Protein AF-A0A939ILF0-F1 (afdb_monomer)

Radius of gyration: 22.06 Å; Cα contacts (8 Å, |Δi|>4): 545; chains: 1; bounding box: 56×53×61 Å

Structure (mmCIF, N/CA/C/O backbone):
data_AF-A0A939ILF0-F1
#
_entry.id   AF-A0A939ILF0-F1
#
loop_
_atom_site.group_PDB
_atom_site.id
_atom_site.type_symbol
_atom_site.label_atom_id
_atom_site.label_alt_id
_atom_site.label_comp_id
_atom_site.label_asym_id
_atom_site.label_entity_id
_atom_site.label_seq_id
_atom_site.pdbx_PDB_ins_code
_atom_site.Cartn_x
_atom_site.Cartn_y
_atom_site.Cartn_z
_atom_site.occupancy
_atom_site.B_iso_or_equiv
_atom_site.auth_seq_id
_atom_site.auth_comp_id
_atom_site.auth_asym_id
_atom_site.auth_atom_id
_atom_site.pdbx_PDB_model_num
ATOM 1 N N . MET A 1 1 ? 36.568 -3.407 -7.742 1.00 29.45 1 MET A N 1
ATOM 2 C CA . MET A 1 1 ? 36.666 -4.874 -7.910 1.00 29.45 1 MET A CA 1
ATOM 3 C C . MET A 1 1 ? 35.824 -5.214 -9.120 1.00 29.45 1 MET A C 1
ATOM 5 O O . MET A 1 1 ? 34.706 -4.734 -9.176 1.00 29.45 1 MET A O 1
ATOM 9 N N . ASN A 1 2 ? 36.429 -5.895 -10.094 1.00 28.38 2 ASN A N 1
ATOM 10 C CA . ASN A 1 2 ? 35.938 -6.157 -11.451 1.00 28.38 2 ASN A CA 1
ATOM 11 C C . ASN A 1 2 ? 34.411 -6.309 -11.557 1.00 28.38 2 ASN A C 1
ATOM 13 O O . ASN A 1 2 ? 33.853 -7.267 -11.029 1.00 28.38 2 ASN A O 1
ATOM 17 N N . THR A 1 3 ? 33.775 -5.374 -12.265 1.00 38.53 3 THR A N 1
ATOM 18 C CA . THR A 1 3 ? 32.400 -5.475 -12.756 1.00 38.53 3 THR A CA 1
ATOM 19 C C . THR A 1 3 ? 32.370 -6.584 -13.800 1.00 38.53 3 THR A C 1
ATOM 21 O O . THR A 1 3 ? 32.723 -6.383 -14.959 1.00 38.53 3 THR A O 1
ATOM 24 N N . VAL A 1 4 ? 32.057 -7.801 -13.366 1.00 41.72 4 VAL A N 1
ATOM 25 C CA . VAL A 1 4 ? 31.564 -8.822 -14.289 1.00 41.72 4 VAL A CA 1
ATOM 26 C C . VAL A 1 4 ? 30.257 -8.256 -14.835 1.00 41.72 4 VAL A C 1
ATOM 28 O O . VAL A 1 4 ? 29.361 -7.988 -14.035 1.00 41.72 4 VAL A O 1
ATOM 31 N N . ASP A 1 5 ? 30.195 -8.002 -16.145 1.00 55.81 5 ASP A N 1
ATOM 32 C CA . ASP A 1 5 ? 28.982 -7.549 -16.831 1.00 55.81 5 ASP A CA 1
ATOM 33 C C . ASP A 1 5 ? 27.840 -8.490 -16.446 1.00 55.81 5 ASP A C 1
ATOM 35 O O . ASP A 1 5 ? 27.815 -9.663 -16.832 1.00 55.81 5 ASP A O 1
ATOM 39 N N . SER A 1 6 ? 26.928 -7.993 -15.614 1.00 69.69 6 SER A N 1
ATOM 40 C CA . SER A 1 6 ? 25.726 -8.737 -15.267 1.00 69.69 6 SER A CA 1
ATOM 41 C C . SER A 1 6 ? 24.919 -8.920 -16.553 1.00 69.69 6 SER A C 1
ATOM 43 O O . SER A 1 6 ? 24.749 -7.944 -17.291 1.00 69.69 6 SER A O 1
ATOM 45 N N . PRO A 1 7 ? 24.363 -10.113 -16.833 1.00 74.62 7 PRO A N 1
ATOM 46 C CA . PRO A 1 7 ? 23.493 -10.310 -17.994 1.00 74.62 7 PRO A CA 1
ATOM 47 C C . PRO A 1 7 ? 22.273 -9.371 -17.974 1.00 74.62 7 PRO A C 1
ATOM 49 O O . PRO A 1 7 ? 21.662 -9.133 -19.013 1.00 74.62 7 PRO A O 1
ATOM 52 N N . LEU A 1 8 ? 21.947 -8.802 -16.807 1.00 79.25 8 LEU A N 1
ATOM 53 C CA . LEU A 1 8 ? 20.868 -7.837 -16.614 1.00 79.25 8 LEU A CA 1
ATOM 54 C C . LEU A 1 8 ? 21.283 -6.380 -16.864 1.00 79.25 8 LEU A C 1
ATOM 56 O O . LEU A 1 8 ? 20.409 -5.530 -16.978 1.00 79.25 8 LEU A O 1
ATOM 60 N N . GLN A 1 9 ? 22.579 -6.062 -16.965 1.00 84.69 9 GLN A N 1
ATOM 61 C CA . GLN A 1 9 ? 23.047 -4.673 -17.029 1.00 84.69 9 GLN A CA 1
ATOM 62 C C . GLN A 1 9 ? 22.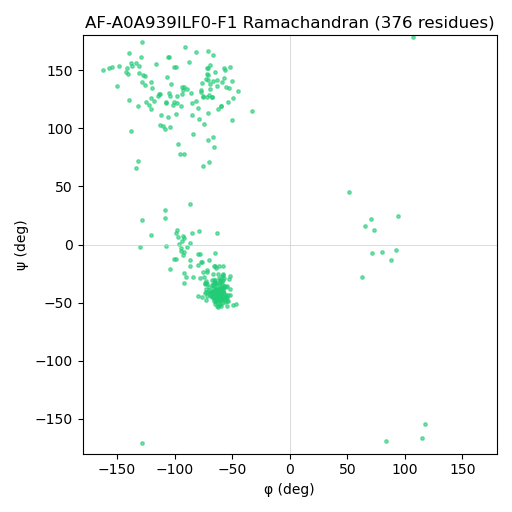595 -3.955 -18.306 1.00 84.69 9 GLN A C 1
ATOM 64 O O . GLN A 1 9 ? 22.051 -2.858 -18.225 1.00 84.69 9 GLN A O 1
ATOM 69 N N . ALA A 1 10 ? 22.782 -4.564 -19.479 1.00 87.81 10 ALA A N 1
ATOM 70 C CA . ALA A 1 10 ? 22.349 -3.953 -20.737 1.00 87.81 10 ALA A CA 1
ATOM 71 C C . ALA A 1 10 ? 20.811 -3.815 -20.835 1.00 87.81 10 ALA A C 1
ATOM 73 O O . ALA A 1 10 ? 20.353 -2.715 -21.145 1.00 87.81 10 ALA A O 1
ATOM 74 N N . PRO A 1 11 ? 20.002 -4.844 -20.498 1.00 88.50 11 PRO A N 1
ATOM 75 C CA . PRO A 1 11 ? 18.545 -4.706 -20.409 1.00 88.50 11 PRO A CA 1
ATOM 76 C C . PRO A 1 11 ? 18.085 -3.625 -19.422 1.00 88.50 11 PRO A C 1
ATOM 78 O O . PRO A 1 11 ? 17.185 -2.850 -19.728 1.00 88.50 11 PRO A O 1
ATOM 81 N N . LEU A 1 12 ? 18.731 -3.523 -18.257 1.00 87.44 12 LEU A N 1
ATOM 82 C CA . LEU A 1 12 ? 18.431 -2.492 -17.264 1.00 87.44 12 LEU A CA 1
ATOM 83 C C . LEU A 1 12 ? 18.697 -1.082 -17.813 1.00 87.44 12 LEU A C 1
ATOM 85 O O . LEU A 1 12 ? 17.891 -0.173 -17.611 1.00 87.44 12 LEU A O 1
ATOM 89 N N . ILE A 1 13 ? 19.822 -0.884 -18.502 1.00 91.12 13 ILE A N 1
ATOM 90 C CA . ILE A 1 13 ? 20.157 0.409 -19.107 1.00 91.12 13 ILE A CA 1
ATOM 91 C C . ILE A 1 13 ? 19.138 0.755 -20.200 1.00 91.12 13 ILE A C 1
ATOM 93 O O . ILE A 1 13 ? 18.583 1.850 -20.156 1.00 91.12 13 ILE A O 1
ATOM 97 N N . SER A 1 14 ? 18.810 -0.194 -21.086 1.00 92.38 14 SER A N 1
ATOM 98 C CA . SER A 1 14 ? 17.774 -0.031 -22.124 1.00 92.38 14 SER A CA 1
ATOM 99 C C . SER A 1 14 ? 16.435 0.417 -21.529 1.00 92.38 14 SER A C 1
ATOM 101 O O . SER A 1 14 ? 15.860 1.425 -21.942 1.00 92.38 14 SER A O 1
ATOM 103 N N . LEU A 1 15 ? 15.988 -0.258 -20.464 1.00 91.12 15 LEU A N 1
ATOM 104 C CA . LEU A 1 15 ? 14.763 0.094 -19.750 1.00 91.12 15 LEU A CA 1
ATOM 105 C C . LEU A 1 15 ? 14.819 1.509 -19.150 1.00 91.12 15 LEU A C 1
ATOM 107 O O . LEU A 1 15 ? 13.830 2.241 -19.183 1.00 91.12 15 LEU A O 1
ATOM 111 N N . THR A 1 16 ? 15.975 1.911 -18.617 1.00 92.69 16 THR A N 1
ATOM 112 C CA . THR A 1 16 ? 16.187 3.265 -18.073 1.00 92.69 16 THR A CA 1
ATOM 113 C C . THR A 1 16 ? 16.049 4.327 -19.153 1.00 92.69 16 THR A C 1
ATOM 115 O O . THR A 1 16 ? 15.379 5.337 -18.948 1.00 92.69 16 THR A O 1
ATOM 118 N N . GLU A 1 17 ? 16.673 4.106 -20.307 1.00 94.06 17 GLU A N 1
ATOM 119 C CA . GLU A 1 17 ? 16.629 5.028 -21.439 1.00 94.06 17 GLU A CA 1
ATOM 120 C C . GLU A 1 17 ? 15.208 5.153 -21.995 1.00 94.06 17 GLU A C 1
ATOM 122 O O . GLU A 1 17 ? 14.726 6.268 -22.211 1.00 94.06 17 GLU A O 1
ATOM 127 N N . ALA A 1 18 ? 14.500 4.028 -22.131 1.00 92.81 18 ALA A N 1
ATOM 128 C CA . ALA A 1 18 ? 13.100 4.012 -22.536 1.00 92.81 18 ALA A CA 1
ATOM 129 C C . ALA A 1 18 ? 12.205 4.767 -21.539 1.00 92.81 18 ALA A C 1
ATOM 131 O O . ALA A 1 18 ? 11.335 5.536 -21.951 1.00 92.81 18 ALA A O 1
ATOM 132 N N . LEU A 1 19 ? 12.451 4.619 -20.231 1.00 93.06 19 LEU A N 1
ATOM 133 C CA . LEU A 1 19 ? 11.723 5.352 -19.194 1.00 93.06 19 LEU A CA 1
ATOM 134 C C . LEU A 1 19 ? 11.958 6.865 -19.281 1.00 93.06 19 LEU A C 1
ATOM 136 O O . LEU A 1 19 ? 11.004 7.641 -19.218 1.00 93.06 19 LEU A O 1
ATOM 140 N N . VAL A 1 20 ? 13.211 7.300 -19.451 1.00 94.00 20 VAL A N 1
ATOM 141 C CA . VAL A 1 20 ? 13.535 8.723 -19.650 1.00 94.00 20 VAL A CA 1
ATOM 142 C C . VAL A 1 20 ? 12.817 9.261 -20.889 1.00 94.00 20 VAL A C 1
ATOM 144 O O . VAL A 1 20 ? 12.194 10.321 -20.818 1.00 94.00 20 VAL A O 1
ATOM 147 N N . ALA A 1 21 ? 12.830 8.515 -21.998 1.00 93.06 21 ALA A N 1
ATOM 148 C CA . ALA A 1 21 ? 12.140 8.906 -23.223 1.00 93.06 21 ALA A CA 1
ATOM 149 C C . ALA A 1 21 ? 10.617 9.037 -23.020 1.00 93.06 21 ALA A C 1
ATOM 151 O O . ALA A 1 21 ? 10.036 10.039 -23.443 1.00 93.06 21 ALA A O 1
ATOM 152 N N . ALA A 1 22 ? 9.980 8.090 -22.323 1.00 91.25 22 ALA A N 1
ATOM 153 C CA . ALA A 1 22 ? 8.543 8.118 -22.021 1.00 91.25 22 ALA A CA 1
ATOM 154 C C . ALA A 1 22 ? 8.132 9.286 -21.104 1.00 91.25 22 ALA A C 1
ATOM 156 O O . ALA A 1 22 ? 7.023 9.818 -21.216 1.00 91.25 22 ALA A O 1
ATOM 157 N N . LEU A 1 23 ? 9.034 9.731 -20.222 1.00 91.44 23 LEU A N 1
ATOM 158 C CA . LEU A 1 23 ? 8.831 10.933 -19.408 1.00 91.44 23 LEU A CA 1
ATOM 159 C C . LEU A 1 23 ? 9.008 12.235 -20.216 1.00 91.44 23 LEU A C 1
ATOM 161 O O . LEU A 1 23 ? 8.457 13.274 -19.852 1.00 91.44 23 LEU A O 1
ATOM 165 N N . GLN A 1 24 ? 9.757 12.204 -21.321 1.00 92.56 24 GLN A N 1
ATOM 166 C CA . GLN A 1 24 ? 9.991 13.368 -22.185 1.00 92.56 24 GLN A CA 1
ATOM 167 C C . GLN A 1 24 ? 8.992 13.507 -23.341 1.00 92.56 24 GLN A C 1
ATOM 169 O O . GLN A 1 24 ? 8.820 14.629 -23.840 1.00 92.56 24 GLN A O 1
ATOM 174 N N . SER A 1 25 ? 8.373 12.400 -23.768 1.00 89.88 25 SER A N 1
ATOM 175 C CA . SER A 1 25 ? 7.475 12.313 -24.924 1.00 89.88 25 SER A CA 1
ATOM 176 C C . SER A 1 25 ? 6.400 11.235 -24.752 1.00 89.88 25 SER A C 1
ATOM 178 O O . SER A 1 25 ? 6.702 10.101 -24.388 1.00 89.88 25 SER A O 1
ATOM 180 N N . GLU A 1 26 ? 5.155 11.564 -25.107 1.00 85.19 26 GLU A N 1
ATOM 181 C CA . GLU A 1 26 ? 4.035 10.608 -25.135 1.00 85.19 26 GLU A CA 1
ATOM 182 C C . GLU A 1 26 ? 4.245 9.507 -26.191 1.00 85.19 26 GLU A C 1
ATOM 184 O O . GLU A 1 26 ? 3.902 8.350 -25.957 1.00 85.19 26 GLU A O 1
ATOM 189 N N . ASP A 1 27 ? 4.911 9.823 -27.309 1.00 87.12 27 ASP A N 1
ATOM 190 C CA . ASP A 1 27 ? 5.180 8.865 -28.395 1.00 87.12 27 ASP A CA 1
ATOM 191 C C . ASP A 1 27 ? 6.093 7.700 -27.962 1.00 87.12 27 ASP A C 1
ATOM 193 O O . ASP A 1 27 ? 6.119 6.651 -28.606 1.00 87.12 27 ASP A O 1
ATOM 197 N N . ALA A 1 28 ? 6.853 7.872 -26.875 1.00 88.50 28 ALA A N 1
ATOM 198 C CA . ALA A 1 28 ? 7.792 6.874 -26.363 1.00 88.50 28 ALA A CA 1
ATOM 199 C C . ALA A 1 28 ? 7.176 5.935 -25.306 1.00 88.50 28 ALA A C 1
ATOM 201 O O . ALA A 1 28 ? 7.811 4.959 -24.907 1.00 88.50 28 ALA A O 1
ATOM 202 N N . GLU A 1 29 ? 5.939 6.185 -24.867 1.00 85.56 29 GLU A N 1
ATOM 203 C CA . GLU A 1 29 ? 5.288 5.408 -23.805 1.00 85.56 29 GLU A CA 1
ATOM 204 C C . GLU A 1 29 ? 5.072 3.942 -24.198 1.00 85.56 29 GLU A C 1
ATOM 206 O O . GLU A 1 29 ? 5.334 3.039 -23.407 1.00 85.56 29 GLU A O 1
ATOM 211 N N . THR A 1 30 ? 4.675 3.690 -25.449 1.00 85.00 30 THR A N 1
ATOM 212 C CA . THR A 1 30 ? 4.480 2.317 -25.947 1.00 85.00 30 THR A CA 1
ATOM 213 C C . THR A 1 30 ? 5.790 1.527 -25.926 1.00 85.00 30 THR A C 1
ATOM 215 O O . THR A 1 30 ? 5.810 0.392 -25.458 1.00 85.00 30 THR A O 1
ATOM 218 N N . ALA A 1 31 ? 6.896 2.147 -26.350 1.00 86.75 31 ALA A N 1
ATOM 219 C CA . ALA A 1 31 ? 8.214 1.516 -26.325 1.00 86.75 31 ALA A CA 1
ATOM 220 C C . ALA A 1 31 ? 8.664 1.199 -24.890 1.00 86.75 31 ALA A C 1
ATOM 222 O O . ALA A 1 31 ? 9.171 0.113 -24.629 1.00 86.75 31 ALA A O 1
ATOM 223 N N . PHE A 1 32 ? 8.420 2.101 -23.935 1.00 88.50 32 PHE A N 1
ATOM 224 C CA . PHE A 1 32 ? 8.721 1.846 -22.525 1.00 88.50 32 PHE A CA 1
ATOM 225 C C . PHE A 1 32 ? 7.911 0.679 -21.938 1.00 88.50 32 PHE A C 1
ATOM 227 O O . PHE A 1 32 ? 8.460 -0.136 -21.193 1.00 88.50 32 PHE A O 1
ATOM 234 N N . VAL A 1 33 ? 6.625 0.559 -22.281 1.00 84.25 33 VAL A N 1
ATOM 235 C CA . VAL A 1 33 ? 5.792 -0.575 -21.843 1.00 84.25 33 VAL A CA 1
ATOM 236 C C . VAL A 1 33 ? 6.297 -1.895 -22.436 1.00 84.25 33 VAL A C 1
ATOM 238 O O . VAL A 1 33 ? 6.331 -2.903 -21.726 1.00 84.25 33 VAL A O 1
ATOM 241 N N . GLU A 1 34 ? 6.719 -1.895 -23.703 1.00 85.19 34 GLU A N 1
ATOM 242 C CA . GLU A 1 34 ? 7.317 -3.065 -24.358 1.00 85.19 34 GLU A CA 1
ATOM 243 C C . GLU A 1 34 ? 8.649 -3.470 -23.708 1.00 85.19 34 GLU A C 1
ATOM 245 O O . GLU A 1 34 ? 8.807 -4.633 -23.338 1.00 85.19 34 GLU A O 1
ATOM 250 N N . GLU A 1 35 ? 9.568 -2.524 -23.492 1.00 87.56 35 GLU A N 1
ATOM 251 C CA . GLU A 1 35 ? 10.849 -2.757 -22.801 1.00 87.56 35 GLU A CA 1
ATOM 252 C C . GLU A 1 35 ? 10.635 -3.268 -21.369 1.00 87.56 35 GLU A C 1
ATOM 254 O O . GLU A 1 35 ? 11.307 -4.198 -20.925 1.00 87.56 35 GLU A O 1
ATOM 259 N N . SER A 1 36 ? 9.647 -2.721 -20.654 1.00 84.31 36 SER A N 1
ATOM 260 C CA . SER A 1 36 ? 9.273 -3.194 -19.316 1.00 84.31 36 SER A CA 1
ATOM 261 C C . SER A 1 36 ? 8.803 -4.648 -19.344 1.00 84.31 36 SER A C 1
ATOM 263 O O . SER A 1 36 ? 9.209 -5.437 -18.493 1.00 84.31 36 SER A O 1
ATOM 265 N N . GLY A 1 37 ? 7.975 -5.019 -20.327 1.00 80.62 37 GLY A N 1
ATOM 266 C CA . GLY A 1 37 ? 7.526 -6.400 -20.514 1.00 80.62 37 GLY A CA 1
ATOM 267 C C . GLY A 1 37 ? 8.690 -7.353 -20.788 1.00 80.62 37 GLY A C 1
ATOM 268 O O . GLY A 1 37 ? 8.812 -8.376 -20.122 1.00 80.62 37 GLY A O 1
ATOM 269 N N . GLN A 1 38 ? 9.600 -6.976 -21.690 1.00 83.44 38 GLN A N 1
ATOM 270 C CA . GLN A 1 38 ? 10.793 -7.773 -21.997 1.00 83.44 38 GLN A CA 1
ATOM 271 C C . GLN A 1 38 ? 11.709 -7.947 -20.780 1.00 83.44 38 GLN A C 1
ATOM 273 O O . GLN A 1 38 ? 12.255 -9.029 -20.564 1.00 83.44 38 GLN A O 1
ATOM 278 N N . PHE A 1 39 ? 11.870 -6.901 -19.965 1.00 82.31 39 PHE A N 1
ATOM 279 C CA . PHE A 1 39 ? 12.662 -6.968 -18.740 1.00 82.31 39 PHE A CA 1
ATOM 280 C C . PHE A 1 39 ? 12.020 -7.888 -17.690 1.00 82.31 39 PHE A C 1
ATOM 282 O O . PHE A 1 39 ? 12.716 -8.684 -17.063 1.00 82.31 39 PHE A O 1
ATOM 289 N N . VAL A 1 40 ? 10.694 -7.838 -17.531 1.00 77.12 40 VAL A N 1
ATOM 290 C CA . VAL A 1 40 ? 9.940 -8.745 -16.645 1.00 77.12 40 VAL A CA 1
ATOM 291 C C . VAL A 1 40 ? 10.060 -10.201 -17.111 1.00 77.12 40 VAL A C 1
ATOM 293 O O . VAL A 1 40 ? 10.377 -11.074 -16.302 1.00 77.12 40 VAL A O 1
ATOM 296 N N . ASP A 1 41 ? 9.901 -10.455 -18.412 1.00 77.19 41 ASP A N 1
ATOM 297 C CA . ASP A 1 41 ? 10.065 -11.788 -19.004 1.00 77.19 41 ASP A CA 1
ATOM 298 C C . ASP A 1 41 ? 11.491 -12.327 -18.806 1.00 77.19 41 ASP A C 1
ATOM 300 O O . ASP A 1 41 ? 11.677 -13.506 -18.493 1.00 77.19 41 ASP A O 1
ATOM 304 N N . LEU A 1 42 ? 12.508 -11.466 -18.935 1.00 76.81 42 LEU A N 1
ATOM 305 C CA . LEU A 1 42 ? 13.913 -11.815 -18.700 1.00 76.81 42 LEU A CA 1
ATOM 306 C C . LEU A 1 42 ? 14.174 -12.233 -17.249 1.00 76.81 42 LEU A C 1
ATOM 308 O O . LEU A 1 42 ? 14.960 -13.149 -16.999 1.00 76.81 42 LEU A O 1
ATOM 312 N N . LEU A 1 43 ? 13.516 -11.575 -16.296 1.00 69.75 43 LEU A N 1
ATOM 313 C CA . LEU A 1 43 ? 13.585 -11.934 -14.881 1.00 69.75 43 LEU A CA 1
ATOM 314 C C . LEU A 1 43 ? 12.873 -13.264 -14.580 1.00 69.75 43 LEU A C 1
ATOM 316 O O . LEU A 1 43 ? 13.092 -13.850 -13.519 1.00 69.75 43 LEU A O 1
ATOM 320 N N . GLY A 1 44 ? 12.068 -13.771 -15.521 1.00 60.22 44 GLY A N 1
ATOM 321 C CA . GLY A 1 44 ? 11.219 -14.941 -15.324 1.00 60.22 44 GLY A CA 1
ATOM 322 C C . GLY A 1 44 ? 10.014 -14.647 -14.428 1.00 60.22 44 GLY A C 1
ATOM 323 O O . GLY A 1 44 ? 9.334 -15.568 -13.975 1.00 60.22 44 GLY A O 1
ATOM 324 N N . ASP A 1 45 ? 9.743 -13.373 -14.164 1.00 62.09 45 ASP A N 1
ATOM 325 C CA . ASP A 1 45 ? 8.657 -12.963 -13.298 1.00 62.09 45 ASP A CA 1
ATOM 326 C C . ASP A 1 45 ? 7.332 -13.090 -14.043 1.00 62.09 45 ASP A C 1
ATOM 328 O O . ASP A 1 45 ? 7.153 -12.578 -15.144 1.00 62.09 45 ASP A O 1
ATOM 332 N N . THR A 1 46 ? 6.342 -13.696 -13.398 1.00 51.69 46 THR A N 1
ATOM 333 C CA . THR A 1 46 ? 4.945 -13.495 -13.788 1.00 51.69 46 THR A CA 1
ATOM 334 C C . THR A 1 46 ? 4.374 -12.421 -12.877 1.00 51.69 46 THR A C 1
ATOM 336 O O . THR A 1 46 ? 3.825 -12.719 -11.820 1.00 51.69 46 THR A O 1
ATOM 339 N N . LEU A 1 47 ? 4.544 -11.149 -13.245 1.00 52.12 47 LEU A N 1
ATOM 340 C CA . LEU A 1 47 ? 3.821 -10.073 -12.573 1.00 52.12 47 LEU A CA 1
ATOM 341 C C . LEU A 1 47 ? 2.370 -10.122 -13.042 1.00 52.12 47 LEU A C 1
ATOM 343 O O . LEU A 1 47 ? 2.042 -9.666 -14.131 1.00 52.12 47 LEU A O 1
ATOM 347 N N . SER A 1 48 ? 1.478 -10.642 -12.203 1.00 49.88 48 SER A N 1
ATOM 348 C CA . SER A 1 48 ? 0.035 -10.617 -12.483 1.00 49.88 48 SER A CA 1
ATOM 349 C C . SER A 1 48 ? -0.605 -9.253 -12.186 1.00 49.88 48 SER A C 1
ATOM 351 O O . SER A 1 48 ? -1.826 -9.150 -12.076 1.00 49.88 48 SER A O 1
ATOM 353 N N . LEU A 1 49 ? 0.207 -8.216 -11.962 1.00 54.41 49 LEU A N 1
ATOM 354 C CA . LEU A 1 49 ? -0.282 -6.844 -11.914 1.00 54.41 49 LEU A CA 1
ATOM 355 C C . LEU A 1 49 ? -0.672 -6.416 -13.323 1.00 54.41 49 LEU A C 1
ATOM 357 O O . LEU A 1 49 ? -0.001 -6.806 -14.281 1.00 54.41 49 LEU A O 1
ATOM 361 N N . PRO A 1 50 ? -1.632 -5.494 -13.466 1.00 57.00 50 PRO A N 1
ATOM 362 C CA . PRO A 1 50 ? -1.693 -4.681 -14.661 1.00 57.00 50 PRO A CA 1
ATOM 363 C C . PRO A 1 50 ? -0.497 -3.714 -14.610 1.00 57.00 50 PRO A C 1
ATOM 365 O O . PRO A 1 50 ? -0.659 -2.530 -14.331 1.00 57.00 50 PRO A O 1
ATOM 368 N N . TYR A 1 51 ? 0.733 -4.215 -14.790 1.00 63.34 51 TYR A N 1
ATOM 369 C CA . TYR A 1 51 ? 1.946 -3.395 -14.755 1.00 63.34 51 TYR A CA 1
ATOM 370 C C . TYR A 1 51 ? 1.842 -2.287 -15.802 1.00 63.34 51 TYR A C 1
ATOM 372 O O . TYR A 1 51 ? 2.181 -1.151 -15.509 1.00 63.34 51 TYR A O 1
ATOM 380 N N . SER A 1 52 ? 1.224 -2.574 -16.951 1.00 61.69 52 SER A N 1
ATOM 381 C CA . SER A 1 52 ? 0.835 -1.576 -17.944 1.00 61.69 52 SER A CA 1
ATOM 382 C C . SER A 1 52 ? -0.079 -0.485 -17.382 1.00 61.69 52 SER A C 1
ATOM 384 O O . SER A 1 52 ? 0.094 0.661 -17.755 1.00 61.69 52 SER A O 1
ATOM 386 N N . ALA A 1 53 ? -0.997 -0.783 -16.455 1.00 67.38 53 ALA A N 1
ATOM 387 C CA . ALA A 1 53 ? -1.842 0.226 -15.807 1.00 67.38 53 ALA A CA 1
ATOM 388 C C . ALA A 1 53 ? -1.114 1.020 -14.709 1.00 67.38 53 ALA A C 1
ATOM 390 O O . ALA A 1 53 ? -1.464 2.172 -14.470 1.00 67.38 53 ALA A O 1
ATOM 391 N N . ILE A 1 54 ? -0.111 0.434 -14.043 1.00 68.44 54 ILE A N 1
ATOM 392 C CA . ILE A 1 54 ? 0.745 1.160 -13.084 1.00 68.44 54 ILE A CA 1
ATOM 393 C C . ILE A 1 54 ? 1.714 2.085 -13.826 1.00 68.44 54 ILE A C 1
ATOM 395 O O . ILE A 1 54 ? 1.937 3.214 -13.396 1.00 68.44 54 ILE A O 1
ATOM 399 N N . LEU A 1 55 ? 2.281 1.595 -14.928 1.00 68.31 55 LEU A N 1
ATOM 400 C CA . LEU A 1 55 ? 3.219 2.310 -15.789 1.00 68.31 55 LEU A CA 1
ATOM 401 C C . LEU A 1 55 ? 2.537 3.311 -16.726 1.00 68.31 55 LEU A C 1
ATOM 403 O O . LEU A 1 55 ? 3.228 4.085 -17.379 1.00 68.31 55 LEU A O 1
ATOM 407 N N . ASN A 1 56 ? 1.204 3.306 -16.776 1.00 70.38 56 ASN A N 1
ATOM 408 C CA . ASN A 1 56 ? 0.429 4.217 -17.598 1.00 70.38 56 ASN A CA 1
ATOM 409 C C . ASN A 1 56 ? 0.556 5.661 -17.086 1.00 70.38 56 ASN A C 1
ATOM 411 O O . ASN A 1 56 ? 0.271 5.967 -15.920 1.00 70.38 56 ASN A O 1
ATOM 415 N N . PHE A 1 57 ? 0.927 6.564 -17.985 1.00 73.56 57 PHE A N 1
ATOM 416 C CA . PHE A 1 57 ? 1.032 7.989 -17.723 1.00 73.56 57 PHE A CA 1
ATOM 417 C C . PHE A 1 57 ? -0.200 8.789 -18.199 1.00 73.56 57 PHE A C 1
ATOM 419 O O . PHE A 1 57 ? -0.161 10.014 -18.153 1.00 73.56 57 PHE A O 1
ATOM 426 N N . ASP A 1 58 ? -1.308 8.158 -18.601 1.00 65.12 58 ASP A N 1
ATOM 427 C CA . ASP A 1 58 ? -2.553 8.760 -19.138 1.00 65.12 58 ASP A CA 1
ATOM 428 C C . ASP A 1 58 ? -3.148 9.870 -18.261 1.00 65.12 58 ASP A C 1
ATOM 430 O O . ASP A 1 58 ? -3.861 10.767 -18.721 1.00 65.12 58 ASP A O 1
ATOM 434 N N . HIS A 1 59 ? -2.878 9.812 -16.960 1.00 66.12 59 HIS A N 1
ATOM 435 C CA . HIS A 1 59 ? -3.339 10.804 -15.997 1.00 66.12 59 HIS A CA 1
ATOM 436 C C . HIS A 1 59 ? -2.271 11.879 -15.692 1.00 66.12 59 HIS A C 1
ATOM 438 O O . HIS A 1 59 ? -2.441 12.678 -14.768 1.00 66.12 59 HIS A O 1
ATOM 444 N N . MET A 1 60 ? -1.143 11.881 -16.400 1.00 75.25 60 MET A N 1
ATOM 445 C CA . MET A 1 60 ? -0.043 12.836 -16.287 1.00 75.25 60 MET A CA 1
ATOM 446 C C . MET A 1 60 ? 0.160 13.543 -17.625 1.00 75.25 60 MET A C 1
ATOM 448 O O . MET A 1 60 ? 0.532 12.916 -18.618 1.00 75.25 60 MET A O 1
ATOM 452 N N . ASP A 1 61 ? -0.057 14.856 -17.638 1.00 82.81 61 ASP A N 1
ATOM 453 C CA . ASP A 1 61 ? 0.305 15.663 -18.795 1.00 82.81 61 ASP A CA 1
ATOM 454 C C . ASP A 1 61 ? 1.830 15.707 -18.979 1.00 82.81 61 ASP A C 1
ATOM 456 O O . ASP A 1 61 ? 2.614 15.389 -18.079 1.00 82.81 61 ASP A O 1
ATOM 460 N N . LEU A 1 62 ? 2.265 16.107 -20.172 1.00 86.06 62 LEU A N 1
ATOM 461 C CA . LEU A 1 62 ? 3.686 16.161 -20.509 1.00 86.06 62 LEU A CA 1
ATOM 462 C C . LEU A 1 62 ? 4.495 17.058 -19.558 1.00 86.06 62 LEU A C 1
ATOM 464 O O . LEU A 1 62 ? 5.673 16.801 -19.319 1.00 86.06 62 LEU A O 1
ATOM 468 N N . GLN A 1 63 ? 3.871 18.102 -19.006 1.00 86.75 63 GLN A N 1
ATOM 469 C CA . GLN A 1 63 ? 4.510 18.957 -18.012 1.00 86.75 63 GLN A CA 1
ATOM 470 C C . GLN A 1 63 ? 4.801 18.173 -16.727 1.00 86.75 63 GLN A C 1
ATOM 472 O O . GLN A 1 63 ? 5.949 18.153 -16.292 1.00 86.75 63 GLN A O 1
ATOM 477 N N . GLY A 1 64 ? 3.813 17.474 -16.165 1.00 86.06 64 GLY A N 1
ATOM 478 C CA . GLY A 1 64 ? 3.999 16.654 -14.970 1.00 86.06 64 GLY A CA 1
ATOM 479 C C . GLY A 1 64 ? 5.014 15.525 -15.168 1.00 86.06 64 GLY A C 1
ATOM 480 O O . GLY A 1 64 ? 5.773 15.221 -14.249 1.00 86.06 64 GLY A O 1
ATOM 481 N N . ARG A 1 65 ? 5.085 14.937 -16.374 1.00 90.69 65 ARG A N 1
ATOM 482 C CA . ARG A 1 65 ? 6.098 13.915 -16.706 1.00 90.69 65 ARG A CA 1
ATOM 483 C C . ARG A 1 65 ? 7.515 14.491 -16.661 1.00 90.69 65 ARG A C 1
ATOM 485 O O . ARG A 1 65 ? 8.412 13.877 -16.084 1.00 90.69 65 ARG A O 1
ATOM 492 N N . ARG A 1 66 ? 7.704 15.695 -17.210 1.00 91.12 66 ARG A N 1
ATOM 493 C CA . ARG A 1 66 ? 8.992 16.406 -17.179 1.00 91.12 66 ARG A CA 1
ATOM 494 C C . ARG A 1 66 ? 9.374 16.861 -15.778 1.00 91.12 66 ARG A C 1
ATOM 496 O O . ARG A 1 66 ? 10.527 16.700 -15.405 1.00 91.12 66 ARG A O 1
ATOM 503 N N . GLU A 1 67 ? 8.417 17.354 -14.996 1.00 90.38 67 GLU A N 1
ATOM 504 C CA . GLU A 1 67 ? 8.646 17.706 -13.590 1.00 90.38 67 GLU A CA 1
ATOM 505 C C . GLU A 1 67 ? 9.115 16.479 -12.789 1.00 90.38 67 GLU A C 1
ATOM 507 O O . GLU A 1 67 ? 10.133 16.554 -12.106 1.00 90.38 67 GLU A O 1
ATOM 512 N N . LEU A 1 68 ? 8.457 15.320 -12.946 1.00 90.94 68 LEU A N 1
ATOM 513 C CA . LEU A 1 68 ? 8.884 14.070 -12.304 1.00 90.94 68 LEU A CA 1
ATOM 514 C C . LEU A 1 68 ? 10.311 13.668 -12.708 1.00 90.94 68 LEU A C 1
ATOM 516 O O . LEU A 1 68 ? 11.100 13.256 -11.856 1.00 90.94 68 LEU A O 1
ATOM 520 N N . LEU A 1 69 ? 10.644 13.776 -13.996 1.00 94.06 69 LEU A N 1
ATOM 521 C CA . LEU A 1 69 ? 11.981 13.480 -14.510 1.00 94.06 69 LEU A CA 1
ATOM 522 C C . LEU A 1 69 ? 13.040 14.399 -13.892 1.00 94.06 69 LEU A C 1
ATOM 524 O O . LEU A 1 69 ? 14.037 13.913 -13.361 1.00 94.06 69 LEU A O 1
ATOM 528 N N . GLU A 1 70 ? 12.821 15.711 -13.946 1.00 93.25 70 GLU A N 1
ATOM 529 C CA . GLU A 1 70 ? 13.761 16.716 -13.447 1.00 93.25 70 GLU A CA 1
ATOM 530 C C . GLU A 1 70 ? 13.961 16.609 -11.932 1.00 93.25 70 GLU A C 1
ATOM 532 O O . GLU A 1 70 ? 15.104 16.604 -11.477 1.00 93.25 70 GLU A O 1
ATOM 537 N N . GLU A 1 71 ? 12.884 16.449 -11.154 1.00 92.62 71 GLU A N 1
ATOM 538 C CA . GLU A 1 71 ? 12.963 16.250 -9.701 1.00 92.62 71 GLU A CA 1
ATOM 539 C C . GLU A 1 71 ? 13.731 14.966 -9.356 1.00 92.62 71 GLU A C 1
ATOM 541 O O . GLU A 1 71 ? 14.639 14.985 -8.523 1.00 92.62 71 GLU A O 1
ATOM 546 N N . THR A 1 72 ? 13.434 13.857 -10.044 1.00 93.69 72 THR A N 1
ATOM 547 C CA . THR A 1 72 ? 14.093 12.569 -9.772 1.00 93.69 72 THR A CA 1
ATOM 548 C C . THR A 1 72 ? 15.587 12.614 -10.097 1.00 93.69 72 THR A C 1
ATOM 550 O O . THR A 1 72 ? 16.397 12.087 -9.328 1.00 93.69 72 THR A O 1
ATOM 553 N N . LEU A 1 73 ? 15.966 13.242 -11.217 1.00 93.81 73 LEU A N 1
ATOM 554 C CA . LEU A 1 73 ? 17.368 13.431 -11.595 1.00 93.81 73 LEU A CA 1
ATOM 555 C C . LEU A 1 73 ? 18.089 14.365 -10.619 1.00 93.81 73 LEU A C 1
ATOM 557 O O . LEU A 1 73 ? 19.180 14.029 -10.157 1.00 93.81 73 LEU A O 1
ATOM 561 N N . ALA A 1 74 ? 17.468 15.484 -10.241 1.00 92.25 74 ALA A N 1
ATOM 562 C CA . ALA A 1 74 ? 18.042 16.430 -9.289 1.00 92.25 74 ALA A CA 1
ATOM 563 C C . ALA A 1 74 ? 18.316 15.776 -7.925 1.00 92.25 74 ALA A C 1
ATOM 565 O O . ALA A 1 74 ? 19.397 15.963 -7.362 1.00 92.25 74 ALA A O 1
ATOM 566 N N . ASP A 1 75 ? 17.403 14.934 -7.435 1.00 91.38 75 ASP A N 1
ATOM 567 C CA . ASP A 1 75 ? 17.589 14.174 -6.194 1.00 91.38 75 ASP A CA 1
ATOM 568 C C . ASP A 1 75 ? 18.721 13.130 -6.289 1.00 91.38 75 ASP A C 1
ATOM 570 O O . ASP A 1 75 ? 19.162 12.590 -5.270 1.00 91.38 75 ASP A O 1
ATOM 574 N N . LEU A 1 76 ? 19.151 12.750 -7.497 1.00 91.94 76 LEU A N 1
ATOM 575 C CA . LEU A 1 76 ? 20.320 11.890 -7.739 1.00 91.94 76 LEU A CA 1
ATOM 576 C C . LEU A 1 76 ? 21.601 12.699 -8.000 1.00 91.94 76 LEU A C 1
ATOM 578 O O . LEU A 1 76 ? 22.666 12.111 -8.168 1.00 91.94 76 LEU A O 1
ATOM 582 N N . GLY A 1 77 ? 21.521 14.033 -8.034 1.00 91.94 77 GLY A N 1
ATOM 583 C CA . GLY A 1 77 ? 22.631 14.894 -8.446 1.00 91.94 77 GLY A CA 1
ATOM 584 C C . GLY A 1 77 ? 22.937 14.820 -9.947 1.00 91.94 77 GLY A C 1
ATOM 585 O O . GLY A 1 77 ? 24.051 15.143 -10.361 1.00 91.94 77 GLY A O 1
ATOM 586 N N . LEU A 1 78 ? 21.966 14.387 -10.753 1.00 91.88 78 LEU A N 1
ATOM 587 C CA . LEU A 1 78 ? 22.057 14.234 -12.202 1.00 91.88 78 LEU A CA 1
ATOM 588 C C . LEU A 1 78 ? 21.287 15.344 -12.928 1.00 91.88 78 LEU A C 1
ATOM 590 O O . LEU A 1 78 ? 20.411 16.004 -12.371 1.00 91.88 78 LEU A O 1
ATOM 594 N N . GLY A 1 79 ? 21.608 15.529 -14.203 1.00 90.62 79 GLY A N 1
ATOM 595 C CA . GLY A 1 79 ? 20.874 16.357 -15.150 1.00 90.62 79 GLY A CA 1
ATOM 596 C C . GLY A 1 79 ? 20.801 15.663 -16.508 1.00 90.62 79 GLY A C 1
ATOM 597 O O . GLY A 1 79 ? 21.538 14.721 -16.779 1.00 90.62 79 GLY A O 1
ATOM 598 N N . LEU A 1 80 ? 19.921 16.125 -17.392 1.00 89.38 80 LEU A N 1
ATOM 599 C CA . LEU A 1 80 ? 19.750 15.488 -18.706 1.00 89.38 80 LEU A CA 1
ATOM 600 C C . LEU A 1 80 ? 21.033 15.493 -19.553 1.00 89.38 80 LEU A C 1
ATOM 602 O O . LEU A 1 80 ? 21.270 14.561 -20.313 1.00 89.38 80 LEU A O 1
ATOM 606 N N . ASP A 1 81 ? 21.885 16.503 -19.375 1.00 88.12 81 ASP A N 1
ATOM 607 C CA . ASP A 1 81 ? 23.111 16.677 -20.158 1.00 88.12 81 ASP A CA 1
ATOM 608 C C . ASP A 1 81 ? 24.275 15.779 -19.694 1.00 88.12 81 ASP A C 1
ATOM 610 O O . ASP A 1 81 ? 25.326 15.762 -20.336 1.00 88.12 81 ASP A O 1
ATOM 614 N N . ASN A 1 82 ? 24.131 15.068 -18.567 1.00 87.12 82 ASN A N 1
ATOM 615 C CA . ASN A 1 82 ? 25.203 14.271 -17.960 1.00 87.12 82 ASN A CA 1
ATOM 616 C C . ASN A 1 82 ? 24.809 12.815 -17.656 1.00 87.12 82 ASN A C 1
ATOM 618 O O . ASN A 1 82 ? 25.454 12.167 -16.831 1.00 87.12 82 ASN A O 1
ATOM 622 N N . LEU A 1 83 ? 23.772 12.301 -18.322 1.00 88.88 83 LEU A N 1
ATOM 623 C CA . LEU A 1 83 ? 23.348 10.913 -18.169 1.00 88.88 83 LEU A CA 1
ATOM 624 C C . LEU A 1 83 ? 24.360 9.961 -18.822 1.00 88.88 83 LEU A C 1
ATOM 626 O O . LEU A 1 83 ? 24.497 9.931 -20.042 1.00 88.88 83 LEU A O 1
ATOM 630 N N . ASP A 1 84 ? 25.039 9.165 -17.999 1.00 89.88 84 ASP A N 1
ATOM 631 C CA . ASP A 1 84 ? 25.923 8.075 -18.427 1.00 89.88 84 ASP A CA 1
ATOM 632 C C . ASP A 1 84 ? 25.590 6.803 -17.630 1.00 89.88 84 ASP A C 1
ATOM 634 O O . ASP A 1 84 ? 26.301 6.389 -16.712 1.00 89.88 84 ASP A O 1
ATOM 638 N N . TRP A 1 85 ? 24.435 6.209 -17.942 1.00 91.12 85 TRP A N 1
ATOM 639 C CA . TRP A 1 85 ? 23.967 4.977 -17.301 1.00 91.12 85 TRP A CA 1
ATOM 640 C C . TRP A 1 85 ? 24.940 3.797 -17.454 1.00 91.12 85 TRP A C 1
ATOM 642 O O . TRP A 1 85 ? 25.098 3.058 -16.482 1.00 91.12 85 TRP A O 1
ATOM 652 N N . PRO A 1 86 ? 25.628 3.604 -18.602 1.00 90.25 86 PRO A N 1
ATOM 653 C CA . PRO A 1 86 ? 26.661 2.577 -18.723 1.00 90.25 86 PRO A CA 1
ATOM 654 C C . PRO A 1 86 ? 27.831 2.754 -17.754 1.00 90.25 86 PRO A C 1
ATOM 656 O O . PRO A 1 86 ? 28.336 1.752 -17.242 1.00 90.25 86 PRO A O 1
ATOM 659 N N . ALA A 1 87 ? 28.256 3.992 -17.481 1.00 88.19 87 ALA A N 1
ATOM 660 C CA . ALA A 1 87 ? 29.303 4.257 -16.495 1.00 88.19 87 ALA A CA 1
ATOM 661 C C . ALA A 1 87 ? 28.821 4.097 -15.042 1.00 88.19 87 ALA A C 1
ATOM 663 O O . ALA A 1 87 ? 29.634 3.755 -14.180 1.00 88.19 87 ALA A O 1
ATOM 664 N N . TYR A 1 88 ? 27.525 4.316 -14.783 1.00 87.75 88 TYR A N 1
ATOM 665 C CA . TYR A 1 88 ? 26.919 4.314 -13.443 1.00 87.75 88 TYR A CA 1
ATOM 666 C C . TYR A 1 88 ? 25.609 3.497 -13.382 1.00 87.75 88 TYR A C 1
ATOM 668 O O . TYR A 1 88 ? 24.527 4.057 -13.152 1.00 87.75 88 TYR A O 1
ATOM 676 N N . PRO A 1 89 ? 25.659 2.165 -13.575 1.00 85.75 89 PRO A N 1
ATOM 677 C CA . PRO A 1 89 ? 24.466 1.314 -13.606 1.00 85.75 89 PRO A CA 1
ATOM 678 C C . PRO A 1 89 ? 23.687 1.309 -12.279 1.00 85.75 89 PRO A C 1
ATOM 680 O O . PRO A 1 89 ? 22.475 1.110 -12.262 1.00 85.75 89 PRO A O 1
ATOM 683 N N . GLU A 1 90 ? 24.341 1.581 -11.150 1.00 86.00 90 GLU A N 1
ATOM 684 C CA . GLU A 1 90 ? 23.683 1.742 -9.854 1.00 86.00 90 GLU A CA 1
ATOM 685 C C . GLU A 1 90 ? 22.755 2.964 -9.799 1.00 86.00 90 GLU A C 1
ATOM 687 O O . GLU A 1 90 ? 21.714 2.914 -9.140 1.00 86.00 90 GLU A O 1
ATOM 692 N N . LEU A 1 91 ? 23.093 4.049 -10.506 1.00 90.25 91 LEU A N 1
ATOM 693 C CA . LEU A 1 91 ? 22.240 5.235 -10.593 1.00 90.25 91 LEU A CA 1
ATOM 694 C C . LEU A 1 91 ? 21.020 4.971 -11.475 1.00 90.25 91 LEU A C 1
ATOM 696 O O . LEU A 1 91 ? 19.941 5.470 -11.164 1.00 90.25 91 LEU A O 1
ATOM 700 N N . ALA A 1 92 ? 21.161 4.133 -12.505 1.00 89.94 92 ALA A N 1
ATOM 701 C CA . ALA A 1 92 ? 20.038 3.667 -13.315 1.00 89.94 92 ALA A CA 1
ATOM 702 C C . ALA A 1 92 ? 19.011 2.895 -12.465 1.00 89.94 92 ALA A C 1
ATOM 704 O O . ALA A 1 92 ? 17.823 3.220 -12.496 1.00 89.94 92 ALA A O 1
ATOM 705 N N . VAL A 1 93 ? 19.460 1.957 -11.616 1.00 86.50 93 VAL A N 1
ATOM 706 C CA . VAL A 1 93 ? 18.576 1.253 -10.660 1.00 86.50 93 VAL A CA 1
ATOM 707 C C . VAL A 1 93 ? 17.882 2.240 -9.718 1.00 86.50 93 VAL A C 1
ATOM 709 O O . VAL A 1 93 ? 16.670 2.168 -9.518 1.00 86.50 93 VAL A O 1
ATOM 712 N N . GLN A 1 94 ? 18.627 3.185 -9.136 1.00 88.62 94 GLN A N 1
ATOM 713 C CA . GLN A 1 94 ? 18.051 4.168 -8.212 1.00 88.62 94 GLN A CA 1
ATOM 714 C C . GLN A 1 94 ? 17.024 5.079 -8.894 1.00 88.62 94 GLN A C 1
ATOM 716 O O . GLN A 1 94 ? 15.987 5.376 -8.298 1.00 88.62 94 GLN A O 1
ATOM 721 N N . PHE A 1 95 ? 17.284 5.494 -10.136 1.00 92.12 95 PHE A N 1
ATOM 722 C CA . PHE A 1 95 ? 16.355 6.280 -10.940 1.00 92.12 95 PHE A CA 1
ATOM 723 C C . PHE A 1 95 ? 15.060 5.507 -11.202 1.00 92.12 95 PHE A C 1
ATOM 725 O O . PHE A 1 95 ? 13.984 5.986 -10.838 1.00 92.12 95 PHE A O 1
ATOM 732 N N . GLN A 1 96 ? 15.159 4.284 -11.737 1.00 87.94 96 GLN A N 1
ATOM 733 C CA . GLN A 1 96 ? 13.997 3.425 -11.979 1.00 87.94 96 GLN A CA 1
ATOM 734 C C . GLN A 1 96 ? 13.180 3.208 -10.704 1.00 87.94 96 GLN A C 1
ATOM 736 O O . GLN A 1 96 ? 11.961 3.373 -10.718 1.00 87.94 96 GLN A O 1
ATOM 741 N N . ASN A 1 97 ? 13.841 2.911 -9.582 1.00 85.75 97 ASN A N 1
ATOM 742 C CA . ASN A 1 97 ? 13.173 2.672 -8.306 1.00 85.75 97 ASN A CA 1
ATOM 743 C C . ASN A 1 97 ? 12.390 3.896 -7.816 1.00 85.75 97 ASN A C 1
ATOM 745 O O . ASN A 1 97 ? 11.278 3.740 -7.315 1.00 85.75 97 ASN A O 1
ATOM 749 N N . ARG A 1 98 ? 12.924 5.114 -7.969 1.00 89.06 98 ARG A N 1
ATOM 750 C CA . ARG A 1 98 ? 12.230 6.348 -7.558 1.00 89.06 98 ARG A CA 1
ATOM 751 C C . ARG A 1 98 ? 11.016 6.641 -8.431 1.00 89.06 98 ARG A C 1
ATOM 753 O O . ARG A 1 98 ? 9.943 6.935 -7.900 1.00 89.06 98 ARG A O 1
ATOM 760 N N . VAL A 1 99 ? 11.156 6.501 -9.749 1.00 89.06 99 VAL A N 1
ATOM 761 C CA . VAL A 1 99 ? 10.030 6.678 -10.675 1.00 89.06 99 VAL A CA 1
ATOM 762 C C . VAL A 1 99 ? 8.961 5.613 -10.424 1.00 89.06 99 VAL A C 1
ATOM 764 O O . VAL A 1 99 ? 7.782 5.942 -10.296 1.00 89.06 99 VAL A O 1
ATOM 767 N N . TRP A 1 100 ? 9.358 4.351 -10.246 1.00 84.94 100 TRP A N 1
ATOM 768 C CA . TRP A 1 100 ? 8.445 3.267 -9.890 1.00 84.94 100 TRP A CA 1
ATOM 769 C C . TRP A 1 100 ? 7.717 3.540 -8.572 1.00 84.94 100 TRP A C 1
ATOM 771 O O . TRP A 1 100 ? 6.496 3.425 -8.517 1.00 84.94 100 TRP A O 1
ATOM 781 N N . GLN A 1 101 ? 8.421 3.968 -7.520 1.00 84.69 101 GLN A N 1
ATOM 782 C CA . GLN A 1 101 ? 7.799 4.336 -6.243 1.00 84.69 101 GLN A CA 1
ATOM 783 C C . GLN A 1 101 ? 6.764 5.453 -6.409 1.00 84.69 101 GLN A C 1
ATOM 785 O O . GLN A 1 101 ? 5.697 5.396 -5.789 1.00 84.69 101 GLN A O 1
ATOM 790 N N . TYR A 1 102 ? 7.047 6.451 -7.250 1.00 86.31 102 TYR A N 1
ATOM 791 C CA . TYR A 1 102 ? 6.099 7.515 -7.561 1.00 86.31 102 TYR A CA 1
ATOM 792 C C . TYR A 1 102 ? 4.842 6.963 -8.251 1.00 86.31 102 TYR A C 1
ATOM 794 O O . TYR A 1 102 ? 3.724 7.198 -7.775 1.00 86.31 102 TYR A O 1
ATOM 802 N N . LEU A 1 103 ? 5.017 6.204 -9.338 1.00 84.06 103 LEU A N 1
ATOM 803 C CA . LEU A 1 103 ? 3.922 5.630 -10.126 1.00 84.06 103 LEU A CA 1
ATOM 804 C C . LEU A 1 103 ? 3.081 4.663 -9.291 1.00 84.06 103 LEU A C 1
ATOM 806 O O . LEU A 1 103 ? 1.857 4.783 -9.228 1.00 84.06 103 LEU A O 1
ATOM 810 N N . TYR A 1 104 ? 3.737 3.783 -8.542 1.00 83.31 104 TYR A N 1
ATOM 811 C CA . TYR A 1 104 ? 3.098 2.850 -7.627 1.00 83.31 104 TYR A CA 1
ATOM 812 C C . TYR A 1 104 ? 2.290 3.566 -6.543 1.00 83.31 104 TYR A C 1
ATOM 814 O O . TYR A 1 104 ? 1.125 3.243 -6.306 1.00 83.31 104 TYR A O 1
ATOM 822 N N . ARG A 1 105 ? 2.864 4.596 -5.905 1.00 84.00 105 ARG A N 1
ATOM 823 C CA . ARG A 1 105 ? 2.160 5.390 -4.890 1.00 84.00 105 ARG A CA 1
ATOM 824 C C . ARG A 1 105 ? 0.934 6.080 -5.478 1.00 84.00 105 ARG A C 1
ATOM 826 O O . ARG A 1 105 ? -0.111 6.126 -4.827 1.00 84.00 105 ARG A O 1
ATOM 833 N N . ARG A 1 106 ? 1.047 6.638 -6.682 1.00 82.44 106 ARG A N 1
ATOM 834 C CA . ARG A 1 106 ? -0.074 7.252 -7.400 1.00 82.44 106 ARG A CA 1
ATOM 835 C C . ARG A 1 106 ? -1.175 6.225 -7.674 1.00 82.44 106 ARG A C 1
ATOM 837 O O . ARG A 1 106 ? -2.345 6.478 -7.368 1.00 82.44 106 ARG A O 1
ATOM 844 N N . PHE A 1 107 ? -0.796 5.068 -8.207 1.00 82.06 107 PHE A N 1
ATOM 845 C CA . PHE A 1 107 ? -1.715 3.990 -8.542 1.00 82.06 107 PHE A CA 1
ATOM 846 C C . PHE A 1 107 ? -2.445 3.476 -7.294 1.00 82.06 107 PHE A C 1
ATOM 848 O O . PHE A 1 107 ? -3.674 3.426 -7.286 1.00 82.06 107 PHE A O 1
ATOM 855 N N . LEU A 1 108 ? -1.724 3.221 -6.197 1.00 84.81 108 LEU A N 1
ATOM 856 C CA . LEU A 1 108 ? -2.300 2.795 -4.918 1.00 84.81 108 LEU A CA 1
ATOM 857 C C . LEU A 1 108 ? -3.244 3.846 -4.317 1.00 84.81 108 LEU A C 1
ATOM 859 O O . LEU A 1 108 ? -4.296 3.497 -3.788 1.00 84.81 108 LEU A O 1
ATOM 863 N N . ASN A 1 109 ? -2.917 5.138 -4.409 1.00 81.50 109 ASN A N 1
ATOM 864 C CA . ASN A 1 109 ? -3.830 6.193 -3.951 1.00 81.50 109 ASN A CA 1
ATOM 865 C C . ASN A 1 109 ? -5.120 6.245 -4.767 1.00 81.50 109 ASN A C 1
ATOM 867 O O . ASN A 1 109 ? -6.173 6.546 -4.211 1.00 81.50 109 ASN A O 1
ATOM 871 N N . THR A 1 110 ? -5.048 5.939 -6.057 1.00 79.06 110 THR A N 1
ATOM 872 C CA . THR A 1 110 ? -6.221 5.912 -6.931 1.00 79.06 110 THR A CA 1
ATOM 873 C C . THR A 1 110 ? -7.102 4.704 -6.626 1.00 79.06 110 THR A C 1
ATOM 875 O O . THR A 1 110 ? -8.297 4.859 -6.399 1.00 79.06 110 THR A O 1
ATOM 878 N N . HIS A 1 111 ? -6.500 3.519 -6.517 1.00 80.50 111 HIS A N 1
ATOM 879 C CA . HIS A 1 111 ? -7.227 2.250 -6.426 1.00 80.50 111 HIS A CA 1
ATOM 880 C C . HIS A 1 111 ? -7.515 1.788 -4.991 1.00 80.50 111 HIS A C 1
ATOM 882 O O . HIS A 1 111 ? -8.260 0.836 -4.799 1.00 80.50 111 HIS A O 1
ATOM 888 N N . GLN A 1 112 ? -6.948 2.446 -3.974 1.00 84.56 112 GLN A N 1
ATOM 889 C CA . GLN A 1 112 ? -6.996 2.099 -2.541 1.00 84.56 112 GLN A CA 1
ATOM 890 C C . GLN A 1 112 ? -6.356 0.762 -2.142 1.00 84.56 112 GLN A C 1
ATOM 892 O O . GLN A 1 112 ? -5.892 0.645 -1.007 1.00 84.56 112 GLN A O 1
ATOM 897 N N . ALA A 1 113 ? -6.324 -0.222 -3.035 1.00 88.88 113 ALA A N 1
ATOM 898 C CA . ALA A 1 113 ? -5.595 -1.466 -2.882 1.00 88.88 113 ALA A CA 1
ATOM 899 C C . ALA A 1 113 ? -4.984 -1.904 -4.214 1.00 88.88 113 ALA A C 1
ATOM 901 O O . ALA A 1 113 ? -5.524 -1.642 -5.287 1.00 88.88 113 ALA A O 1
ATOM 902 N N . VAL A 1 114 ? -3.841 -2.570 -4.125 1.00 87.19 114 VAL A N 1
ATOM 903 C CA . VAL A 1 114 ? -3.080 -3.116 -5.244 1.00 87.19 114 VAL A CA 1
ATOM 904 C C . VAL A 1 114 ? -2.572 -4.472 -4.800 1.00 87.19 114 VAL A C 1
ATOM 906 O O . VAL A 1 114 ? -1.910 -4.570 -3.766 1.00 87.19 114 VAL A O 1
ATOM 909 N N . SER A 1 115 ? -2.887 -5.506 -5.571 1.00 87.88 115 SER A N 1
ATOM 910 C CA . SER A 1 115 ? -2.442 -6.863 -5.283 1.00 87.88 115 SER A CA 1
ATOM 911 C C . SER A 1 115 ? -1.717 -7.451 -6.479 1.00 87.88 115 SER A C 1
ATOM 913 O O . SER A 1 115 ? -2.162 -7.291 -7.612 1.00 87.88 115 SER A O 1
ATOM 915 N N . SER A 1 116 ? -0.610 -8.134 -6.217 1.00 85.56 116 SER A N 1
ATOM 916 C CA . SER A 1 116 ? 0.228 -8.776 -7.221 1.00 85.56 116 SER A CA 1
ATOM 917 C C . SER A 1 116 ? 0.534 -10.206 -6.838 1.00 85.56 116 SER A C 1
ATOM 919 O O . SER A 1 116 ? 0.720 -10.508 -5.663 1.00 85.56 116 SER A O 1
ATOM 921 N N . HIS A 1 117 ? 0.669 -11.064 -7.837 1.00 86.31 117 HIS A N 1
ATOM 922 C CA . HIS A 1 117 ? 1.430 -12.297 -7.729 1.00 86.31 117 HIS A CA 1
ATOM 923 C C . HIS A 1 117 ? 2.853 -12.006 -8.207 1.00 86.31 117 HIS A C 1
ATOM 925 O O . HIS A 1 117 ? 3.042 -11.315 -9.209 1.00 86.31 117 HIS A O 1
ATOM 931 N N . VAL A 1 118 ? 3.840 -12.453 -7.438 1.00 83.69 118 VAL A N 1
ATOM 932 C CA . VAL A 1 118 ? 5.266 -12.308 -7.714 1.00 83.69 118 VAL A CA 1
ATOM 933 C C . VAL A 1 118 ? 5.879 -13.699 -7.690 1.00 83.69 118 VAL A C 1
ATOM 935 O O . VAL A 1 118 ? 5.800 -14.416 -6.691 1.00 83.69 118 VAL A O 1
ATOM 938 N N . GLU A 1 119 ? 6.502 -14.060 -8.802 1.00 83.75 119 GLU A N 1
ATOM 939 C CA . GLU A 1 119 ? 7.228 -15.311 -8.965 1.00 83.75 119 GLU A CA 1
ATOM 940 C C . GLU A 1 119 ? 8.716 -15.012 -9.037 1.00 83.75 119 GLU A C 1
ATOM 942 O O . GLU A 1 119 ? 9.215 -14.587 -10.069 1.00 83.75 119 GLU A O 1
ATOM 947 N N . LEU A 1 120 ? 9.426 -15.238 -7.935 1.00 81.62 120 LEU A N 1
ATOM 948 C CA . LEU A 1 120 ? 10.876 -15.110 -7.887 1.00 81.62 120 LEU A CA 1
ATOM 949 C C . LEU A 1 120 ? 11.483 -16.419 -8.396 1.00 81.62 120 LEU A C 1
ATOM 951 O O . LEU A 1 120 ? 11.606 -17.408 -7.658 1.00 81.62 120 LEU A O 1
ATOM 955 N N . LEU A 1 121 ? 11.803 -16.440 -9.686 1.00 76.00 121 LEU A N 1
ATOM 956 C CA . LEU A 1 121 ? 12.481 -17.548 -10.351 1.00 76.00 121 LEU A CA 1
ATOM 957 C C . LEU A 1 121 ? 14.003 -17.484 -10.124 1.00 76.00 121 LEU A C 1
ATOM 959 O O . LEU A 1 121 ? 14.538 -16.476 -9.660 1.00 76.00 121 LEU A O 1
ATOM 963 N N . PRO A 1 122 ? 14.749 -18.565 -10.408 1.00 67.00 122 PRO A N 1
ATOM 964 C CA . PRO A 1 122 ? 16.192 -18.474 -10.487 1.00 67.00 122 PRO A CA 1
ATOM 965 C C . PRO A 1 122 ? 16.536 -17.696 -11.761 1.00 67.00 122 PRO A C 1
ATOM 967 O O . PRO A 1 122 ? 16.656 -18.278 -12.837 1.00 67.00 122 PRO A O 1
ATOM 970 N N . ALA A 1 123 ? 16.640 -16.371 -11.640 1.00 58.12 123 ALA A N 1
ATOM 971 C CA . ALA A 1 123 ? 17.181 -15.525 -12.694 1.00 58.12 123 ALA A CA 1
ATOM 972 C C . ALA A 1 123 ? 18.612 -15.987 -13.042 1.00 58.12 123 ALA A C 1
ATOM 974 O O . ALA A 1 123 ? 19.302 -16.533 -12.168 1.00 58.12 123 ALA A O 1
ATOM 975 N N . PRO A 1 124 ? 19.092 -15.789 -14.287 1.00 55.41 124 PRO A N 1
ATOM 976 C CA . PRO A 1 124 ? 20.525 -15.881 -14.540 1.00 55.41 124 PRO A CA 1
ATOM 977 C C . PRO A 1 124 ? 21.232 -14.943 -13.553 1.00 55.41 124 PRO A C 1
ATOM 979 O O . PRO A 1 124 ? 20.879 -13.770 -13.466 1.00 55.41 124 PRO A O 1
ATOM 982 N N . GLU A 1 125 ? 22.154 -15.487 -12.752 1.00 57.22 125 GLU A N 1
ATOM 983 C CA . GLU A 1 125 ? 22.777 -14.762 -11.641 1.00 57.22 125 GLU A CA 1
ATOM 984 C C . GLU A 1 125 ? 23.314 -13.384 -12.076 1.00 57.22 125 GLU A C 1
ATOM 986 O O . GLU A 1 125 ? 23.926 -13.283 -13.147 1.00 57.22 125 GLU A O 1
ATOM 991 N N . PRO A 1 126 ? 23.162 -12.338 -11.237 1.00 59.59 126 PRO A N 1
ATOM 992 C CA . PRO A 1 126 ? 22.609 -12.341 -9.874 1.00 59.59 126 PRO A CA 1
ATOM 993 C C . PRO A 1 126 ? 21.078 -12.162 -9.790 1.00 59.59 126 PRO A C 1
ATOM 995 O O . PRO A 1 126 ? 20.453 -11.583 -10.673 1.00 59.59 126 PRO A O 1
ATOM 998 N N . ASP A 1 127 ? 20.491 -12.625 -8.677 1.00 65.38 127 ASP A N 1
ATOM 999 C CA . ASP A 1 127 ? 19.075 -12.415 -8.334 1.00 65.38 127 ASP A CA 1
ATOM 1000 C C . ASP A 1 127 ? 18.774 -10.909 -8.223 1.00 65.38 127 ASP A C 1
ATOM 1002 O O . ASP A 1 127 ? 19.400 -10.203 -7.426 1.00 65.38 127 ASP A O 1
ATOM 1006 N N . TYR A 1 128 ? 17.857 -10.399 -9.050 1.00 73.62 128 TYR A N 1
ATOM 1007 C CA . TYR A 1 128 ? 17.480 -8.984 -9.029 1.00 73.62 128 TYR A CA 1
ATOM 1008 C C . TYR A 1 128 ? 16.579 -8.747 -7.803 1.00 73.62 128 TYR A C 1
ATOM 1010 O O . TYR A 1 128 ? 15.604 -9.480 -7.635 1.00 73.62 128 TYR A O 1
ATOM 1018 N N . PRO A 1 129 ? 16.855 -7.772 -6.923 1.00 76.94 129 PRO A N 1
ATOM 1019 C CA . PRO A 1 129 ? 15.972 -7.476 -5.796 1.00 76.94 129 PRO A CA 1
ATOM 1020 C C . PRO A 1 129 ? 14.667 -6.825 -6.280 1.00 76.94 129 PRO A C 1
ATOM 1022 O O . PRO A 1 129 ? 14.659 -6.063 -7.246 1.00 76.94 129 PRO A O 1
ATOM 1025 N N . ARG A 1 130 ? 13.539 -7.105 -5.615 1.00 80.56 130 ARG A N 1
ATOM 1026 C CA . ARG A 1 130 ? 12.263 -6.400 -5.848 1.00 80.56 130 ARG A CA 1
ATOM 1027 C C . ARG A 1 130 ? 12.000 -5.418 -4.708 1.00 80.56 130 ARG A C 1
ATOM 1029 O O . ARG A 1 130 ? 11.566 -5.855 -3.639 1.00 80.56 130 ARG A O 1
ATOM 1036 N N . PRO A 1 131 ? 12.245 -4.112 -4.896 1.00 83.75 131 PRO A N 1
ATOM 1037 C CA . PRO A 1 131 ? 11.924 -3.133 -3.874 1.00 83.75 131 PRO A CA 1
ATOM 1038 C C . PRO A 1 131 ? 10.406 -2.987 -3.756 1.00 83.75 131 PRO A C 1
ATOM 1040 O O . PRO A 1 131 ? 9.701 -2.744 -4.736 1.00 83.75 131 PRO A O 1
ATOM 1043 N N . LEU A 1 132 ? 9.905 -3.100 -2.534 1.00 85.56 132 LEU A N 1
ATOM 1044 C CA . LEU A 1 132 ? 8.537 -2.782 -2.168 1.00 85.56 132 LEU A CA 1
ATOM 1045 C C . LEU A 1 132 ? 8.539 -1.687 -1.113 1.00 85.56 132 LEU A C 1
ATOM 1047 O O . LEU A 1 132 ? 9.334 -1.675 -0.174 1.00 85.56 132 LEU A O 1
ATOM 1051 N N . PHE A 1 133 ? 7.594 -0.770 -1.264 1.00 84.06 133 PHE A N 1
ATOM 1052 C CA . PHE A 1 133 ? 7.430 0.359 -0.370 1.00 84.06 133 PHE A CA 1
ATOM 1053 C C . PHE A 1 133 ? 5.991 0.435 0.123 1.00 84.06 133 PHE A C 1
ATOM 1055 O O . PHE A 1 133 ? 5.044 0.143 -0.612 1.00 84.06 133 PHE A O 1
ATOM 1062 N N . THR A 1 134 ? 5.833 0.877 1.366 1.00 86.38 134 THR A N 1
ATOM 1063 C CA . THR A 1 134 ? 4.532 1.172 1.970 1.00 86.38 134 THR A CA 1
ATOM 1064 C C . THR A 1 134 ? 4.367 2.684 2.121 1.00 86.38 134 THR A C 1
ATOM 1066 O O . THR A 1 134 ? 4.883 3.286 3.062 1.00 86.38 134 THR A O 1
ATOM 1069 N N . PRO A 1 135 ? 3.643 3.352 1.205 1.00 83.81 135 PRO A N 1
ATOM 1070 C CA . PRO A 1 135 ? 3.307 4.760 1.368 1.00 83.81 135 PRO A CA 1
ATOM 1071 C C . PRO A 1 135 ? 2.671 5.083 2.722 1.00 83.81 135 PRO A C 1
ATOM 1073 O O . PRO A 1 135 ? 1.977 4.253 3.312 1.00 83.81 135 PRO A O 1
ATOM 1076 N N . ALA A 1 136 ? 2.845 6.325 3.179 1.00 79.88 136 ALA A N 1
ATOM 1077 C CA . ALA A 1 136 ? 2.235 6.814 4.413 1.00 79.88 136 ALA A CA 1
ATOM 1078 C C . ALA A 1 136 ? 0.730 6.491 4.471 1.00 79.88 136 ALA A C 1
ATOM 1080 O O . ALA A 1 136 ? -0.027 6.809 3.550 1.00 79.88 136 ALA A O 1
ATOM 1081 N N . GLY A 1 137 ? 0.311 5.843 5.559 1.00 78.69 137 GLY A N 1
ATOM 1082 C CA . GLY A 1 137 ? -1.065 5.394 5.790 1.00 78.69 137 GLY A CA 1
ATOM 1083 C C . GLY A 1 137 ? -1.471 4.088 5.094 1.00 78.69 137 GLY A C 1
ATOM 1084 O O . GLY A 1 137 ? -2.563 3.598 5.371 1.00 78.69 137 GLY A O 1
ATOM 1085 N N . SER A 1 138 ? -0.636 3.510 4.227 1.00 89.69 138 SER A N 1
ATOM 1086 C CA . SER A 1 138 ? -0.883 2.200 3.608 1.00 89.69 138 SER A CA 1
ATOM 1087 C C . SER A 1 138 ? -0.096 1.094 4.299 1.00 89.69 138 SER A C 1
ATOM 1089 O O . SER A 1 138 ? 0.963 1.340 4.865 1.00 89.69 138 SER A O 1
ATOM 1091 N N . TRP A 1 139 ? -0.617 -0.122 4.235 1.00 92.88 139 TRP A N 1
ATOM 1092 C CA . TRP A 1 139 ? 0.016 -1.331 4.748 1.00 92.88 139 TRP A CA 1
ATOM 1093 C C . TRP A 1 139 ? 0.305 -2.278 3.594 1.00 92.88 139 TRP A C 1
ATOM 1095 O O . TRP A 1 139 ? -0.376 -2.219 2.571 1.00 92.88 139 TRP A O 1
ATOM 1105 N N . LEU A 1 140 ? 1.285 -3.161 3.772 1.00 92.88 140 LEU A N 1
ATOM 1106 C CA . LEU A 1 140 ? 1.599 -4.213 2.809 1.00 92.88 140 LEU A CA 1
ATOM 1107 C C . LEU A 1 140 ? 1.498 -5.580 3.481 1.00 92.88 140 LEU A C 1
ATOM 1109 O O . LEU A 1 140 ? 2.210 -5.862 4.437 1.00 92.88 140 LEU A O 1
ATOM 1113 N N . MET A 1 141 ? 0.622 -6.438 2.969 1.00 94.50 141 MET A N 1
ATOM 1114 C CA . MET A 1 141 ? 0.561 -7.848 3.337 1.00 94.50 141 MET A CA 1
ATOM 1115 C C . MET A 1 141 ? 1.233 -8.683 2.249 1.00 94.50 141 MET A C 1
ATOM 1117 O O . MET A 1 141 ? 0.789 -8.690 1.099 1.00 94.50 141 MET A O 1
ATOM 1121 N N . LEU A 1 142 ? 2.271 -9.418 2.632 1.00 94.38 142 LEU A N 1
ATOM 1122 C CA . LEU A 1 142 ? 2.891 -10.452 1.817 1.00 94.38 142 LEU A CA 1
ATOM 1123 C C . LEU A 1 142 ? 2.336 -11.811 2.238 1.00 94.38 142 LEU A C 1
ATOM 1125 O O . LEU A 1 142 ? 2.370 -12.152 3.419 1.00 94.38 142 LEU A O 1
ATOM 1129 N N . PHE A 1 143 ? 1.850 -12.591 1.282 1.00 95.50 143 PHE A N 1
ATOM 1130 C CA . PHE A 1 143 ? 1.515 -13.996 1.477 1.00 95.50 143 PHE A CA 1
ATOM 1131 C C . PHE A 1 143 ? 2.480 -14.841 0.656 1.00 95.50 143 PHE A C 1
ATOM 1133 O O . PHE A 1 143 ? 2.355 -14.929 -0.561 1.00 95.50 143 PHE A O 1
ATOM 1140 N N . ILE A 1 144 ? 3.457 -15.439 1.326 1.00 94.50 144 ILE A N 1
ATOM 1141 C CA . ILE A 1 144 ? 4.403 -16.373 0.724 1.00 94.50 144 ILE A CA 1
ATOM 1142 C C . ILE A 1 144 ? 3.676 -17.702 0.614 1.00 94.50 144 ILE A C 1
ATOM 1144 O O . ILE A 1 144 ? 3.395 -18.354 1.618 1.00 94.50 144 ILE A O 1
ATOM 1148 N N . GLU A 1 145 ? 3.321 -18.069 -0.609 1.00 93.75 145 GLU A N 1
ATOM 1149 C CA . GLU A 1 145 ? 2.563 -19.278 -0.893 1.00 93.75 145 GLU A CA 1
ATOM 1150 C C . GLU A 1 145 ? 3.479 -20.504 -0.870 1.00 93.75 145 GLU A C 1
ATOM 1152 O O . GLU A 1 145 ? 3.125 -21.546 -0.317 1.00 93.75 145 GLU A O 1
ATOM 1157 N N . SER A 1 146 ? 4.653 -20.396 -1.494 1.00 91.62 146 SER A N 1
ATOM 1158 C CA . SER A 1 146 ? 5.618 -21.490 -1.570 1.00 91.62 146 SER A CA 1
ATOM 1159 C C . SER A 1 146 ? 7.040 -20.990 -1.803 1.00 91.62 146 SER A C 1
ATOM 1161 O O . SER A 1 146 ? 7.251 -19.952 -2.427 1.00 91.62 146 SER A O 1
ATOM 1163 N N . GLY A 1 147 ? 8.014 -21.770 -1.334 1.00 90.50 147 GLY A N 1
ATOM 1164 C CA . GLY A 1 147 ? 9.428 -21.414 -1.397 1.00 90.50 147 GLY A CA 1
ATOM 1165 C C . GLY A 1 147 ? 9.861 -20.509 -0.248 1.00 90.50 147 GLY A C 1
ATOM 1166 O O . GLY A 1 147 ? 9.143 -20.329 0.732 1.00 90.50 147 GLY A O 1
ATOM 1167 N N . GLU A 1 148 ? 11.065 -19.961 -0.373 1.00 90.00 148 GLU A N 1
ATOM 1168 C CA . GLU A 1 148 ? 11.655 -19.082 0.631 1.00 90.00 148 GLU A CA 1
ATOM 1169 C C . GLU A 1 148 ? 11.821 -17.679 0.059 1.00 90.00 148 GLU A C 1
ATOM 1171 O O . GLU A 1 148 ? 12.435 -17.506 -0.996 1.00 90.00 148 GLU A O 1
ATOM 1176 N N . CYS A 1 149 ? 11.319 -16.680 0.778 1.00 89.88 149 CYS A N 1
ATOM 1177 C CA . CYS A 1 149 ? 11.519 -15.273 0.465 1.00 89.88 149 CYS A CA 1
ATOM 1178 C C . CYS A 1 149 ? 12.483 -14.673 1.486 1.00 89.88 149 CYS A C 1
ATOM 1180 O O . CYS A 1 149 ? 12.201 -14.674 2.687 1.00 89.88 149 CYS A O 1
ATOM 1182 N N . LEU A 1 150 ? 13.601 -14.131 1.015 1.00 89.81 150 LEU A N 1
ATOM 1183 C CA . LEU A 1 150 ? 14.430 -13.221 1.789 1.00 89.81 150 LEU A CA 1
ATOM 1184 C C . LEU A 1 150 ? 13.808 -11.826 1.697 1.00 89.81 150 LEU A C 1
ATOM 1186 O O . LEU A 1 150 ? 13.611 -11.302 0.607 1.00 89.81 150 LEU A O 1
ATOM 1190 N N . VAL A 1 151 ? 13.491 -11.234 2.841 1.00 89.62 151 VAL A N 1
ATOM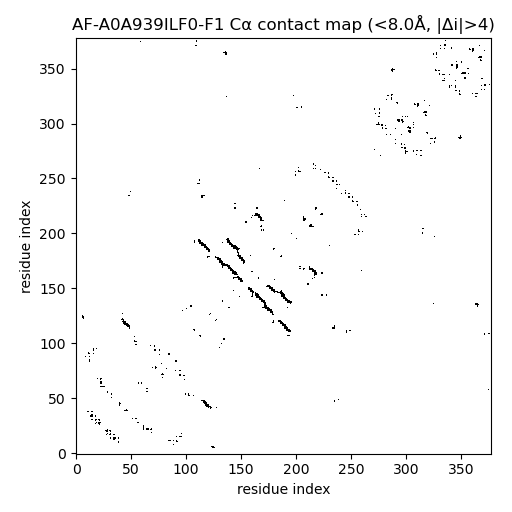 1191 C CA . VAL A 1 151 ? 13.004 -9.858 2.940 1.00 89.62 151 VAL A CA 1
ATOM 1192 C C . VAL A 1 151 ? 14.084 -9.047 3.638 1.00 89.62 151 VAL A C 1
ATOM 1194 O O . VAL A 1 151 ? 14.348 -9.257 4.825 1.00 89.62 151 VAL A O 1
ATOM 1197 N N . ASN A 1 152 ? 14.722 -8.147 2.897 1.00 88.44 152 ASN A N 1
ATOM 1198 C CA . ASN A 1 152 ? 15.725 -7.222 3.410 1.00 88.44 152 ASN A CA 1
ATOM 1199 C C . ASN A 1 152 ? 15.049 -5.900 3.763 1.00 88.44 152 ASN A C 1
ATOM 1201 O O . ASN A 1 152 ? 14.476 -5.257 2.892 1.00 88.44 152 ASN A O 1
ATOM 1205 N N . GLY A 1 153 ? 15.102 -5.496 5.029 1.00 83.44 153 GLY A N 1
ATOM 1206 C CA . GLY A 1 153 ? 14.650 -4.174 5.473 1.00 83.44 153 GLY A CA 1
ATOM 1207 C C . GLY A 1 153 ? 15.716 -3.466 6.305 1.00 83.44 153 GLY A C 1
ATOM 1208 O O . GLY A 1 153 ? 16.838 -3.957 6.444 1.00 83.44 153 GLY A O 1
ATOM 1209 N N . ASP A 1 154 ? 15.344 -2.346 6.925 1.00 71.75 154 ASP A N 1
ATOM 1210 C CA . ASP A 1 154 ? 16.254 -1.519 7.737 1.00 71.75 154 ASP A CA 1
ATOM 1211 C C . ASP A 1 154 ? 16.891 -2.275 8.917 1.00 71.75 154 ASP A C 1
ATOM 1213 O O . ASP A 1 154 ? 17.990 -1.948 9.364 1.00 71.75 154 ASP A O 1
ATOM 1217 N N . THR A 1 155 ? 16.211 -3.304 9.429 1.00 69.12 155 THR A N 1
ATOM 1218 C CA . THR A 1 155 ? 16.678 -4.142 10.546 1.00 69.12 155 THR A CA 1
ATOM 1219 C C . THR A 1 155 ? 17.456 -5.385 10.096 1.00 69.12 155 THR A C 1
ATOM 1221 O O . THR A 1 155 ? 17.837 -6.205 10.934 1.00 69.12 155 THR A O 1
ATOM 1224 N N . GLY A 1 156 ? 17.732 -5.517 8.794 1.00 80.56 156 GLY A N 1
ATOM 1225 C CA . GLY A 1 156 ? 18.454 -6.634 8.185 1.00 80.56 156 GLY A CA 1
ATOM 1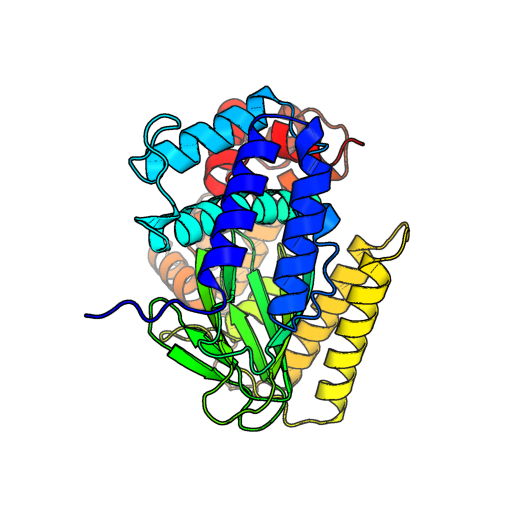226 C C . GLY A 1 156 ? 17.564 -7.592 7.385 1.00 80.56 156 GLY A C 1
ATOM 1227 O O . GLY A 1 156 ? 16.349 -7.424 7.280 1.00 80.56 156 GLY A O 1
ATOM 1228 N N . GLY A 1 157 ? 18.202 -8.603 6.791 1.00 84.06 157 GLY A N 1
ATOM 1229 C CA . GLY A 1 157 ? 17.553 -9.634 5.981 1.00 84.06 157 GLY A CA 1
ATOM 1230 C C . GLY A 1 157 ? 17.017 -10.798 6.806 1.00 84.06 157 GLY A C 1
ATOM 1231 O O . GLY A 1 157 ? 17.746 -11.379 7.612 1.00 84.06 157 GLY A O 1
ATOM 1232 N N . ARG A 1 158 ? 15.753 -11.173 6.589 1.00 87.50 158 ARG A N 1
ATOM 1233 C CA . ARG A 1 158 ? 15.122 -12.351 7.210 1.00 87.50 158 ARG A CA 1
ATOM 1234 C C . ARG A 1 158 ? 14.478 -13.238 6.155 1.00 87.50 158 ARG A C 1
ATOM 1236 O O . ARG A 1 158 ? 13.855 -12.742 5.223 1.00 87.50 158 ARG A O 1
ATOM 1243 N N . VAL A 1 159 ? 14.624 -14.549 6.321 1.00 88.75 159 VAL A N 1
ATOM 1244 C CA . VAL A 1 159 ? 14.008 -15.546 5.439 1.00 88.75 159 VAL A CA 1
ATOM 1245 C C . VAL A 1 159 ? 12.664 -15.978 6.014 1.00 88.75 159 VAL A C 1
ATOM 1247 O O . VAL A 1 159 ? 12.546 -16.242 7.212 1.00 88.75 159 VAL A O 1
ATOM 1250 N N . PHE A 1 160 ? 11.662 -16.056 5.148 1.00 89.31 160 PHE A N 1
ATOM 1251 C CA . PHE A 1 160 ? 10.303 -16.472 5.464 1.00 89.31 160 PHE A CA 1
ATOM 1252 C C . PHE A 1 160 ? 9.829 -17.525 4.454 1.00 89.31 160 PHE A C 1
ATOM 1254 O O . PHE A 1 160 ? 10.294 -17.546 3.317 1.00 89.31 160 PHE A O 1
ATOM 1261 N N . GLY A 1 161 ? 8.895 -18.390 4.858 1.00 88.38 161 GLY A N 1
ATOM 1262 C CA . GLY A 1 161 ? 8.353 -19.453 3.997 1.00 88.38 161 GLY A CA 1
ATOM 1263 C C . GLY A 1 161 ? 9.062 -20.814 4.094 1.00 88.38 161 GLY A C 1
ATOM 1264 O O . GLY A 1 161 ? 8.581 -21.793 3.529 1.00 88.38 161 GLY A O 1
ATOM 1265 N N . SER A 1 162 ? 10.159 -20.917 4.859 1.00 86.88 162 SER A N 1
ATOM 1266 C CA . SER A 1 162 ? 10.937 -22.163 5.011 1.00 86.88 162 SER A CA 1
ATOM 1267 C C . SER A 1 162 ? 10.124 -23.344 5.557 1.00 86.88 162 SER A C 1
ATOM 1269 O O . SER A 1 162 ? 10.339 -24.481 5.146 1.00 86.88 162 SER A O 1
ATOM 1271 N N . ASP A 1 163 ? 9.156 -23.080 6.440 1.00 86.88 163 ASP A N 1
ATOM 1272 C CA . ASP A 1 163 ? 8.308 -24.105 7.071 1.00 86.88 163 ASP A CA 1
ATOM 1273 C C . ASP A 1 163 ? 6.935 -24.269 6.384 1.00 86.88 163 ASP A C 1
ATOM 1275 O O . ASP A 1 163 ? 6.028 -24.900 6.933 1.00 86.88 163 ASP A O 1
ATOM 1279 N N . GLY A 1 164 ? 6.757 -23.696 5.189 1.00 91.06 164 GLY A N 1
ATOM 1280 C CA . GLY A 1 164 ? 5.488 -23.664 4.461 1.00 91.06 164 GLY A CA 1
ATOM 1281 C C . GLY A 1 164 ? 4.926 -22.248 4.296 1.00 91.06 164 GLY A C 1
ATOM 1282 O O . GLY A 1 164 ? 5.645 -21.273 4.519 1.00 91.06 164 GLY A O 1
ATOM 1283 N N . PRO A 1 165 ? 3.649 -22.113 3.890 1.00 95.06 165 PRO A N 1
ATOM 1284 C CA . PRO A 1 165 ? 3.072 -20.813 3.583 1.00 95.06 165 PRO A CA 1
ATOM 1285 C C . PRO A 1 165 ? 3.125 -19.870 4.787 1.00 95.06 165 PRO A C 1
ATOM 1287 O O . PRO A 1 165 ? 2.879 -20.282 5.923 1.00 95.06 165 PRO A O 1
ATOM 1290 N N . ALA A 1 166 ? 3.424 -18.599 4.546 1.00 94.38 166 ALA A N 1
ATOM 1291 C CA . ALA A 1 166 ? 3.593 -17.608 5.602 1.00 94.38 166 ALA A CA 1
ATOM 1292 C C . ALA A 1 166 ? 2.989 -16.261 5.209 1.00 94.38 166 ALA A C 1
ATOM 1294 O O . ALA A 1 166 ? 3.026 -15.865 4.046 1.00 94.38 166 ALA A O 1
ATOM 1295 N N . VAL A 1 167 ? 2.459 -15.537 6.192 1.00 94.81 167 VAL A N 1
ATOM 1296 C CA . VAL A 1 167 ? 1.966 -14.168 6.015 1.00 94.81 167 VAL A CA 1
ATOM 1297 C C . VAL A 1 167 ? 2.855 -13.201 6.783 1.00 94.81 167 VAL A C 1
ATOM 1299 O O . VAL A 1 167 ? 3.107 -13.390 7.971 1.00 94.81 167 VAL A O 1
ATOM 1302 N N . LEU A 1 168 ? 3.302 -12.145 6.113 1.00 92.25 168 LEU A N 1
ATOM 1303 C CA . LEU A 1 168 ? 4.029 -11.027 6.702 1.00 92.25 168 LEU A CA 1
ATOM 1304 C C . LEU A 1 168 ? 3.229 -9.745 6.477 1.00 92.25 168 LEU A C 1
ATOM 1306 O O . LEU A 1 168 ? 2.750 -9.496 5.375 1.00 92.25 168 LEU A O 1
ATOM 1310 N N . VAL A 1 169 ? 3.097 -8.919 7.510 1.00 92.00 169 VAL A N 1
ATOM 1311 C CA . VAL A 1 169 ? 2.426 -7.618 7.416 1.00 92.00 169 VAL A CA 1
ATOM 1312 C C . VAL A 1 169 ? 3.439 -6.528 7.733 1.00 92.00 169 VAL A C 1
ATOM 1314 O O . VAL A 1 169 ? 4.044 -6.540 8.802 1.00 92.00 169 VAL A O 1
ATOM 1317 N N . LEU A 1 170 ? 3.614 -5.592 6.807 1.00 89.62 170 LEU A N 1
ATOM 1318 C CA . LEU A 1 170 ? 4.535 -4.469 6.898 1.00 89.62 170 LEU A CA 1
ATOM 1319 C C . LEU A 1 170 ? 3.752 -3.181 7.203 1.00 89.62 170 LEU A C 1
ATOM 1321 O O . LEU A 1 170 ? 2.774 -2.889 6.497 1.00 89.62 170 LEU A O 1
ATOM 1325 N N . PRO A 1 171 ? 4.149 -2.427 8.246 1.00 87.81 171 PRO A N 1
ATOM 1326 C CA . PRO A 1 171 ? 3.497 -1.178 8.623 1.00 87.81 171 PRO A CA 1
ATOM 1327 C C . PRO A 1 171 ? 3.779 -0.065 7.605 1.00 87.81 171 PRO A C 1
ATOM 1329 O O . PRO A 1 171 ? 4.685 -0.212 6.783 1.00 87.81 171 PRO A O 1
ATOM 1332 N N . PRO A 1 172 ? 3.042 1.058 7.659 1.00 87.44 172 PRO A N 1
ATOM 1333 C CA . PRO A 1 172 ? 3.305 2.206 6.806 1.00 87.44 172 PRO A CA 1
ATOM 1334 C C . PRO A 1 172 ? 4.737 2.709 6.945 1.00 87.44 172 PRO A C 1
ATOM 1336 O O . PRO A 1 172 ? 5.321 2.641 8.024 1.00 87.44 172 PRO A O 1
ATOM 1339 N N . GLU A 1 173 ? 5.256 3.280 5.862 1.00 84.56 173 GLU A N 1
ATOM 1340 C CA . GLU A 1 173 ? 6.602 3.858 5.783 1.00 84.56 173 GLU A CA 1
ATOM 1341 C C . GLU A 1 173 ? 7.740 2.825 5.933 1.00 84.56 173 GLU A C 1
ATOM 1343 O O . GLU A 1 173 ? 8.895 3.196 6.104 1.00 84.56 173 GLU A O 1
ATOM 1348 N N . SER A 1 174 ? 7.435 1.533 5.788 1.00 86.12 174 SER A N 1
ATOM 1349 C CA . SER A 1 174 ? 8.408 0.458 5.568 1.00 86.12 174 SER A CA 1
ATOM 1350 C C . SER A 1 174 ? 8.929 0.451 4.130 1.00 86.12 174 SER A C 1
ATOM 1352 O O . SER A 1 174 ? 8.149 0.557 3.172 1.00 86.12 174 SER A O 1
ATOM 1354 N N . SER A 1 175 ? 10.234 0.221 3.990 1.00 86.19 175 SER A N 1
ATOM 1355 C CA . SER A 1 175 ? 10.917 -0.075 2.731 1.00 86.19 175 SER A CA 1
ATOM 1356 C C . SER A 1 175 ? 11.593 -1.436 2.846 1.00 86.19 175 SER A C 1
ATOM 1358 O O . SER A 1 175 ? 12.343 -1.670 3.794 1.00 86.19 175 SER A O 1
ATOM 1360 N N . VAL A 1 176 ? 11.306 -2.342 1.913 1.00 88.31 176 VAL A N 1
ATOM 1361 C CA . VAL A 1 176 ? 11.902 -3.682 1.893 1.00 88.31 176 VAL A CA 1
ATOM 1362 C C . VAL A 1 176 ? 12.309 -4.086 0.485 1.00 88.31 176 VAL A C 1
ATOM 1364 O O . VAL A 1 176 ? 11.704 -3.655 -0.490 1.00 88.31 176 VAL A O 1
ATOM 1367 N N . GLU A 1 177 ? 13.291 -4.967 0.374 1.00 88.25 177 GLU A N 1
ATOM 1368 C CA . GLU A 1 177 ? 13.652 -5.646 -0.865 1.00 88.25 177 GLU A CA 1
ATOM 1369 C C . GLU A 1 177 ? 13.349 -7.135 -0.729 1.00 88.25 177 GLU A C 1
ATOM 1371 O O . GLU A 1 177 ? 13.748 -7.776 0.247 1.00 88.25 177 GLU A O 1
ATOM 1376 N N . LEU A 1 178 ? 12.628 -7.683 -1.704 1.00 87.31 178 LEU A N 1
ATOM 1377 C CA . LEU A 1 178 ? 12.373 -9.113 -1.791 1.00 87.31 178 LEU A CA 1
ATOM 1378 C C . LEU A 1 178 ? 13.426 -9.770 -2.680 1.00 87.31 178 LEU A C 1
ATOM 1380 O O . LEU A 1 178 ? 13.625 -9.350 -3.820 1.00 87.31 178 LEU A O 1
ATOM 1384 N N . CYS A 1 179 ? 14.039 -10.831 -2.170 1.00 85.12 179 CYS A N 1
ATOM 1385 C CA . CYS A 1 179 ? 14.914 -11.727 -2.915 1.00 85.12 179 CYS A CA 1
ATOM 1386 C C . CYS A 1 179 ? 14.473 -13.174 -2.686 1.00 85.12 179 CYS A C 1
ATOM 1388 O O . CYS A 1 179 ? 13.800 -13.498 -1.700 1.00 85.12 179 CYS A O 1
ATOM 1390 N N . ARG A 1 180 ? 14.893 -14.081 -3.563 1.00 85.94 180 ARG A N 1
ATOM 1391 C CA . ARG A 1 180 ? 14.698 -15.511 -3.339 1.00 85.94 180 ARG A CA 1
ATOM 1392 C C . ARG A 1 180 ? 15.611 -15.985 -2.204 1.00 85.94 180 ARG A C 1
ATOM 1394 O O . ARG A 1 180 ? 16.755 -15.556 -2.067 1.00 85.94 180 ARG A O 1
ATOM 1401 N N . GLY A 1 181 ? 15.111 -16.888 -1.366 1.00 78.12 181 GLY A N 1
ATOM 1402 C CA . GLY A 1 181 ? 15.923 -17.555 -0.353 1.00 78.12 181 GLY A CA 1
ATOM 1403 C C . GLY A 1 181 ? 17.027 -18.391 -1.003 1.00 78.12 181 GLY A C 1
ATOM 1404 O O . GLY A 1 181 ? 16.815 -19.037 -2.029 1.00 78.12 181 GLY A O 1
ATOM 1405 N N . HIS A 1 182 ? 18.212 -18.398 -0.388 1.00 70.56 182 HIS A N 1
ATOM 1406 C CA . HIS A 1 182 ? 19.422 -19.009 -0.950 1.00 70.56 182 HIS A CA 1
ATOM 1407 C C . HIS A 1 182 ? 19.274 -20.511 -1.263 1.00 70.56 182 HIS A C 1
ATOM 1409 O O . HIS A 1 182 ? 19.983 -21.022 -2.127 1.00 70.56 182 HIS A O 1
ATOM 1415 N N . ALA A 1 183 ? 18.367 -21.219 -0.579 1.00 66.62 183 ALA A N 1
ATOM 1416 C CA . ALA A 1 183 ? 18.135 -22.650 -0.768 1.00 66.62 183 ALA A CA 1
ATOM 1417 C C . ALA A 1 183 ? 16.930 -22.977 -1.675 1.00 66.62 183 ALA A C 1
ATOM 1419 O O . ALA A 1 183 ? 16.778 -24.126 -2.092 1.00 66.62 183 ALA A O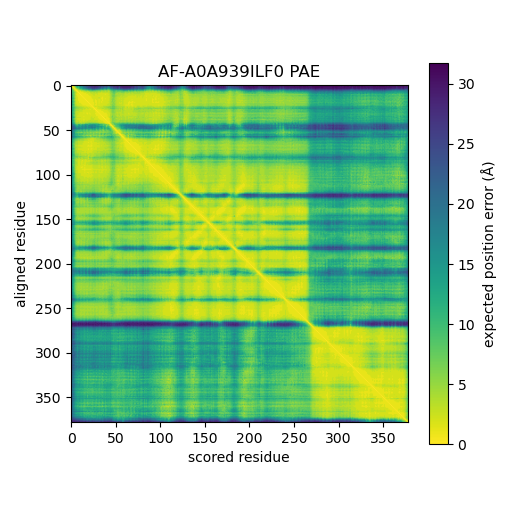 1
ATOM 1420 N N . ALA A 1 184 ? 16.074 -22.002 -2.001 1.00 64.62 184 ALA A N 1
ATOM 1421 C CA . ALA A 1 184 ? 14.846 -22.236 -2.755 1.00 64.62 184 ALA A CA 1
ATOM 1422 C C . ALA A 1 184 ? 15.077 -22.132 -4.266 1.00 64.62 184 ALA A C 1
ATOM 1424 O O . ALA A 1 184 ? 15.657 -21.164 -4.744 1.00 64.62 184 ALA A O 1
ATOM 1425 N N . SER A 1 185 ? 14.566 -23.086 -5.048 1.00 72.88 185 SER A N 1
ATOM 1426 C CA . SER A 1 185 ? 14.620 -23.032 -6.519 1.00 72.88 185 SER A CA 1
ATOM 1427 C C . SER A 1 185 ? 13.599 -22.073 -7.136 1.00 72.88 185 SER A C 1
ATOM 1429 O O . SER A 1 185 ? 13.722 -21.741 -8.307 1.00 72.88 185 SER A O 1
ATOM 1431 N N . ARG A 1 186 ? 12.593 -21.646 -6.368 1.00 83.31 186 ARG A N 1
ATOM 1432 C CA . ARG A 1 186 ? 11.534 -20.698 -6.737 1.00 83.31 186 ARG A CA 1
ATOM 1433 C C . ARG A 1 186 ? 10.884 -20.169 -5.460 1.00 83.31 186 ARG A C 1
ATOM 1435 O O . ARG A 1 186 ? 10.815 -20.907 -4.477 1.00 83.31 186 ARG A O 1
ATOM 1442 N N . CYS A 1 187 ? 10.381 -18.939 -5.483 1.00 88.38 187 CYS A N 1
ATOM 1443 C CA . CYS A 1 187 ? 9.500 -18.410 -4.446 1.00 88.38 187 CYS A CA 1
ATOM 1444 C C . CYS A 1 187 ? 8.267 -17.750 -5.079 1.00 88.38 187 CYS A C 1
ATOM 1446 O O . CYS A 1 187 ? 8.405 -16.778 -5.814 1.00 88.38 187 CYS A O 1
ATOM 1448 N N . SER A 1 188 ? 7.078 -18.270 -4.766 1.00 90.31 188 SER A N 1
ATOM 1449 C CA . SER A 1 188 ? 5.783 -17.694 -5.154 1.00 90.31 188 SER A CA 1
ATOM 1450 C C . SER A 1 188 ? 5.211 -16.929 -3.970 1.00 90.31 188 SER A C 1
ATOM 1452 O O . SER A 1 188 ? 5.014 -17.501 -2.890 1.00 90.31 188 SER A O 1
ATOM 1454 N N . LEU A 1 189 ? 4.932 -15.642 -4.155 1.00 92.19 189 LEU A N 1
ATOM 1455 C CA . LEU A 1 189 ? 4.313 -14.811 -3.130 1.00 92.19 189 LEU A CA 1
ATOM 1456 C C . LEU A 1 189 ? 3.309 -13.833 -3.725 1.00 92.19 189 LEU A C 1
ATOM 1458 O O . LEU A 1 189 ? 3.451 -13.371 -4.851 1.00 92.19 189 LEU A O 1
ATOM 1462 N N . PHE A 1 190 ? 2.318 -13.461 -2.929 1.00 92.00 190 PHE A N 1
ATOM 1463 C CA . PHE A 1 190 ? 1.377 -12.403 -3.253 1.00 92.00 190 PHE A CA 1
ATOM 1464 C C . PHE A 1 190 ? 1.701 -11.157 -2.439 1.00 92.00 190 PHE A C 1
ATOM 1466 O O . PHE A 1 190 ? 1.839 -11.245 -1.219 1.00 92.00 190 PHE A O 1
ATOM 1473 N N . SER A 1 191 ? 1.789 -9.998 -3.086 1.00 91.56 191 SER A N 1
ATOM 1474 C CA . SER A 1 191 ? 1.911 -8.708 -2.407 1.00 91.56 191 SER A CA 1
ATOM 1475 C C . SER A 1 191 ? 0.573 -7.977 -2.441 1.00 91.56 191 SER A C 1
ATOM 1477 O O . SER A 1 191 ? -0.131 -8.023 -3.442 1.00 91.56 191 SER A O 1
ATOM 1479 N N . ASN A 1 192 ? 0.183 -7.347 -1.336 1.00 92.75 192 ASN A N 1
ATOM 1480 C CA . ASN A 1 192 ? -1.096 -6.654 -1.201 1.00 92.75 192 ASN A CA 1
ATOM 1481 C C . ASN A 1 192 ? -0.859 -5.345 -0.470 1.00 92.75 192 ASN A C 1
ATOM 1483 O O . ASN A 1 192 ? -0.781 -5.339 0.759 1.00 92.75 192 ASN A O 1
ATOM 1487 N N . ALA A 1 193 ? -0.739 -4.246 -1.203 1.00 92.00 193 ALA A N 1
ATOM 1488 C CA . ALA A 1 193 ? -0.723 -2.929 -0.594 1.00 92.00 193 ALA A CA 1
ATOM 1489 C C . ALA A 1 193 ? -2.133 -2.363 -0.532 1.00 92.00 193 ALA A C 1
ATOM 1491 O O . ALA A 1 193 ? -2.877 -2.440 -1.505 1.00 92.00 193 ALA A O 1
ATOM 1492 N N . PHE A 1 194 ? -2.507 -1.782 0.600 1.00 91.94 194 PHE A N 1
ATOM 1493 C CA . PHE A 1 194 ? -3.841 -1.226 0.783 1.00 91.94 194 PHE A CA 1
ATOM 1494 C C . PHE A 1 194 ? -3.861 -0.121 1.831 1.00 91.94 194 PHE A C 1
ATOM 1496 O O . PHE A 1 194 ? -3.078 -0.112 2.781 1.00 91.94 194 PHE A O 1
ATOM 1503 N N . PHE A 1 195 ? -4.808 0.801 1.685 1.00 88.88 195 PHE A N 1
ATOM 1504 C CA . PHE A 1 195 ? -5.220 1.680 2.772 1.00 88.88 195 PHE A CA 1
ATOM 1505 C C . PHE A 1 195 ? -6.268 0.942 3.616 1.00 88.88 195 PHE A C 1
ATOM 1507 O O . PHE A 1 195 ? -7.360 0.659 3.116 1.00 88.88 195 PHE A O 1
ATOM 1514 N N . PRO A 1 196 ? -5.944 0.556 4.863 1.00 88.62 196 PRO A N 1
ATOM 1515 C CA . PRO A 1 196 ? -6.791 -0.338 5.642 1.00 88.62 196 PRO A CA 1
ATOM 1516 C C . PRO A 1 196 ? -8.064 0.360 6.102 1.00 88.62 196 PRO A C 1
ATOM 1518 O O . PRO A 1 196 ? -8.056 1.558 6.375 1.00 88.62 196 PRO A O 1
ATOM 1521 N N . ARG A 1 197 ? -9.146 -0.401 6.294 1.00 84.06 197 ARG A N 1
ATOM 1522 C CA . ARG A 1 197 ? -10.277 0.080 7.099 1.00 84.06 197 ARG A CA 1
ATOM 1523 C C . ARG A 1 197 ? -9.824 0.274 8.546 1.00 84.06 197 ARG A C 1
ATOM 1525 O O . ARG A 1 197 ? -8.996 -0.481 9.050 1.00 84.06 197 ARG A O 1
ATOM 1532 N N . GLU A 1 198 ? -10.416 1.236 9.244 1.00 72.12 198 GLU A N 1
ATOM 1533 C CA . GLU A 1 198 ? -10.105 1.517 10.655 1.00 72.12 198 GLU A CA 1
ATOM 1534 C C . GLU A 1 198 ? -10.268 0.270 11.544 1.00 72.12 198 GLU A C 1
ATOM 1536 O O . GLU A 1 198 ? -9.469 0.022 12.448 1.00 72.12 198 GLU A O 1
ATOM 1541 N N . THR A 1 199 ? -11.266 -0.564 11.236 1.00 78.19 199 THR A N 1
ATOM 1542 C CA . THR A 1 199 ? -11.543 -1.831 11.926 1.00 78.19 199 THR A CA 1
ATOM 1543 C C . THR A 1 199 ? -10.439 -2.875 11.759 1.00 78.19 199 THR A C 1
ATOM 1545 O O . THR A 1 199 ? -10.373 -3.806 12.557 1.00 78.19 199 THR A O 1
ATOM 1548 N N . TRP A 1 200 ? -9.561 -2.734 10.762 1.00 87.38 200 TRP A N 1
ATOM 1549 C CA . TRP A 1 200 ? -8.477 -3.682 10.489 1.00 87.38 200 TRP A CA 1
ATOM 1550 C C . TRP A 1 200 ? -7.210 -3.382 11.283 1.00 87.38 200 TRP A C 1
ATOM 1552 O O . TRP A 1 200 ? -6.372 -4.269 11.423 1.00 87.38 200 TRP A O 1
ATOM 1562 N N . LEU A 1 201 ? -7.053 -2.165 11.820 1.00 81.81 201 LEU A N 1
ATOM 1563 C CA . LEU A 1 201 ? -5.823 -1.767 12.514 1.00 81.81 201 LEU A CA 1
ATOM 1564 C C . LEU A 1 201 ? -5.413 -2.736 13.637 1.00 81.81 201 LEU A C 1
ATOM 1566 O O . LEU A 1 201 ? -4.244 -3.117 13.648 1.00 81.81 201 LEU A O 1
ATOM 1570 N N . PRO A 1 202 ? -6.320 -3.231 14.508 1.00 78.94 202 PRO A N 1
ATOM 1571 C CA . PRO A 1 202 ? -5.944 -4.222 15.516 1.00 78.94 202 PRO A CA 1
ATOM 1572 C C . PRO A 1 202 ? -5.399 -5.526 14.910 1.00 78.94 202 PRO A C 1
ATOM 1574 O O . PRO A 1 202 ? -4.417 -6.071 15.406 1.00 78.94 202 PRO A O 1
ATOM 1577 N N . LEU A 1 203 ? -5.989 -5.998 13.804 1.00 85.25 203 LEU A N 1
ATOM 1578 C CA . LEU A 1 203 ? -5.562 -7.224 13.114 1.00 85.25 203 LEU A CA 1
ATOM 1579 C C . LEU A 1 203 ? -4.168 -7.061 12.489 1.00 85.25 203 LEU A C 1
ATOM 1581 O O . LEU A 1 203 ? -3.366 -7.996 12.495 1.00 85.25 203 LEU A O 1
ATOM 1585 N N . LEU A 1 204 ? -3.869 -5.872 11.962 1.00 86.56 204 LEU A N 1
ATOM 1586 C CA . LEU A 1 204 ? -2.575 -5.540 11.359 1.00 86.56 204 LEU A CA 1
ATOM 1587 C C . LEU A 1 204 ? -1.478 -5.389 12.422 1.00 86.56 204 LEU A C 1
ATOM 1589 O O . LEU A 1 204 ? -0.363 -5.882 12.249 1.00 86.56 204 LEU A O 1
ATOM 1593 N N . GLN A 1 205 ? -1.817 -4.754 13.544 1.00 79.69 205 GLN A N 1
ATOM 1594 C CA . GLN A 1 205 ? -0.902 -4.472 14.651 1.00 79.69 205 GLN A CA 1
ATOM 1595 C C . GLN A 1 205 ? -0.532 -5.713 15.456 1.00 79.69 205 GLN A C 1
ATOM 1597 O O . GLN A 1 205 ? 0.615 -5.841 15.862 1.00 79.69 205 GLN A O 1
ATOM 1602 N N . ALA A 1 206 ? -1.445 -6.672 15.608 1.00 73.31 206 ALA A N 1
ATOM 1603 C CA . ALA A 1 206 ? -1.143 -7.946 16.263 1.00 73.31 206 ALA A CA 1
ATOM 1604 C C . ALA A 1 206 ? -0.105 -8.807 15.500 1.00 73.31 206 ALA A C 1
ATOM 1606 O O . ALA A 1 206 ? 0.349 -9.831 16.002 1.00 73.31 206 ALA A O 1
ATOM 1607 N N . GLY A 1 207 ? 0.291 -8.410 14.282 1.00 69.50 207 GLY A N 1
ATOM 1608 C CA . GLY A 1 207 ? 1.413 -9.002 13.541 1.00 69.50 207 GLY A CA 1
ATOM 1609 C C . GLY A 1 207 ? 2.753 -8.285 13.740 1.00 69.50 207 GLY A C 1
ATOM 1610 O O . GLY A 1 207 ? 3.723 -8.643 13.077 1.00 69.50 207 GLY A O 1
ATOM 1611 N N . GLN A 1 208 ? 2.808 -7.260 14.591 1.00 73.69 208 GLN A N 1
ATOM 1612 C CA . GLN A 1 208 ? 3.998 -6.444 14.835 1.00 73.69 208 GLN A CA 1
ATOM 1613 C C . GLN A 1 208 ? 4.606 -6.777 16.203 1.00 73.69 208 GLN A C 1
ATOM 1615 O O . GLN A 1 208 ? 3.878 -7.020 17.164 1.00 73.69 208 GLN A O 1
ATOM 1620 N N . ASP A 1 209 ? 5.934 -6.753 16.306 1.00 66.94 209 ASP A N 1
ATOM 1621 C CA . ASP A 1 209 ? 6.659 -6.784 17.579 1.00 66.94 209 ASP A CA 1
ATOM 1622 C C . ASP A 1 209 ? 7.694 -5.642 17.661 1.00 66.94 209 ASP A C 1
ATOM 1624 O O . ASP A 1 209 ? 7.895 -4.895 16.703 1.00 66.94 209 ASP A O 1
ATOM 1628 N N . GLU A 1 210 ? 8.350 -5.470 18.817 1.00 61.53 210 GLU A N 1
ATOM 1629 C CA . GLU A 1 210 ? 9.378 -4.428 19.007 1.00 61.53 210 GLU A CA 1
ATOM 1630 C C . GLU A 1 210 ? 10.593 -4.592 18.070 1.00 61.53 210 GLU A C 1
ATOM 1632 O O . GLU A 1 210 ? 11.343 -3.638 17.864 1.00 61.53 210 GLU A O 1
ATOM 1637 N N . SER A 1 211 ? 10.794 -5.784 17.495 1.00 62.81 211 SER A N 1
ATOM 1638 C CA . SER A 1 211 ? 11.866 -6.103 16.544 1.00 62.81 211 SER A CA 1
ATOM 1639 C C . SER A 1 211 ? 11.443 -6.002 15.072 1.00 62.81 211 SER A C 1
ATOM 1641 O O . SER A 1 211 ? 12.272 -6.210 14.180 1.00 62.81 211 SER A O 1
ATOM 1643 N N . GLY A 1 212 ? 10.183 -5.644 14.808 1.00 65.12 212 GLY A N 1
ATOM 1644 C CA . GLY A 1 212 ? 9.632 -5.412 13.481 1.00 65.12 212 GLY A CA 1
ATOM 1645 C C . GLY A 1 212 ? 8.497 -6.377 13.109 1.00 65.12 212 GLY A C 1
ATOM 1646 O O . GLY A 1 212 ? 7.779 -6.887 13.972 1.00 65.12 212 GLY A O 1
ATOM 1647 N N . PRO A 1 213 ? 8.276 -6.609 11.807 1.00 69.25 213 PRO A N 1
ATOM 1648 C CA . PRO A 1 213 ? 7.156 -7.409 11.338 1.00 69.25 213 PRO A CA 1
ATOM 1649 C C . PRO A 1 213 ? 7.398 -8.892 11.659 1.00 69.25 213 PRO A C 1
ATOM 1651 O O . PRO A 1 213 ? 8.436 -9.471 11.314 1.00 69.25 213 PRO A O 1
ATOM 1654 N N . ARG A 1 214 ? 6.427 -9.528 12.319 1.00 77.69 214 ARG A N 1
ATOM 1655 C CA . ARG A 1 214 ? 6.480 -10.949 12.669 1.00 77.69 214 ARG A CA 1
ATOM 1656 C C . ARG A 1 214 ? 5.705 -11.758 11.640 1.00 77.69 214 ARG A C 1
ATOM 1658 O O . ARG A 1 214 ? 4.507 -11.557 11.449 1.00 77.69 214 ARG A O 1
ATOM 1665 N N . ALA A 1 215 ? 6.380 -12.710 11.004 1.00 84.94 215 ALA A N 1
ATOM 1666 C CA . ALA A 1 215 ? 5.700 -13.642 10.118 1.00 84.94 215 ALA A CA 1
ATOM 1667 C C . ALA A 1 215 ? 4.797 -14.600 10.900 1.00 84.94 215 ALA A C 1
ATOM 1669 O O . ALA A 1 215 ? 5.171 -15.136 11.949 1.00 84.94 215 ALA A O 1
ATOM 1670 N N . LEU A 1 216 ? 3.613 -14.829 10.345 1.00 89.81 216 LEU A N 1
ATOM 1671 C CA . LEU A 1 216 ? 2.671 -15.847 10.767 1.00 89.81 216 LEU A CA 1
ATOM 1672 C C . LEU A 1 216 ? 2.814 -17.060 9.845 1.00 89.81 216 LEU A C 1
ATOM 1674 O O . LEU A 1 216 ? 2.453 -16.993 8.671 1.00 89.81 216 LEU A O 1
ATOM 1678 N N . ASN A 1 217 ? 3.312 -18.172 10.382 1.00 91.88 217 ASN A N 1
ATOM 1679 C CA . ASN A 1 217 ? 3.370 -19.438 9.655 1.00 91.88 217 ASN A CA 1
ATOM 1680 C C . ASN A 1 217 ? 1.970 -20.063 9.581 1.00 91.88 217 ASN A C 1
ATOM 1682 O O . ASN A 1 217 ? 1.312 -20.267 10.604 1.00 91.88 217 ASN A O 1
ATOM 1686 N N . ILE A 1 218 ? 1.529 -20.404 8.373 1.00 93.44 218 ILE A N 1
ATOM 1687 C CA . ILE A 1 218 ? 0.207 -20.964 8.095 1.00 93.44 218 ILE A CA 1
ATOM 1688 C C . ILE A 1 218 ? 0.318 -22.491 8.045 1.00 93.44 218 ILE A C 1
ATOM 1690 O O . ILE A 1 218 ? 0.364 -23.111 6.984 1.00 93.44 218 ILE A O 1
ATOM 1694 N N . GLY A 1 219 ? 0.390 -23.107 9.227 1.00 89.94 219 GLY A N 1
ATOM 1695 C CA . GLY A 1 219 ? 0.464 -24.568 9.356 1.00 89.94 219 GLY A CA 1
ATOM 1696 C C . GLY A 1 219 ? -0.848 -25.293 9.021 1.00 89.94 219 GLY A C 1
ATOM 1697 O O . GLY A 1 219 ? -0.826 -26.471 8.660 1.00 89.94 219 GLY A O 1
ATOM 1698 N N . ASP A 1 220 ? -1.991 -24.605 9.123 1.00 92.62 220 ASP A N 1
ATOM 1699 C CA . ASP A 1 220 ? -3.293 -25.167 8.758 1.00 92.62 220 ASP A CA 1
ATOM 1700 C C . ASP A 1 220 ? -3.493 -25.133 7.236 1.00 92.62 220 ASP A C 1
ATOM 1702 O O . ASP A 1 220 ? -3.558 -24.072 6.611 1.00 92.62 220 ASP A O 1
ATOM 1706 N N . ARG A 1 221 ? -3.624 -26.320 6.635 1.00 92.62 221 ARG A N 1
ATOM 1707 C CA . ARG A 1 221 ? -3.778 -26.483 5.183 1.00 92.62 221 ARG A CA 1
ATOM 1708 C C . ARG A 1 221 ? -5.081 -25.903 4.635 1.00 92.62 221 ARG A C 1
ATOM 1710 O O . ARG A 1 221 ? -5.093 -25.489 3.480 1.00 92.62 221 ARG A O 1
ATOM 1717 N N . HIS A 1 222 ? -6.159 -25.889 5.419 1.00 94.31 222 HIS A N 1
ATOM 1718 C CA . HIS A 1 222 ? -7.432 -25.313 4.985 1.00 94.31 222 HIS A CA 1
ATOM 1719 C C . HIS A 1 222 ? -7.327 -23.793 4.939 1.00 94.31 222 HIS A C 1
ATOM 1721 O O . HIS A 1 222 ? -7.693 -23.194 3.934 1.00 94.31 222 HIS A O 1
ATOM 1727 N N . ILE A 1 223 ? -6.733 -23.179 5.966 1.00 94.81 223 ILE A N 1
ATOM 1728 C CA . ILE A 1 223 ? -6.503 -21.729 5.969 1.00 94.81 223 ILE A CA 1
ATOM 1729 C C . ILE A 1 223 ? -5.533 -21.337 4.851 1.00 94.81 223 ILE 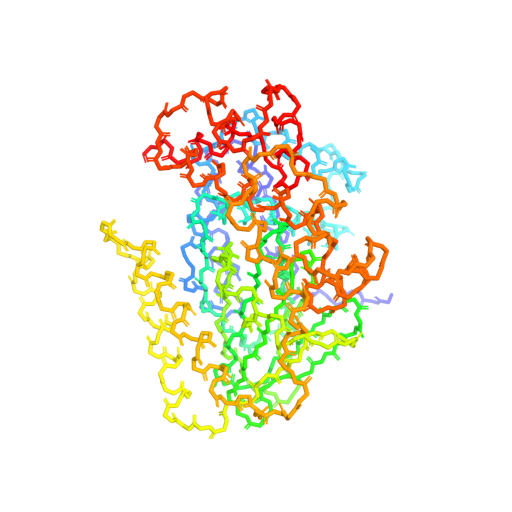A C 1
ATOM 1731 O O . ILE A 1 223 ? -5.806 -20.389 4.123 1.00 94.81 223 ILE A O 1
ATOM 1735 N N . ALA A 1 224 ? -4.449 -22.089 4.636 1.00 94.62 224 ALA A N 1
ATOM 1736 C CA . ALA A 1 224 ? -3.543 -21.837 3.514 1.00 94.62 224 ALA A CA 1
ATOM 1737 C C . ALA A 1 224 ? -4.265 -21.879 2.151 1.00 94.62 224 ALA A C 1
ATOM 1739 O O . ALA A 1 224 ? -4.025 -21.021 1.299 1.00 94.62 224 ALA A O 1
ATOM 1740 N N . ALA A 1 225 ? -5.169 -22.846 1.951 1.00 94.94 225 ALA A N 1
ATOM 1741 C CA . ALA A 1 225 ? -5.977 -22.944 0.737 1.00 94.94 225 ALA A CA 1
ATOM 1742 C C . ALA A 1 225 ? -6.956 -21.766 0.592 1.00 94.94 225 ALA A C 1
ATOM 1744 O O . ALA A 1 225 ? -7.071 -21.211 -0.498 1.00 94.94 225 ALA A O 1
ATOM 1745 N N . ASP A 1 226 ? -7.597 -21.342 1.682 1.00 96.62 226 ASP A N 1
ATOM 1746 C CA . ASP A 1 226 ? -8.511 -20.196 1.709 1.00 96.62 226 ASP A CA 1
ATOM 1747 C C . ASP A 1 226 ? -7.804 -18.867 1.404 1.00 96.62 226 ASP A C 1
ATOM 1749 O O . ASP A 1 226 ? -8.342 -18.022 0.679 1.00 96.62 226 ASP A O 1
ATOM 1753 N N . LEU A 1 227 ? -6.590 -18.670 1.932 1.00 96.31 227 LEU A N 1
ATOM 1754 C CA . LEU A 1 227 ? -5.759 -17.504 1.621 1.00 96.31 227 LEU A CA 1
ATOM 1755 C C . LEU A 1 227 ? -5.393 -17.488 0.134 1.00 96.31 227 LEU A C 1
ATOM 1757 O O . LEU A 1 227 ? -5.559 -16.464 -0.529 1.00 96.31 227 LEU A O 1
ATOM 1761 N N . LYS A 1 228 ? -4.967 -18.634 -0.410 1.00 94.38 228 LYS A N 1
ATOM 1762 C CA . LYS A 1 228 ? -4.663 -18.787 -1.837 1.00 94.38 228 LYS A CA 1
ATOM 1763 C C . LYS A 1 228 ? -5.885 -18.527 -2.721 1.00 94.38 228 LYS A C 1
ATOM 1765 O O . LYS A 1 228 ? -5.774 -17.810 -3.712 1.00 94.38 228 LYS A O 1
ATOM 1770 N N . GLU A 1 229 ? -7.049 -19.075 -2.375 1.00 95.62 229 GLU A N 1
ATOM 1771 C CA . GLU A 1 229 ? -8.292 -18.834 -3.119 1.00 95.62 229 GLU A CA 1
ATOM 1772 C C . GLU A 1 229 ? -8.663 -17.345 -3.099 1.00 95.62 229 GLU A C 1
ATOM 1774 O O . GLU A 1 229 ? -9.024 -16.775 -4.130 1.00 95.62 229 GLU A O 1
ATOM 1779 N N . SER A 1 230 ? -8.541 -16.703 -1.933 1.00 95.88 230 SER A N 1
ATOM 1780 C CA . SER A 1 230 ? -8.828 -15.275 -1.779 1.00 95.88 230 SER A CA 1
ATOM 1781 C C . SER A 1 230 ? -7.912 -14.428 -2.662 1.00 95.88 230 SER A C 1
ATOM 1783 O O . SER A 1 230 ? -8.398 -13.519 -3.331 1.00 95.88 230 SER A O 1
ATOM 1785 N N . GLN A 1 231 ? -6.624 -14.771 -2.740 1.00 92.81 231 GLN A N 1
ATOM 1786 C CA . GLN A 1 231 ? -5.669 -14.120 -3.638 1.00 92.81 231 GLN A CA 1
ATOM 1787 C C . GLN A 1 231 ? -6.007 -14.315 -5.113 1.00 92.81 231 GLN A C 1
ATOM 1789 O O . GLN A 1 231 ? -6.076 -13.338 -5.853 1.00 92.81 231 GLN A O 1
ATOM 1794 N N . GLY A 1 232 ? -6.290 -15.550 -5.536 1.00 90.12 232 GLY A N 1
ATOM 1795 C CA . GLY A 1 232 ? -6.693 -15.827 -6.918 1.00 90.12 232 GLY A CA 1
ATOM 1796 C C . GLY A 1 232 ? -7.899 -14.984 -7.336 1.00 90.12 232 GLY A C 1
ATOM 1797 O O . GLY A 1 232 ? -7.860 -14.305 -8.357 1.00 90.12 232 GLY A O 1
ATOM 1798 N N . ARG A 1 233 ? -8.924 -14.911 -6.476 1.00 91.62 233 ARG A N 1
ATOM 1799 C CA . ARG A 1 233 ? -10.105 -14.070 -6.720 1.00 91.62 233 ARG A CA 1
ATOM 1800 C C . ARG A 1 233 ? -9.779 -12.579 -6.772 1.00 91.62 233 ARG A C 1
ATOM 1802 O O . ARG A 1 233 ? -10.390 -11.872 -7.566 1.00 91.62 233 ARG A O 1
ATOM 1809 N N . ILE A 1 234 ? -8.864 -12.084 -5.935 1.00 90.31 234 ILE A N 1
ATOM 1810 C CA . ILE A 1 234 ? -8.416 -10.684 -5.990 1.00 90.31 234 ILE A CA 1
ATOM 1811 C C . ILE A 1 234 ? -7.799 -10.382 -7.361 1.00 90.31 234 ILE A C 1
ATOM 1813 O O . ILE A 1 234 ? -8.149 -9.373 -7.973 1.00 90.31 234 ILE A O 1
ATOM 1817 N N . ILE A 1 235 ? -6.929 -11.265 -7.858 1.00 84.44 235 ILE A N 1
ATOM 1818 C CA . ILE A 1 235 ? -6.309 -11.115 -9.177 1.00 84.44 235 ILE A CA 1
ATOM 1819 C C . ILE A 1 235 ? -7.373 -11.161 -10.282 1.00 84.44 235 ILE A C 1
ATOM 1821 O O . ILE A 1 235 ? -7.368 -10.298 -11.157 1.00 84.44 235 ILE A O 1
ATOM 1825 N N . ASP A 1 236 ? -8.334 -12.083 -10.218 1.00 84.75 236 ASP A N 1
ATOM 1826 C CA . ASP A 1 236 ? -9.436 -12.147 -11.189 1.00 84.75 236 ASP A CA 1
ATOM 1827 C C . ASP A 1 236 ? -10.279 -10.860 -11.193 1.00 84.75 236 ASP A C 1
ATOM 1829 O O . ASP A 1 236 ? -10.643 -10.342 -12.251 1.00 84.75 236 ASP A O 1
ATOM 1833 N N . ILE A 1 237 ? -10.571 -10.309 -10.007 1.00 84.88 237 ILE A N 1
ATOM 1834 C CA . ILE A 1 237 ? -11.318 -9.055 -9.852 1.00 84.88 237 ILE A CA 1
ATOM 1835 C C . ILE A 1 237 ? -10.546 -7.884 -10.461 1.00 84.88 237 ILE A C 1
ATOM 1837 O O . ILE A 1 237 ? -11.160 -7.074 -11.156 1.00 84.88 237 ILE A O 1
ATOM 1841 N N . ALA A 1 238 ? -9.233 -7.800 -10.232 1.00 76.06 238 ALA A N 1
ATOM 1842 C CA . ALA A 1 238 ? -8.386 -6.731 -10.761 1.00 76.06 238 ALA A CA 1
ATOM 1843 C C . ALA A 1 238 ? -8.360 -6.701 -12.300 1.00 76.06 238 ALA A C 1
ATOM 1845 O O . ALA A 1 238 ? -8.238 -5.631 -12.891 1.00 76.06 238 ALA A O 1
ATOM 1846 N N . HIS A 1 239 ? -8.538 -7.855 -12.948 1.00 74.12 239 HIS A N 1
ATOM 1847 C CA . HIS A 1 239 ? -8.650 -7.970 -14.405 1.00 74.12 239 HIS A CA 1
ATOM 1848 C C . HIS A 1 239 ? -10.090 -7.831 -14.929 1.00 74.12 239 HIS A C 1
ATOM 1850 O O . HIS A 1 239 ? -10.323 -7.877 -16.138 1.00 74.12 239 HIS A O 1
ATOM 1856 N N . SER A 1 240 ? -11.076 -7.669 -14.045 1.00 76.06 240 SER A N 1
ATOM 1857 C CA . SER A 1 240 ? -12.492 -7.575 -14.404 1.00 76.06 240 SER A CA 1
ATOM 1858 C C . SER A 1 240 ? -12.986 -6.124 -14.451 1.00 76.06 240 SER A C 1
ATOM 1860 O O . SER A 1 240 ? -12.528 -5.271 -13.698 1.00 76.06 240 SER A O 1
ATOM 1862 N N . GLN A 1 241 ? -14.017 -5.847 -15.256 1.00 73.12 241 GLN A N 1
ATOM 1863 C CA . GLN A 1 241 ? -14.760 -4.574 -15.202 1.00 73.12 241 GLN A CA 1
ATOM 1864 C C . GLN A 1 241 ? -15.901 -4.606 -14.166 1.00 73.12 241 GLN A C 1
ATOM 1866 O O . GLN A 1 241 ? -16.987 -4.067 -14.386 1.00 73.12 241 GLN A O 1
ATOM 1871 N N . ALA A 1 242 ? -15.706 -5.304 -13.043 1.00 78.06 242 ALA A N 1
ATOM 1872 C CA . ALA A 1 242 ? -16.756 -5.462 -12.046 1.00 78.06 242 ALA A CA 1
ATOM 1873 C C . ALA A 1 242 ? -17.082 -4.128 -11.354 1.00 78.06 242 ALA A C 1
ATOM 1875 O O . ALA A 1 242 ? -16.224 -3.495 -10.745 1.00 78.06 242 ALA A O 1
ATOM 1876 N N . HIS A 1 243 ? -18.364 -3.753 -11.343 1.00 81.50 243 HIS A N 1
ATOM 1877 C CA . HIS A 1 243 ? -18.842 -2.523 -10.697 1.00 81.50 243 HIS A CA 1
ATOM 1878 C C . HIS A 1 243 ? -18.487 -2.431 -9.197 1.00 81.50 243 HIS A C 1
ATOM 1880 O O . HIS A 1 243 ? -18.308 -1.344 -8.656 1.00 81.50 243 HIS A O 1
ATOM 1886 N N . HIS A 1 244 ? -18.359 -3.576 -8.520 1.00 86.69 244 HIS A N 1
ATOM 1887 C CA . HIS A 1 244 ? -18.013 -3.666 -7.098 1.00 86.69 244 HIS A CA 1
ATOM 1888 C C . HIS A 1 244 ? -16.590 -4.188 -6.849 1.00 86.69 244 HIS A C 1
ATOM 1890 O O . HIS A 1 244 ? -16.325 -4.704 -5.764 1.00 86.69 244 HIS A O 1
ATOM 1896 N N . ALA A 1 245 ? -15.681 -4.065 -7.825 1.00 85.06 245 ALA A N 1
ATOM 1897 C CA . ALA A 1 245 ? -14.323 -4.609 -7.747 1.00 85.06 245 ALA A CA 1
ATOM 1898 C C . ALA A 1 245 ? -13.607 -4.234 -6.439 1.00 85.06 245 ALA A C 1
ATOM 1900 O O . ALA A 1 245 ? -13.184 -5.114 -5.693 1.00 85.06 245 ALA A O 1
ATOM 1901 N N . LEU A 1 246 ? -13.582 -2.942 -6.095 1.00 84.81 246 LEU A N 1
ATOM 1902 C CA . LEU A 1 246 ? -12.932 -2.459 -4.874 1.00 84.81 246 LEU A CA 1
ATOM 1903 C C . LEU A 1 246 ? -13.544 -3.049 -3.593 1.00 84.81 246 LEU A C 1
ATOM 1905 O O . LEU A 1 246 ? -12.830 -3.465 -2.683 1.00 84.81 246 LEU A O 1
ATOM 1909 N N . ALA A 1 247 ? -14.876 -3.111 -3.515 1.00 89.19 247 ALA A N 1
ATOM 1910 C CA . ALA A 1 247 ? -15.561 -3.656 -2.346 1.00 89.19 247 ALA A CA 1
ATOM 1911 C C . ALA A 1 247 ? -15.282 -5.158 -2.178 1.00 89.19 247 ALA A C 1
ATOM 1913 O O . ALA A 1 247 ? -15.048 -5.618 -1.061 1.00 89.19 247 ALA A O 1
ATOM 1914 N N . LEU A 1 248 ? -15.267 -5.915 -3.280 1.00 91.62 248 LEU A N 1
ATOM 1915 C CA . LEU A 1 248 ? -14.932 -7.339 -3.272 1.00 91.62 248 LEU A CA 1
ATOM 1916 C C . LEU A 1 248 ? -13.467 -7.569 -2.883 1.00 91.62 248 LEU A C 1
ATOM 1918 O O . LEU A 1 248 ? -13.203 -8.416 -2.033 1.00 91.62 248 LEU A O 1
ATOM 1922 N N . HIS A 1 249 ? -12.540 -6.781 -3.434 1.00 91.62 249 HIS A N 1
ATOM 1923 C CA . HIS A 1 249 ? -11.119 -6.814 -3.074 1.00 91.62 249 HIS A CA 1
ATOM 1924 C C . HIS A 1 249 ? -10.933 -6.587 -1.572 1.00 91.62 249 HIS A C 1
ATOM 1926 O O . HIS A 1 249 ? -10.307 -7.399 -0.895 1.00 91.62 249 HIS A O 1
ATOM 1932 N N . PHE A 1 250 ? -11.563 -5.550 -1.016 1.00 92.75 250 PHE A N 1
ATOM 1933 C CA . PHE A 1 250 ? -11.476 -5.251 0.413 1.00 92.75 250 PHE A CA 1
ATOM 1934 C C . PHE A 1 250 ? -12.079 -6.355 1.284 1.00 92.75 250 PHE A C 1
ATOM 1936 O O . PHE A 1 250 ? -11.513 -6.685 2.320 1.00 92.75 250 PHE A O 1
ATOM 1943 N N . ASN A 1 251 ? -13.200 -6.952 0.878 1.00 95.00 251 ASN A N 1
ATOM 1944 C CA . ASN A 1 251 ? -13.808 -8.046 1.636 1.00 95.00 251 ASN A CA 1
ATOM 1945 C C . ASN A 1 251 ? -12.924 -9.306 1.635 1.00 95.00 251 ASN A C 1
ATOM 1947 O O . ASN A 1 251 ? -12.881 -10.026 2.631 1.00 95.00 251 ASN A O 1
ATOM 1951 N N . LEU A 1 252 ? -12.202 -9.570 0.542 1.00 96.38 252 LEU A N 1
ATOM 1952 C CA . LEU A 1 252 ? -11.240 -10.673 0.469 1.00 96.38 252 LEU A CA 1
ATOM 1953 C C . LEU A 1 252 ? -10.008 -10.400 1.343 1.00 96.38 252 LEU A C 1
ATOM 1955 O O . LEU A 1 252 ? -9.591 -11.292 2.077 1.00 96.38 252 LEU A O 1
ATOM 1959 N N . LEU A 1 253 ? -9.487 -9.168 1.351 1.00 95.50 253 LEU A N 1
ATOM 1960 C CA . LEU A 1 253 ? -8.414 -8.766 2.272 1.00 95.50 253 LEU A CA 1
ATOM 1961 C C . LEU A 1 253 ? -8.851 -8.870 3.743 1.00 95.50 253 LEU A C 1
ATOM 1963 O O . LEU A 1 253 ? -8.104 -9.387 4.571 1.00 95.50 253 LEU A O 1
ATOM 1967 N N . GLU A 1 254 ? -10.073 -8.445 4.072 1.00 95.88 254 GLU A N 1
ATOM 1968 C CA . GLU A 1 254 ? -10.646 -8.585 5.417 1.00 95.88 254 GLU A CA 1
ATOM 1969 C C . GLU A 1 254 ? -10.756 -10.054 5.830 1.00 95.88 254 GLU A C 1
ATOM 1971 O O . GLU A 1 254 ? -10.321 -10.418 6.922 1.00 95.88 254 GLU A O 1
ATOM 1976 N N . ARG A 1 255 ? -11.267 -10.919 4.940 1.00 96.62 255 ARG A N 1
ATOM 1977 C CA . ARG A 1 255 ? -11.319 -12.370 5.171 1.00 96.62 255 ARG A CA 1
ATOM 1978 C C . ARG A 1 255 ? -9.927 -12.921 5.473 1.00 96.62 255 ARG A C 1
ATOM 1980 O O . ARG A 1 255 ? -9.772 -13.650 6.447 1.00 96.62 255 ARG A O 1
ATOM 1987 N N . MET A 1 256 ? -8.921 -12.559 4.677 1.00 96.25 256 MET A N 1
ATOM 1988 C CA . MET A 1 256 ? -7.543 -13.002 4.895 1.00 96.25 256 MET A CA 1
ATOM 1989 C C . MET A 1 256 ? -6.998 -12.562 6.258 1.00 96.25 256 MET A C 1
ATOM 1991 O O . MET A 1 256 ? -6.407 -13.375 6.968 1.00 96.25 256 MET A O 1
ATOM 1995 N N . LEU A 1 257 ? -7.218 -11.301 6.646 1.00 94.19 257 LEU A N 1
ATOM 1996 C CA . LEU A 1 257 ? -6.794 -10.772 7.946 1.00 94.19 257 LEU A CA 1
ATOM 1997 C C . LEU A 1 257 ? -7.457 -11.510 9.114 1.00 94.19 257 LEU A C 1
ATOM 1999 O O . LEU A 1 257 ? -6.777 -11.850 10.078 1.00 94.19 257 LEU A O 1
ATOM 2003 N N . LEU A 1 258 ? -8.760 -11.781 9.018 1.00 93.06 258 LEU A N 1
ATOM 2004 C CA . LEU A 1 258 ? -9.511 -12.505 10.046 1.00 93.06 258 LEU A CA 1
ATOM 2005 C C . LEU A 1 258 ? -9.033 -13.956 10.184 1.00 93.06 258 LEU A C 1
ATOM 2007 O O . LEU A 1 258 ? -8.808 -14.413 11.299 1.00 93.06 258 LEU A O 1
ATOM 2011 N N . LEU A 1 259 ? -8.802 -14.654 9.068 1.00 93.88 259 LEU A N 1
ATOM 2012 C CA . LEU A 1 259 ? -8.253 -16.016 9.078 1.00 93.88 259 LEU A CA 1
ATOM 2013 C C . LEU A 1 259 ? -6.845 -16.069 9.688 1.00 93.88 259 LEU A C 1
ATOM 2015 O O . LEU A 1 259 ? -6.519 -16.993 10.430 1.00 93.88 259 LEU A O 1
ATOM 2019 N N . CYS A 1 260 ? -6.005 -15.069 9.404 1.00 91.94 260 CYS A N 1
ATOM 2020 C CA . CYS A 1 260 ? -4.691 -14.956 10.036 1.00 91.94 260 CYS A CA 1
ATOM 2021 C C . CYS A 1 260 ? -4.810 -14.750 11.551 1.00 91.94 260 CYS A C 1
ATOM 2023 O O . CYS A 1 260 ? -4.029 -15.313 12.315 1.00 91.94 260 CYS A O 1
ATOM 2025 N N . ASP A 1 261 ? -5.783 -13.958 11.996 1.00 88.12 261 ASP A N 1
ATOM 2026 C CA . ASP A 1 261 ? -6.013 -13.702 13.415 1.00 88.12 261 ASP A CA 1
ATOM 2027 C C . ASP A 1 261 ? -6.499 -14.949 14.170 1.00 88.12 261 ASP A C 1
ATOM 2029 O O . ASP A 1 261 ? -6.074 -15.186 15.298 1.00 88.12 261 ASP A O 1
ATOM 2033 N N . GLU A 1 262 ? -7.298 -15.813 13.532 1.00 87.75 262 GLU A N 1
ATOM 2034 C CA . GLU A 1 262 ? -7.718 -17.099 14.114 1.00 87.75 262 GLU A CA 1
ATOM 2035 C C . GLU A 1 262 ? -6.543 -18.036 14.431 1.00 87.75 262 GLU A C 1
ATOM 2037 O O . GLU A 1 262 ? -6.616 -18.816 15.384 1.00 87.75 262 GLU A O 1
ATOM 2042 N N . LEU A 1 263 ? -5.453 -17.944 13.663 1.00 87.12 263 LEU A N 1
ATOM 2043 C CA . LEU A 1 263 ? -4.233 -18.727 13.872 1.00 87.12 263 LEU A CA 1
ATOM 2044 C C . LEU A 1 263 ? -3.335 -18.171 14.976 1.00 87.12 263 LEU A C 1
ATOM 2046 O O . LEU A 1 263 ? -2.441 -18.878 15.455 1.00 87.12 263 LEU A O 1
ATOM 2050 N N . ARG A 1 264 ? -3.525 -16.912 15.380 1.00 82.94 264 ARG A N 1
ATOM 2051 C CA . ARG A 1 264 ? -2.705 -16.330 16.437 1.00 82.94 264 ARG A CA 1
ATOM 2052 C C . ARG A 1 264 ? -3.056 -16.989 17.769 1.00 82.94 264 ARG A C 1
ATOM 2054 O O . ARG A 1 264 ? -4.235 -17.139 18.104 1.00 82.94 264 ARG A O 1
ATOM 2061 N N . PRO A 1 265 ? -2.054 -17.392 18.569 1.00 71.50 265 PRO A N 1
ATOM 2062 C CA . PRO A 1 265 ? -2.325 -17.911 19.896 1.00 71.50 265 PRO A CA 1
ATOM 2063 C C . PRO A 1 265 ? -3.032 -16.819 20.697 1.00 71.50 265 PRO A C 1
ATOM 2065 O O . PRO A 1 265 ? -2.470 -15.749 20.913 1.00 71.50 265 PRO A O 1
ATOM 2068 N N . ARG A 1 266 ? -4.259 -17.090 21.156 1.00 62.94 266 ARG A N 1
ATOM 2069 C CA . ARG A 1 266 ? -4.984 -16.204 22.076 1.00 62.94 266 ARG A CA 1
ATOM 2070 C C . ARG A 1 266 ? -4.239 -16.167 23.409 1.00 62.94 266 ARG A C 1
ATOM 2072 O O . ARG A 1 266 ? -4.536 -16.935 24.322 1.00 62.94 266 ARG A O 1
ATOM 2079 N N . GLY A 1 267 ? -3.220 -15.323 23.511 1.00 51.72 267 GLY A N 1
ATOM 2080 C CA . GLY A 1 267 ? -2.537 -15.064 24.765 1.00 51.72 267 GLY A CA 1
ATOM 2081 C C . GLY A 1 267 ? -3.489 -14.360 25.730 1.00 51.72 267 GLY A C 1
ATOM 2082 O O . GLY A 1 267 ? -4.214 -13.447 25.342 1.00 51.72 267 GLY A O 1
ATOM 2083 N N . ASN A 1 268 ? -3.436 -14.711 27.016 1.00 43.00 268 ASN A N 1
ATOM 2084 C CA . ASN A 1 268 ? -4.129 -13.991 28.098 1.00 43.00 268 ASN A CA 1
ATOM 2085 C C . ASN A 1 268 ? -3.644 -12.524 28.287 1.00 43.00 268 ASN A C 1
ATOM 2087 O O . ASN A 1 268 ? -3.988 -11.901 29.288 1.00 43.00 268 ASN A O 1
ATOM 2091 N N . GLY A 1 269 ? -2.831 -11.975 27.371 1.00 49.88 269 GLY A N 1
ATOM 2092 C CA . GLY A 1 269 ? -2.140 -10.686 27.503 1.00 49.88 269 GLY A CA 1
ATOM 2093 C C . GLY A 1 269 ? -2.282 -9.703 26.331 1.00 49.88 269 GLY A C 1
ATOM 2094 O O . GLY A 1 269 ? -1.774 -8.597 26.449 1.00 49.88 269 GLY A O 1
ATOM 2095 N N . GLU A 1 270 ? -2.976 -10.045 25.241 1.00 53.19 270 GLU A N 1
ATOM 2096 C CA . GLU A 1 270 ? -3.115 -9.173 24.050 1.00 53.19 270 GLU A CA 1
ATOM 2097 C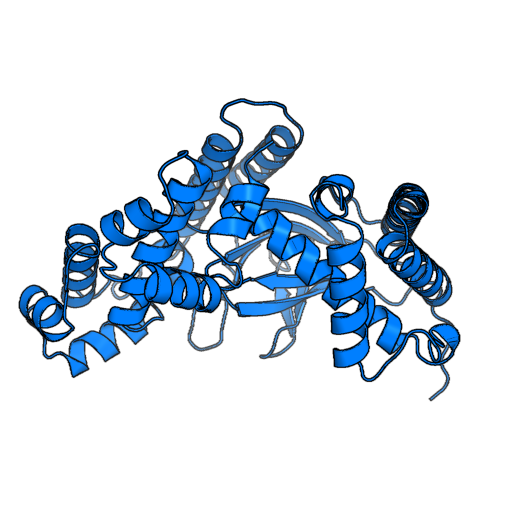 C . GLU A 1 270 ? -4.527 -8.588 23.897 1.00 53.19 270 GLU A C 1
ATOM 2099 O O . GLU A 1 270 ? -5.012 -8.315 22.801 1.00 53.19 270 GLU A O 1
ATOM 2104 N N . GLN A 1 271 ? -5.230 -8.385 25.009 1.00 63.91 271 GLN A N 1
ATOM 2105 C CA . GLN A 1 271 ? -6.438 -7.573 24.976 1.00 63.91 271 GLN A CA 1
ATOM 2106 C C . GLN A 1 271 ? -6.017 -6.113 25.117 1.00 63.91 271 GLN A C 1
ATOM 2108 O O . GLN A 1 271 ? -5.367 -5.762 26.104 1.00 63.91 271 GLN A O 1
ATOM 2113 N N . LEU A 1 272 ? -6.380 -5.275 24.135 1.00 70.12 272 LEU A N 1
ATOM 2114 C CA . LEU A 1 272 ? -6.194 -3.826 24.235 1.00 70.12 272 LEU A CA 1
ATOM 2115 C C . LEU A 1 272 ? -6.660 -3.362 25.619 1.00 70.12 272 LEU A C 1
ATOM 2117 O O . LEU A 1 272 ? -7.745 -3.736 26.081 1.00 70.12 272 LEU A O 1
ATOM 2121 N N . ASP A 1 273 ? -5.836 -2.554 26.284 1.00 83.75 273 ASP A N 1
ATOM 2122 C CA . ASP A 1 273 ? -6.177 -1.980 27.578 1.00 83.75 273 ASP A CA 1
ATOM 2123 C C . ASP A 1 273 ? -7.534 -1.283 27.441 1.00 83.75 273 ASP A C 1
ATOM 2125 O O . ASP A 1 273 ? -7.782 -0.563 26.472 1.00 83.75 273 ASP A O 1
ATOM 2129 N N . ARG A 1 274 ? -8.436 -1.486 28.405 1.00 85.62 274 ARG A N 1
ATOM 2130 C CA . ARG A 1 274 ? -9.789 -0.908 28.349 1.00 85.62 274 ARG A CA 1
ATOM 2131 C C . ARG A 1 274 ? -9.770 0.604 28.125 1.00 85.62 274 ARG A C 1
ATOM 2133 O O . ARG A 1 274 ? -10.688 1.130 27.507 1.00 85.62 274 ARG A O 1
ATOM 2140 N N . ARG A 1 275 ? -8.726 1.296 28.589 1.00 90.31 275 ARG A N 1
ATOM 2141 C CA . ARG A 1 275 ? -8.515 2.733 28.372 1.00 90.31 275 ARG A CA 1
ATOM 2142 C C . ARG A 1 275 ? -8.165 3.040 26.918 1.00 90.31 275 ARG A C 1
ATOM 2144 O O . ARG A 1 275 ? -8.651 4.024 26.378 1.00 90.31 275 ARG A O 1
ATOM 2151 N N . VAL A 1 276 ? -7.362 2.191 26.276 1.00 87.88 276 VAL A N 1
ATOM 2152 C CA . VAL A 1 276 ? -7.044 2.289 24.843 1.00 87.88 276 VAL A CA 1
ATOM 2153 C C . VAL A 1 276 ? -8.293 2.023 24.006 1.00 87.88 276 VAL A C 1
ATOM 2155 O O . VAL A 1 276 ? -8.588 2.804 23.106 1.00 87.88 276 VAL A O 1
ATOM 2158 N N . VAL A 1 277 ? -9.075 0.995 24.352 1.00 84.62 277 VAL A N 1
ATOM 2159 C CA . VAL A 1 277 ? -10.368 0.711 23.703 1.00 84.62 277 VAL A CA 1
ATOM 2160 C C . VAL A 1 277 ? -11.323 1.898 23.847 1.00 84.62 277 VAL A C 1
ATOM 2162 O O . VAL A 1 277 ? -11.830 2.392 22.847 1.00 84.62 277 VAL A O 1
ATOM 2165 N N . ALA A 1 278 ? -11.503 2.423 25.062 1.00 89.38 278 ALA A N 1
ATOM 2166 C CA . ALA A 1 278 ? -12.373 3.572 25.308 1.00 89.38 278 ALA A CA 1
ATOM 2167 C C . ALA A 1 278 ? -11.910 4.833 24.560 1.00 89.38 278 ALA A C 1
ATOM 2169 O O . ALA A 1 278 ? -12.729 5.546 23.985 1.00 89.38 278 ALA A O 1
ATOM 2170 N N . ALA A 1 279 ? -10.601 5.100 24.527 1.00 92.56 279 ALA A N 1
ATOM 2171 C CA . ALA A 1 279 ? -10.036 6.219 23.779 1.00 92.56 279 ALA A CA 1
ATOM 2172 C C . ALA A 1 279 ? -10.265 6.080 22.270 1.00 92.56 279 ALA A C 1
ATOM 2174 O O . ALA A 1 279 ? -10.643 7.051 21.615 1.00 92.56 279 ALA A O 1
ATOM 2175 N N . ARG A 1 280 ? -10.066 4.872 21.730 1.00 89.06 280 ARG A N 1
ATOM 2176 C CA . ARG A 1 280 ? -10.328 4.545 20.327 1.00 89.06 280 ARG A CA 1
ATOM 2177 C C . ARG A 1 280 ? -11.797 4.774 19.990 1.00 89.06 280 ARG A C 1
ATOM 2179 O O . ARG A 1 280 ? -12.091 5.511 19.058 1.00 89.06 280 ARG A O 1
ATOM 2186 N N . ASP A 1 281 ? -12.703 4.189 20.765 1.00 87.50 281 ASP A N 1
ATOM 2187 C CA . ASP A 1 281 ? -14.144 4.268 20.517 1.00 87.50 281 ASP A CA 1
ATOM 2188 C C . ASP A 1 281 ? -14.649 5.717 20.628 1.00 87.50 281 ASP A C 1
ATOM 2190 O O . ASP A 1 281 ? -15.436 6.172 19.797 1.00 87.50 281 ASP A O 1
ATOM 2194 N N . TYR A 1 282 ? -14.126 6.483 21.592 1.00 93.12 282 TYR A N 1
ATOM 2195 C CA . TYR A 1 282 ? -14.408 7.912 21.715 1.00 93.12 282 TYR A CA 1
ATOM 2196 C C . TYR A 1 282 ? -13.933 8.697 20.486 1.00 93.12 282 TYR A C 1
ATOM 2198 O O . TYR A 1 282 ? -14.676 9.503 19.929 1.00 93.12 282 TYR A O 1
ATOM 2206 N N . LEU A 1 283 ? -12.705 8.458 20.026 1.00 92.12 283 LEU A N 1
ATOM 2207 C CA . LEU A 1 283 ? -12.179 9.120 18.835 1.00 92.12 283 LEU A CA 1
ATOM 2208 C C . LEU A 1 283 ? -12.958 8.731 17.572 1.00 92.12 283 LEU A C 1
ATOM 2210 O O . LEU A 1 283 ? -13.254 9.613 16.777 1.00 92.12 283 LEU A O 1
ATOM 2214 N N . LEU A 1 284 ? -13.370 7.474 17.403 1.00 88.44 284 LEU A N 1
ATOM 2215 C CA . LEU A 1 284 ? -14.219 7.054 16.277 1.00 88.44 284 LEU A CA 1
ATOM 2216 C C . LEU A 1 284 ? -15.572 7.778 16.263 1.00 88.44 284 LEU A C 1
ATOM 2218 O O . LEU A 1 284 ? -16.058 8.167 15.202 1.00 88.44 284 LEU A O 1
ATOM 2222 N N . ALA A 1 285 ? -16.166 8.004 17.435 1.00 89.88 285 ALA A N 1
ATOM 2223 C CA . ALA A 1 285 ? -17.426 8.732 17.551 1.00 89.88 285 ALA A CA 1
ATOM 2224 C C . ALA A 1 285 ? -17.265 10.248 17.323 1.00 89.88 285 ALA A C 1
ATOM 2226 O O . ALA A 1 285 ? -18.157 10.880 16.759 1.00 89.88 285 ALA A O 1
ATOM 2227 N N . HIS A 1 286 ? -16.128 10.824 17.729 1.00 92.94 286 HIS A N 1
ATOM 2228 C CA . HIS A 1 286 ? -15.951 12.277 17.835 1.00 92.94 286 HIS A CA 1
ATOM 2229 C C . HIS A 1 286 ? -14.827 12.857 16.964 1.00 92.94 286 HIS A C 1
ATOM 2231 O O . HIS A 1 286 ? -14.527 14.043 17.081 1.00 92.94 286 HIS A O 1
ATOM 2237 N N . TYR A 1 287 ? -14.199 12.095 16.058 1.00 92.00 287 TYR A N 1
ATOM 2238 C CA . TYR A 1 287 ? -13.023 12.579 15.314 1.00 92.00 287 TYR A CA 1
ATOM 2239 C C . TYR A 1 287 ? -13.297 13.851 14.509 1.00 92.00 287 TYR A C 1
ATOM 2241 O O . TYR A 1 287 ? -12.366 14.615 14.271 1.00 92.00 287 TYR A O 1
ATOM 2249 N N . ARG A 1 288 ? -14.545 14.108 14.100 1.00 93.44 288 ARG A N 1
ATOM 2250 C CA . ARG A 1 288 ? -14.956 15.308 13.345 1.00 93.44 288 ARG A CA 1
ATOM 2251 C C . ARG A 1 288 ? -15.050 16.564 14.213 1.00 93.44 288 ARG A C 1
ATOM 2253 O O . ARG A 1 288 ? -15.097 17.672 13.693 1.00 93.44 288 ARG A O 1
ATOM 2260 N N . GLU A 1 289 ? -15.059 16.412 15.530 1.00 93.56 289 GLU A N 1
ATOM 2261 C CA . GLU A 1 289 ? -15.209 17.506 16.484 1.00 93.56 289 GLU A CA 1
ATOM 2262 C C . GLU A 1 289 ? -13.848 18.077 16.905 1.00 93.56 289 GLU A C 1
ATOM 2264 O O . GLU A 1 289 ? -12.787 17.512 16.626 1.00 93.56 289 GLU A O 1
ATOM 2269 N N . LYS A 1 290 ? -13.847 19.215 17.608 1.00 88.56 290 LYS A N 1
ATOM 2270 C CA . LYS A 1 290 ? -12.633 19.786 18.214 1.00 88.56 290 LYS A CA 1
ATOM 2271 C C . LYS A 1 290 ? -12.230 19.001 19.463 1.00 88.56 290 LYS A C 1
ATOM 2273 O O . LYS A 1 290 ? -12.306 19.510 20.574 1.00 88.56 290 LYS A O 1
ATOM 2278 N N . THR A 1 291 ? -11.802 17.761 19.258 1.00 89.81 291 THR A N 1
ATOM 2279 C CA . THR A 1 291 ? -11.354 16.870 20.326 1.00 89.81 291 THR A CA 1
ATOM 2280 C C . THR A 1 291 ? -9.951 17.236 20.799 1.00 89.81 291 THR A C 1
ATOM 2282 O O . THR A 1 291 ? -9.043 17.369 19.972 1.00 89.81 291 THR A O 1
ATOM 2285 N N . THR A 1 292 ? -9.754 17.351 22.113 1.00 92.69 292 THR A N 1
ATOM 2286 C CA . THR A 1 292 ? -8.436 17.502 22.750 1.00 92.69 292 THR A CA 1
ATOM 2287 C C . THR A 1 292 ? -7.991 16.206 23.425 1.00 92.69 292 THR A C 1
ATOM 2289 O O . THR A 1 292 ? -8.810 15.335 23.720 1.00 92.69 292 THR A O 1
ATOM 2292 N N . VAL A 1 293 ? -6.691 16.072 23.702 1.00 93.50 293 VAL A N 1
ATOM 2293 C CA . VAL A 1 293 ? -6.145 14.893 24.400 1.00 93.50 293 VAL A CA 1
ATOM 2294 C C . VAL A 1 293 ? -6.812 14.716 25.764 1.00 93.50 293 VAL A C 1
ATOM 2296 O O . VAL A 1 293 ? -7.114 13.596 26.163 1.00 93.50 293 VAL A O 1
ATOM 2299 N N . GLU A 1 294 ? -7.078 15.815 26.466 1.00 95.25 294 GLU A N 1
ATOM 2300 C CA . GLU A 1 294 ? -7.691 15.830 27.793 1.00 95.25 294 GLU A CA 1
ATOM 2301 C C . GLU A 1 294 ? -9.106 15.248 27.766 1.00 95.25 294 GLU A C 1
ATOM 2303 O O . GLU A 1 294 ? -9.469 14.495 28.666 1.00 95.25 294 GLU A O 1
ATOM 2308 N N . GLN A 1 295 ? -9.886 15.542 26.722 1.00 95.31 295 GLN A N 1
ATOM 2309 C CA . GLN A 1 295 ? -11.237 15.001 26.563 1.00 95.31 295 GLN A CA 1
ATOM 2310 C C . GLN A 1 295 ? -11.216 13.488 26.326 1.00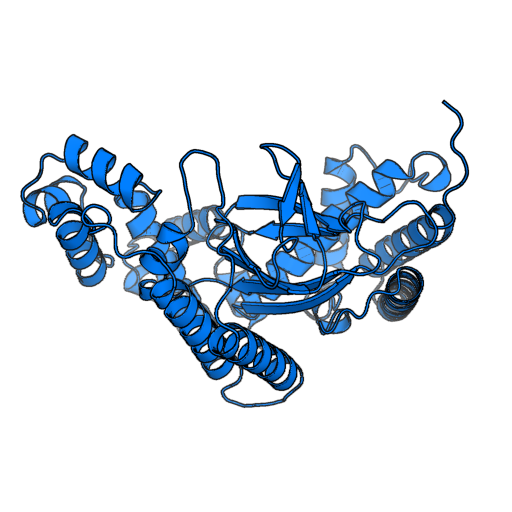 95.31 295 GLN A C 1
ATOM 2312 O O . GLN A 1 295 ? -11.973 12.757 26.963 1.00 95.31 295 GLN A O 1
ATOM 2317 N N . VAL A 1 296 ? -10.309 13.007 25.469 1.00 95.88 296 VAL A N 1
ATOM 2318 C CA . VAL A 1 296 ? -10.152 11.565 25.215 1.00 95.88 296 VAL A CA 1
ATOM 2319 C C . VAL A 1 296 ? -9.675 10.845 26.477 1.00 95.88 296 VAL A C 1
ATOM 2321 O O . VAL A 1 296 ? -10.185 9.786 26.832 1.00 95.88 296 VAL A O 1
ATOM 2324 N N . ALA A 1 297 ? -8.717 11.440 27.188 1.00 95.56 297 ALA A N 1
ATOM 2325 C CA . ALA A 1 297 ? -8.182 10.907 28.433 1.00 95.56 297 ALA A CA 1
ATOM 2326 C C . ALA A 1 297 ? -9.253 10.825 29.529 1.00 95.56 297 ALA A C 1
ATOM 2328 O O . ALA A 1 297 ? -9.361 9.799 30.202 1.00 95.56 297 ALA A O 1
ATOM 2329 N N . ALA A 1 298 ? -10.099 11.852 29.646 1.00 95.12 298 ALA A N 1
ATOM 2330 C CA . ALA A 1 298 ? -11.245 11.845 30.547 1.00 95.12 298 ALA A CA 1
ATOM 2331 C C . ALA A 1 298 ? -12.252 10.741 30.186 1.00 95.12 298 ALA A C 1
ATOM 2333 O O . ALA A 1 298 ? -12.656 9.984 31.066 1.00 95.12 298 ALA A O 1
ATOM 2334 N N . ALA A 1 299 ? -12.596 10.584 28.902 1.00 93.81 299 ALA A N 1
ATOM 2335 C CA . ALA A 1 299 ? -13.485 9.514 28.436 1.00 93.81 299 ALA A CA 1
ATOM 2336 C C . ALA A 1 299 ? -12.920 8.108 28.723 1.00 93.81 299 ALA A C 1
ATOM 2338 O O . ALA A 1 299 ? -13.665 7.182 29.040 1.00 93.81 299 ALA A O 1
ATOM 2339 N N . ALA A 1 300 ? -11.595 7.962 28.673 1.00 94.38 300 ALA A N 1
ATOM 2340 C CA . ALA A 1 300 ? -10.887 6.726 28.981 1.00 94.38 300 ALA A CA 1
ATOM 2341 C C . ALA A 1 300 ? -10.558 6.536 30.475 1.00 94.38 300 ALA A C 1
ATOM 2343 O O . ALA A 1 300 ? -9.936 5.535 30.823 1.00 94.38 300 ALA A O 1
ATOM 2344 N N . ASN A 1 301 ? -10.940 7.462 31.364 1.00 94.44 301 ASN A N 1
ATOM 2345 C CA . ASN A 1 301 ? -10.558 7.463 32.784 1.00 94.44 301 ASN A CA 1
ATOM 2346 C C . ASN A 1 301 ? -9.036 7.324 33.006 1.00 94.44 301 ASN A C 1
ATOM 2348 O O . ASN A 1 301 ? -8.570 6.539 33.836 1.00 94.44 301 ASN A O 1
ATOM 2352 N N . ALA A 1 302 ? -8.246 8.078 32.241 1.00 94.38 302 ALA A N 1
ATOM 2353 C CA . ALA A 1 302 ? -6.788 8.036 32.258 1.00 94.38 302 ALA A CA 1
ATOM 2354 C C . ALA A 1 302 ? -6.178 9.444 32.305 1.00 94.38 302 ALA A C 1
ATOM 2356 O O . ALA A 1 302 ? -6.786 10.419 31.873 1.00 94.38 302 ALA A O 1
ATOM 2357 N N . ALA A 1 303 ? -4.942 9.559 32.795 1.00 96.00 303 ALA A N 1
ATOM 2358 C CA . ALA A 1 303 ? -4.176 10.794 32.644 1.00 96.00 303 ALA A CA 1
ATOM 2359 C C . ALA A 1 303 ? -3.713 10.958 31.177 1.00 96.00 303 ALA A C 1
ATOM 2361 O O . ALA A 1 303 ? -3.317 9.959 30.570 1.00 96.00 303 ALA A O 1
ATOM 2362 N N . PRO A 1 304 ? -3.688 12.181 30.608 1.00 94.75 304 PRO A N 1
ATOM 2363 C CA . PRO A 1 304 ? -3.314 12.424 29.208 1.00 94.75 304 PRO A CA 1
ATOM 2364 C C . PRO A 1 304 ? -1.974 11.812 28.776 1.00 94.75 304 PRO A C 1
ATOM 2366 O O . PRO A 1 304 ? -1.870 11.222 27.701 1.00 94.75 304 PRO A O 1
ATOM 2369 N N . SER A 1 305 ? -0.944 11.928 29.618 1.00 93.88 305 SER A N 1
ATOM 2370 C CA . SER A 1 305 ? 0.388 11.372 29.353 1.00 93.88 305 SER A CA 1
ATOM 2371 C C . SER A 1 305 ? 0.378 9.844 29.364 1.00 93.88 305 SER A C 1
ATOM 2373 O O . SER A 1 305 ? 0.909 9.216 28.450 1.00 93.88 305 SER A O 1
ATOM 2375 N N . THR A 1 306 ? -0.276 9.247 30.362 1.00 92.62 306 THR A N 1
ATOM 2376 C CA . THR A 1 306 ? -0.434 7.795 30.483 1.00 92.62 306 THR A CA 1
ATOM 2377 C C . THR A 1 306 ? -1.214 7.225 29.308 1.00 92.62 306 THR A C 1
ATOM 2379 O O . THR A 1 306 ? -0.797 6.222 28.738 1.00 92.62 306 THR A O 1
ATOM 2382 N N . LEU A 1 307 ? -2.316 7.870 28.911 1.00 94.25 307 LEU A N 1
ATOM 2383 C CA . LEU A 1 307 ? -3.110 7.404 27.784 1.00 94.25 307 LEU A CA 1
ATOM 2384 C C . LEU A 1 307 ? -2.327 7.503 26.477 1.00 94.25 307 LEU A C 1
ATOM 2386 O O . LEU A 1 307 ? -2.330 6.540 25.727 1.00 94.25 307 LEU A O 1
ATOM 2390 N N . ASN A 1 308 ? -1.621 8.607 26.212 1.00 92.25 308 ASN A N 1
ATOM 2391 C CA . ASN A 1 308 ? -0.792 8.712 25.007 1.00 92.25 308 ASN A CA 1
ATOM 2392 C C . ASN A 1 308 ? 0.289 7.629 24.952 1.00 92.25 308 ASN A C 1
ATOM 2394 O O . ASN A 1 308 ? 0.481 7.031 23.901 1.00 92.25 308 ASN A O 1
ATOM 2398 N N . ALA A 1 309 ? 0.976 7.358 26.066 1.00 89.19 309 ALA A N 1
ATOM 2399 C CA . ALA A 1 309 ? 1.999 6.317 26.112 1.00 89.19 309 ALA A CA 1
ATOM 2400 C C . ALA A 1 309 ? 1.405 4.921 25.861 1.00 89.19 309 ALA A C 1
ATOM 2402 O O . ALA A 1 309 ? 1.943 4.165 25.057 1.00 89.19 309 ALA A O 1
ATOM 2403 N N . LEU A 1 310 ? 0.274 4.602 26.501 1.00 88.44 310 LEU A N 1
ATOM 2404 C CA . LEU A 1 310 ? -0.427 3.329 26.306 1.00 88.44 310 LEU A CA 1
ATOM 2405 C C . LEU A 1 310 ? -0.968 3.183 24.885 1.00 88.44 310 LEU A C 1
ATOM 2407 O O . LEU A 1 310 ? -0.806 2.133 24.275 1.00 88.44 310 LEU A O 1
ATOM 2411 N N . PHE A 1 311 ? -1.585 4.238 24.356 1.00 88.56 311 PHE A N 1
ATOM 2412 C CA . PHE A 1 311 ? -2.146 4.249 23.012 1.00 88.56 311 PHE A CA 1
ATOM 2413 C C . PHE A 1 311 ? -1.037 4.122 21.969 1.00 88.56 311 PHE A C 1
ATOM 2415 O O . PHE A 1 311 ? -1.154 3.299 21.076 1.00 88.56 311 PHE A O 1
ATOM 2422 N N . LYS A 1 312 ? 0.092 4.823 22.128 1.00 84.12 312 LYS A N 1
ATOM 2423 C CA . LYS A 1 312 ? 1.253 4.654 21.246 1.00 84.12 312 LYS A CA 1
ATOM 2424 C C . LYS A 1 312 ? 1.849 3.250 21.330 1.00 84.12 312 LYS A C 1
ATOM 2426 O O . LYS A 1 312 ? 2.243 2.712 20.308 1.00 84.12 312 LYS A O 1
ATOM 2431 N N . ASN A 1 313 ? 1.922 2.662 22.523 1.00 78.31 313 ASN A N 1
ATOM 2432 C CA . ASN A 1 313 ? 2.456 1.312 22.695 1.00 78.31 313 ASN A CA 1
ATOM 2433 C C . ASN A 1 313 ? 1.552 0.265 22.015 1.00 78.31 313 ASN A C 1
ATOM 2435 O O . ASN A 1 313 ? 2.041 -0.556 21.252 1.00 78.31 313 ASN A O 1
ATOM 2439 N N . GLN A 1 314 ? 0.234 0.342 22.224 1.00 76.00 314 GLN A N 1
ATOM 2440 C CA . GLN A 1 314 ? -0.697 -0.688 21.746 1.00 76.00 314 GLN A CA 1
ATOM 2441 C C . GLN A 1 314 ? -1.263 -0.441 20.339 1.00 76.00 314 GLN A C 1
ATOM 2443 O O . GLN A 1 314 ? -1.617 -1.394 19.659 1.00 76.00 314 GLN A O 1
ATOM 2448 N N . ILE A 1 315 ? -1.366 0.819 19.903 1.00 76.50 315 ILE A N 1
ATOM 2449 C CA . ILE A 1 315 ? -1.889 1.236 18.586 1.00 76.50 315 ILE A CA 1
ATOM 2450 C C . ILE A 1 315 ? -0.753 1.731 17.670 1.00 76.50 315 ILE A C 1
ATOM 2452 O O . ILE A 1 315 ? -0.992 2.127 16.535 1.00 76.50 315 ILE A O 1
ATOM 2456 N N . GLY A 1 316 ? 0.497 1.762 18.132 1.00 71.31 316 GLY A N 1
ATOM 2457 C CA . GLY A 1 316 ? 1.656 2.190 17.335 1.00 71.31 316 GLY A CA 1
ATOM 2458 C C . GLY A 1 316 ? 1.737 3.695 17.044 1.00 71.31 316 GLY A C 1
ATOM 2459 O O . GLY A 1 316 ? 2.750 4.164 16.532 1.00 71.31 316 GLY A O 1
ATOM 2460 N N . GLU A 1 317 ? 0.712 4.480 17.389 1.00 78.81 317 GLU A N 1
ATOM 2461 C CA . GLU A 1 317 ? 0.616 5.903 17.050 1.00 78.81 317 GLU A CA 1
ATOM 2462 C C . GLU A 1 317 ? 0.104 6.762 18.207 1.00 78.81 317 GLU A C 1
ATOM 2464 O O . GLU A 1 317 ? -0.590 6.296 19.104 1.00 78.81 317 GLU A O 1
ATOM 2469 N N . ASN A 1 318 ? 0.425 8.057 18.195 1.00 87.75 318 ASN A N 1
ATOM 2470 C CA . ASN A 1 318 ? -0.111 8.994 19.191 1.00 87.75 318 ASN A CA 1
ATOM 2471 C C . ASN A 1 318 ? -1.603 9.277 18.944 1.00 87.75 318 ASN A C 1
ATOM 2473 O O . ASN A 1 318 ? -2.010 9.435 17.795 1.00 87.75 318 ASN A O 1
ATOM 2477 N N . LEU A 1 319 ? -2.390 9.497 20.008 1.00 89.94 319 LEU A N 1
ATOM 2478 C CA . LEU A 1 319 ? -3.847 9.736 19.941 1.00 89.94 319 LEU A CA 1
ATOM 2479 C C . LEU A 1 319 ? -4.259 10.764 18.877 1.00 89.94 319 LEU A C 1
ATOM 2481 O O . LEU A 1 319 ? -5.130 10.514 18.047 1.00 89.94 319 LEU A O 1
ATOM 2485 N N . MET A 1 320 ? -3.621 11.938 18.891 1.00 91.19 320 MET A N 1
ATOM 2486 C CA . MET A 1 320 ? -3.984 13.032 17.982 1.00 91.19 320 MET A CA 1
ATOM 2487 C C . MET A 1 320 ? -3.543 12.768 16.544 1.00 91.19 320 MET A C 1
ATOM 2489 O O . MET A 1 320 ? -4.221 13.197 15.614 1.00 91.19 320 MET A O 1
ATOM 2493 N N . ARG A 1 321 ? -2.430 12.047 16.361 1.00 87.94 321 ARG A N 1
ATOM 2494 C CA . ARG A 1 321 ? -1.960 11.623 15.038 1.00 87.94 321 ARG A CA 1
ATOM 2495 C C . ARG A 1 321 ? -2.899 10.565 14.462 1.00 87.94 321 ARG A C 1
ATOM 2497 O O . ARG A 1 321 ? -3.283 10.685 13.306 1.00 87.94 321 ARG A O 1
ATOM 2504 N N . TRP A 1 322 ? -3.355 9.629 15.292 1.00 86.69 322 TRP A N 1
ATOM 2505 C CA . TRP A 1 322 ? -4.360 8.639 14.922 1.00 86.69 322 TRP A CA 1
ATOM 2506 C C . TRP A 1 322 ? -5.690 9.294 14.530 1.00 86.69 322 TRP A C 1
ATOM 2508 O O . TRP A 1 322 ? -6.207 9.035 13.450 1.00 86.69 322 TRP A O 1
ATOM 2518 N N . ARG A 1 323 ? -6.197 10.253 15.319 1.00 90.38 323 ARG A N 1
ATOM 2519 C CA . ARG A 1 323 ? -7.388 11.041 14.944 1.00 90.38 323 ARG A CA 1
ATOM 2520 C C . ARG A 1 323 ? -7.211 11.753 13.600 1.00 90.38 323 ARG A C 1
ATOM 2522 O O . ARG A 1 323 ? -8.128 11.762 12.784 1.00 90.38 323 ARG A O 1
ATOM 2529 N N . ASP A 1 324 ? -6.060 12.388 13.378 1.00 90.19 324 ASP A N 1
ATOM 2530 C CA . ASP A 1 324 ? -5.780 13.046 12.101 1.00 90.19 324 ASP A CA 1
ATOM 2531 C C . ASP A 1 324 ? -5.796 12.030 10.943 1.00 90.19 324 ASP A C 1
ATOM 2533 O O . ASP A 1 324 ? -6.357 12.339 9.895 1.00 90.19 324 ASP A O 1
ATOM 2537 N N . GLN A 1 325 ? -5.274 10.811 11.133 1.00 84.88 325 GLN A N 1
ATOM 2538 C CA . GLN A 1 325 ? -5.360 9.728 10.143 1.00 84.88 325 GLN A CA 1
ATOM 2539 C C . GLN A 1 325 ? -6.814 9.337 9.837 1.00 84.88 325 GLN A C 1
ATOM 2541 O O . GLN A 1 325 ? -7.155 9.276 8.657 1.00 84.88 325 GLN A O 1
ATOM 2546 N N . LEU A 1 326 ? -7.687 9.190 10.847 1.00 86.69 326 LEU A N 1
ATOM 2547 C CA . LEU A 1 326 ? -9.126 8.932 10.630 1.00 86.69 326 LEU A CA 1
ATOM 2548 C C . LEU A 1 326 ? -9.764 10.018 9.752 1.00 86.69 326 LEU A C 1
ATOM 2550 O O . LEU A 1 326 ? -10.487 9.744 8.793 1.00 86.69 326 LEU A O 1
ATOM 2554 N N . ARG A 1 327 ? -9.449 11.290 10.036 1.00 92.38 327 ARG A N 1
ATOM 2555 C CA . ARG A 1 327 ? -9.939 12.423 9.236 1.00 92.38 327 ARG A CA 1
ATOM 2556 C C . ARG A 1 327 ? -9.455 12.350 7.794 1.00 92.38 327 ARG A C 1
ATOM 2558 O O . ARG A 1 327 ? -10.246 12.601 6.887 1.00 92.38 327 ARG A O 1
ATOM 2565 N N . MET A 1 328 ? -8.176 12.035 7.575 1.00 90.75 328 MET A N 1
ATOM 2566 C CA . MET A 1 328 ? -7.606 11.929 6.228 1.00 90.75 328 MET A CA 1
ATOM 2567 C C . MET A 1 328 ? -8.198 10.756 5.451 1.00 90.75 328 MET A C 1
ATOM 2569 O O . MET A 1 328 ? -8.520 10.916 4.275 1.00 90.75 328 MET A O 1
ATOM 2573 N N . GLN A 1 329 ? -8.389 9.611 6.106 1.00 85.19 329 GLN A N 1
ATOM 2574 C CA . GLN A 1 329 ? -9.038 8.447 5.518 1.00 85.19 329 GLN A CA 1
ATOM 2575 C C . GLN A 1 329 ? -10.465 8.785 5.091 1.00 85.19 329 GLN A C 1
ATOM 2577 O O . GLN A 1 329 ? -10.813 8.627 3.921 1.00 85.19 329 GLN A O 1
ATOM 2582 N N . ARG A 1 330 ? -11.262 9.375 5.990 1.00 89.38 330 ARG A N 1
ATOM 2583 C CA . ARG A 1 330 ? -12.622 9.797 5.647 1.00 89.38 330 ARG A CA 1
ATOM 2584 C C . ARG A 1 330 ? -12.647 10.839 4.531 1.00 89.38 330 ARG A C 1
ATOM 2586 O O . ARG A 1 330 ? -13.523 10.808 3.670 1.00 89.38 330 ARG A O 1
ATOM 2593 N N . ALA A 1 331 ? -11.703 11.777 4.538 1.00 93.00 331 ALA A N 1
ATOM 2594 C CA . ALA A 1 331 ? -11.605 12.785 3.492 1.00 93.00 331 ALA A CA 1
ATOM 2595 C C . ALA A 1 331 ? -11.316 12.147 2.134 1.00 93.00 331 ALA A C 1
ATOM 2597 O O . ALA A 1 331 ? -11.926 12.536 1.145 1.00 93.00 331 ALA A O 1
ATOM 2598 N N . ARG A 1 332 ? -10.431 11.149 2.089 1.00 88.69 332 ARG A N 1
ATOM 2599 C CA . ARG A 1 332 ? -10.119 10.401 0.873 1.00 88.69 332 ARG A CA 1
ATOM 2600 C C . ARG A 1 332 ? -11.339 9.667 0.328 1.00 88.69 332 ARG A C 1
ATOM 2602 O O . ARG A 1 332 ? -11.647 9.836 -0.845 1.00 88.69 332 ARG A O 1
ATOM 2609 N N . GLU A 1 333 ? -12.074 8.953 1.179 1.00 85.81 333 GLU A N 1
ATOM 2610 C CA . GLU A 1 333 ? -13.331 8.301 0.784 1.00 85.81 333 GLU A CA 1
ATOM 2611 C C . GLU A 1 333 ? -14.320 9.300 0.166 1.00 85.81 333 GLU A C 1
ATOM 2613 O O . GLU A 1 333 ? -14.939 9.024 -0.858 1.00 85.81 333 GLU A O 1
ATOM 2618 N N . LEU A 1 334 ? -14.457 10.489 0.764 1.00 91.19 334 LEU A N 1
ATOM 2619 C CA . LEU A 1 334 ? -15.342 11.539 0.256 1.00 91.19 334 LEU A CA 1
ATOM 2620 C C . LEU A 1 334 ? -14.836 12.167 -1.048 1.00 91.19 334 LEU A C 1
ATOM 2622 O O . LEU A 1 334 ? -15.652 12.522 -1.896 1.00 91.19 334 LEU A O 1
ATOM 2626 N N . LEU A 1 335 ? -13.521 12.329 -1.207 1.00 91.38 335 LEU A N 1
ATOM 2627 C CA . LEU A 1 335 ? -12.915 12.892 -2.416 1.00 91.38 335 LEU A CA 1
ATOM 2628 C C . LEU A 1 335 ? -13.120 11.986 -3.630 1.00 91.38 335 LEU A C 1
ATOM 2630 O O . LEU A 1 335 ? -13.316 12.517 -4.718 1.00 91.38 335 LEU A O 1
ATOM 2634 N N . GLN A 1 336 ? -13.092 10.670 -3.412 1.00 83.88 336 GLN A N 1
ATOM 2635 C CA . GLN A 1 336 ? -13.189 9.641 -4.450 1.00 83.88 336 GLN A CA 1
ATOM 2636 C C . GLN A 1 336 ? -14.625 9.178 -4.707 1.00 83.88 336 GLN A C 1
ATOM 2638 O O . GLN A 1 336 ? -14.977 8.838 -5.829 1.00 83.88 336 GLN A O 1
ATOM 2643 N N . GLY A 1 337 ? -15.466 9.159 -3.671 1.00 83.44 337 GLY A N 1
ATOM 2644 C CA . GLY A 1 337 ? -16.850 8.696 -3.771 1.00 83.44 337 GLY A CA 1
ATOM 2645 C C . GLY A 1 337 ? -17.877 9.799 -4.027 1.00 83.44 337 GLY A C 1
ATOM 2646 O O . GLY A 1 337 ? -19.061 9.492 -4.154 1.00 83.44 337 GLY A O 1
ATOM 2647 N N . THR A 1 338 ? -17.481 11.079 -4.023 1.00 89.31 338 THR A N 1
ATOM 2648 C CA . THR A 1 338 ? -18.418 12.204 -4.171 1.00 89.31 338 THR A CA 1
ATOM 2649 C C . THR A 1 338 ? -17.810 13.414 -4.884 1.00 89.31 338 THR A C 1
ATOM 2651 O O . THR A 1 338 ? -16.634 13.734 -4.711 1.00 89.31 338 THR A O 1
ATOM 2654 N N . ASP A 1 339 ? -18.668 14.206 -5.530 1.00 89.88 339 ASP A N 1
ATOM 2655 C CA . ASP A 1 339 ? -18.300 15.491 -6.146 1.00 89.88 339 ASP A CA 1
ATOM 2656 C C . ASP A 1 339 ? -18.318 16.676 -5.164 1.00 89.88 339 ASP A C 1
ATOM 2658 O O . ASP A 1 339 ? -18.216 17.842 -5.560 1.00 89.88 339 ASP A O 1
ATOM 2662 N N . LYS A 1 340 ? -18.450 16.423 -3.851 1.00 94.31 340 LYS A N 1
ATOM 2663 C CA . LYS A 1 340 ? -18.535 17.488 -2.836 1.00 94.31 340 LYS A CA 1
ATOM 2664 C C . LYS A 1 340 ? -17.327 18.426 -2.938 1.00 94.31 340 LYS A C 1
ATOM 2666 O O . LYS A 1 340 ? -16.206 17.933 -3.023 1.00 94.31 340 LYS A O 1
ATOM 2671 N N . PRO A 1 341 ? -17.474 19.760 -2.886 1.00 95.50 341 PRO A N 1
ATOM 2672 C CA . PRO A 1 341 ? -16.321 20.659 -2.936 1.00 95.50 341 PRO A CA 1
ATOM 2673 C C . PRO A 1 341 ? -15.308 20.363 -1.818 1.00 95.50 341 PRO A C 1
ATOM 2675 O O . PRO A 1 341 ? -15.710 20.094 -0.687 1.00 95.50 341 PRO A O 1
ATOM 2678 N N . ILE A 1 342 ? -14.003 20.488 -2.095 1.00 95.19 342 ILE A N 1
ATOM 2679 C CA . ILE A 1 342 ? -12.924 20.219 -1.115 1.00 95.19 342 ILE A CA 1
ATOM 2680 C C . ILE A 1 342 ? -13.148 20.987 0.199 1.00 95.19 342 ILE A C 1
ATOM 2682 O O . ILE A 1 342 ? -12.949 20.443 1.280 1.00 95.19 342 ILE A O 1
ATOM 2686 N N . LYS A 1 343 ? -13.637 22.232 0.123 1.00 96.50 343 LYS A N 1
ATOM 2687 C CA . LYS A 1 343 ? -13.997 23.041 1.299 1.00 96.50 343 LYS A CA 1
ATOM 2688 C C . LYS A 1 343 ? -15.091 22.397 2.162 1.00 96.50 343 LYS A C 1
ATOM 2690 O O . LYS A 1 343 ? -15.005 22.470 3.380 1.00 96.50 343 LYS A O 1
ATOM 2695 N N . VAL A 1 344 ? -16.096 21.773 1.545 1.00 96.62 344 VAL A N 1
ATOM 2696 C CA . VAL A 1 344 ? -17.168 21.062 2.260 1.00 96.62 344 VAL A CA 1
ATOM 2697 C C . VAL A 1 344 ? -16.611 19.806 2.922 1.00 96.62 344 VAL A C 1
ATOM 2699 O O . VAL A 1 344 ? -16.893 19.565 4.090 1.00 96.62 344 VAL A O 1
ATOM 2702 N N . ILE A 1 345 ? -15.768 19.052 2.209 1.00 96.69 345 ILE A N 1
ATOM 2703 C CA . ILE A 1 345 ? -15.106 17.856 2.749 1.00 96.69 345 ILE A CA 1
ATOM 2704 C C . ILE A 1 345 ? -14.227 18.218 3.950 1.00 96.69 345 ILE A C 1
ATOM 2706 O O . ILE A 1 345 ? -14.307 17.547 4.975 1.00 96.69 345 ILE A O 1
ATOM 2710 N N . ALA A 1 346 ? -13.449 19.302 3.862 1.00 96.81 346 ALA A N 1
ATOM 2711 C CA . ALA A 1 346 ? -12.622 19.789 4.965 1.00 96.81 346 ALA A CA 1
ATOM 2712 C C . ALA A 1 346 ? -13.457 20.014 6.236 1.00 96.81 346 ALA A C 1
ATOM 2714 O O . ALA A 1 346 ? -13.105 19.506 7.300 1.00 96.81 346 ALA A O 1
ATOM 2715 N N . THR A 1 347 ? -14.596 20.700 6.112 1.00 95.94 347 THR A N 1
ATOM 2716 C CA . THR A 1 347 ? -15.515 20.926 7.235 1.00 95.94 347 THR A CA 1
ATOM 2717 C C . THR A 1 347 ? -16.152 19.626 7.731 1.00 95.94 347 THR A C 1
ATOM 2719 O O . THR A 1 347 ? -16.222 19.409 8.936 1.00 95.94 347 THR A O 1
ATOM 2722 N N . GLU A 1 348 ? -16.563 18.728 6.831 1.00 95.25 348 GLU A N 1
ATOM 2723 C CA . GLU A 1 348 ? -17.196 17.447 7.182 1.00 95.25 348 GLU A CA 1
ATOM 2724 C C . GLU A 1 348 ? -16.267 16.524 7.983 1.00 95.25 348 GLU A C 1
ATOM 2726 O O . GLU A 1 348 ? -16.729 15.800 8.865 1.00 95.25 348 GLU A O 1
ATOM 2731 N N . VAL A 1 349 ? -14.957 16.576 7.728 1.00 95.38 349 VAL A N 1
ATOM 2732 C CA . VAL A 1 349 ? -13.955 15.811 8.487 1.00 95.38 349 VAL A CA 1
ATOM 2733 C C . VAL A 1 349 ? -13.358 16.595 9.665 1.00 95.38 349 VAL A C 1
ATOM 2735 O O . VAL A 1 349 ? -12.439 16.113 10.322 1.00 95.38 349 VAL A O 1
ATOM 2738 N N . GLY A 1 350 ? -13.882 17.784 9.977 1.00 94.38 350 GLY A N 1
ATOM 2739 C CA . GLY A 1 350 ? -13.551 18.520 11.202 1.00 94.38 350 GLY A CA 1
ATOM 2740 C C . GLY A 1 350 ? -12.430 19.555 11.094 1.00 94.38 350 GLY A C 1
ATOM 2741 O O . GLY A 1 350 ? -11.779 19.852 12.104 1.00 94.38 350 GLY A O 1
ATOM 2742 N N . TYR A 1 351 ? -12.164 20.094 9.901 1.00 95.31 351 TYR A N 1
ATOM 2743 C CA . TYR A 1 351 ? -11.272 21.239 9.693 1.00 95.31 351 TYR A CA 1
ATOM 2744 C C . TYR A 1 351 ? -12.055 22.509 9.343 1.00 95.31 351 TYR A C 1
ATOM 2746 O O . TYR A 1 351 ? -12.761 22.568 8.337 1.00 95.31 351 TYR A O 1
ATOM 2754 N N . ASP A 1 352 ? -11.861 23.556 10.148 1.00 92.06 352 ASP A N 1
ATOM 2755 C CA . ASP A 1 352 ? -12.479 24.871 9.922 1.00 92.06 352 ASP A CA 1
ATOM 2756 C C . ASP A 1 352 ? -11.829 25.630 8.753 1.00 92.06 352 ASP A C 1
ATOM 2758 O O . ASP A 1 352 ? -12.498 26.381 8.045 1.00 92.06 352 ASP A O 1
ATOM 2762 N N . ASP A 1 353 ? -10.519 25.439 8.553 1.00 94.62 353 ASP A N 1
ATOM 2763 C CA . ASP A 1 353 ? -9.739 26.072 7.488 1.00 94.62 353 ASP A CA 1
ATOM 2764 C C . ASP A 1 353 ? -9.406 25.053 6.378 1.00 94.62 353 ASP A C 1
ATOM 2766 O O . ASP A 1 353 ? -8.559 24.172 6.580 1.00 94.62 353 ASP A O 1
ATOM 2770 N N . PRO A 1 354 ? -10.014 25.183 5.181 1.00 94.69 354 PRO A N 1
ATOM 2771 C CA . PRO A 1 354 ? -9.714 24.337 4.029 1.00 94.69 354 PRO A CA 1
ATOM 2772 C C . PRO A 1 354 ? -8.251 24.393 3.582 1.00 94.69 354 PRO A C 1
ATOM 2774 O O . PRO A 1 354 ? -7.727 23.397 3.092 1.00 94.69 354 PRO A O 1
ATOM 2777 N N . MET A 1 355 ? -7.569 25.530 3.747 1.00 94.12 355 MET A N 1
ATOM 2778 C CA . MET A 1 355 ? -6.165 25.669 3.356 1.00 94.12 355 MET A CA 1
ATOM 2779 C C . MET A 1 355 ? -5.250 24.914 4.323 1.00 94.12 355 MET A C 1
ATOM 2781 O O . MET A 1 355 ? -4.262 24.296 3.915 1.00 94.12 355 MET A O 1
ATOM 2785 N N . PHE A 1 356 ? -5.567 24.942 5.618 1.00 94.81 356 PHE A N 1
ATOM 2786 C CA . PHE A 1 356 ? -4.899 24.100 6.604 1.00 94.81 356 PHE A CA 1
ATOM 2787 C C . PHE A 1 356 ? -5.172 22.612 6.348 1.00 94.81 356 PHE A C 1
ATOM 2789 O O . PHE A 1 356 ? -4.223 21.829 6.333 1.00 94.81 356 PHE A O 1
ATOM 2796 N N . PHE A 1 357 ? -6.424 22.236 6.058 1.00 96.19 357 PHE A N 1
ATOM 2797 C CA . PHE A 1 357 ? -6.778 20.871 5.658 1.00 96.19 357 PHE A CA 1
ATOM 2798 C C . PHE A 1 357 ? -5.951 20.399 4.462 1.00 96.19 357 PHE A C 1
ATOM 2800 O O . PHE A 1 357 ? -5.293 19.373 4.569 1.00 96.19 357 PHE A O 1
ATOM 2807 N N . SER A 1 358 ? -5.909 21.152 3.359 1.00 95.44 358 SER A N 1
ATOM 2808 C CA . SER A 1 358 ? -5.179 20.740 2.153 1.00 95.44 358 SER A CA 1
ATOM 2809 C C . SER A 1 358 ? -3.685 20.545 2.407 1.00 95.44 358 SER A C 1
ATOM 2811 O O . SER A 1 358 ? -3.102 19.571 1.931 1.00 95.44 358 SER A O 1
ATOM 2813 N N . ARG A 1 359 ? -3.063 21.430 3.200 1.00 93.50 359 ARG A N 1
ATOM 2814 C CA . ARG A 1 359 ? -1.655 21.288 3.607 1.00 93.50 359 ARG A CA 1
ATOM 2815 C C . ARG A 1 359 ? -1.441 20.047 4.467 1.00 93.50 359 ARG A C 1
ATOM 2817 O O . ARG A 1 359 ? -0.514 19.283 4.210 1.00 93.50 359 ARG A O 1
ATOM 2824 N N . ARG A 1 360 ? -2.310 19.822 5.456 1.00 92.88 360 ARG A N 1
ATOM 2825 C CA . ARG A 1 360 ? -2.232 18.661 6.351 1.00 92.88 360 ARG A CA 1
ATOM 2826 C C . ARG A 1 360 ? -2.494 17.350 5.610 1.00 92.88 360 ARG A C 1
ATOM 2828 O O . ARG A 1 360 ? -1.787 16.376 5.844 1.00 92.88 360 ARG A O 1
ATOM 2835 N N . PHE A 1 361 ? -3.447 17.347 4.685 1.00 92.56 361 PHE A N 1
ATOM 2836 C CA . PHE A 1 361 ? -3.768 16.217 3.823 1.00 92.56 361 PHE A CA 1
ATOM 2837 C C . PHE A 1 361 ? -2.584 15.875 2.917 1.00 92.56 361 PHE A C 1
ATOM 2839 O O . PHE A 1 361 ? -2.156 14.724 2.908 1.00 92.56 361 PHE A O 1
ATOM 2846 N N . LYS A 1 362 ? -1.963 16.865 2.258 1.00 89.50 362 LYS A N 1
ATOM 2847 C CA . LYS A 1 362 ? -0.733 16.641 1.479 1.00 89.50 362 LYS A CA 1
ATOM 2848 C C . LYS A 1 362 ? 0.412 16.125 2.344 1.00 89.50 362 LYS A C 1
ATOM 2850 O O . LYS A 1 362 ? 1.099 15.202 1.935 1.00 89.50 362 LYS A O 1
ATOM 2855 N N . GLN A 1 363 ? 0.587 16.662 3.548 1.00 86.44 363 GLN A N 1
ATOM 2856 C CA . GLN A 1 363 ? 1.633 16.205 4.461 1.00 86.44 363 GLN A CA 1
ATOM 2857 C C . GLN A 1 363 ? 1.451 14.739 4.881 1.00 86.44 363 GLN A C 1
ATOM 2859 O O . GLN A 1 363 ? 2.420 13.991 4.896 1.00 86.44 363 GLN A O 1
ATOM 2864 N N . LEU A 1 364 ? 0.229 14.331 5.237 1.00 83.25 364 LEU A N 1
ATOM 2865 C CA . LEU A 1 364 ? -0.037 12.991 5.772 1.00 83.25 364 LEU A CA 1
ATOM 2866 C C . LEU A 1 364 ? -0.236 11.928 4.686 1.00 83.25 364 LEU A C 1
ATOM 2868 O O . LEU A 1 364 ? 0.042 10.760 4.926 1.00 83.25 364 LEU A O 1
ATOM 2872 N N . THR A 1 365 ? -0.719 12.311 3.503 1.00 80.19 365 THR A N 1
ATOM 2873 C CA . THR A 1 365 ? -0.999 11.368 2.404 1.00 80.19 365 THR A CA 1
ATOM 2874 C C . THR A 1 365 ? 0.058 11.407 1.294 1.00 80.19 365 THR A C 1
ATOM 2876 O O . THR A 1 365 ? 0.210 10.450 0.531 1.00 80.19 365 THR A O 1
ATOM 2879 N N . GLY A 1 366 ? 0.816 12.503 1.201 1.00 79.00 366 GLY A N 1
ATOM 2880 C CA . GLY A 1 366 ? 1.731 12.840 0.104 1.00 79.00 366 GLY A CA 1
ATOM 2881 C C . GLY A 1 366 ? 1.098 13.593 -1.060 1.00 79.00 366 GLY A C 1
ATOM 2882 O O . GLY A 1 366 ? 1.826 14.133 -1.884 1.00 79.00 366 GLY A O 1
ATOM 2883 N N . TRP A 1 367 ? -0.232 13.657 -1.135 1.00 81.88 367 TRP A N 1
ATOM 2884 C CA . TRP A 1 367 ? -0.954 14.191 -2.290 1.00 81.88 367 TRP A CA 1
ATOM 2885 C C . TRP A 1 367 ? -1.922 15.277 -1.859 1.00 81.88 367 TRP A C 1
ATOM 2887 O O . TRP A 1 367 ? -2.497 15.215 -0.778 1.00 81.88 367 TRP A O 1
ATOM 2897 N N . SER A 1 368 ? -2.114 16.296 -2.689 1.00 89.75 368 SER A N 1
ATOM 2898 C CA . SER A 1 368 ? -3.150 17.290 -2.419 1.00 89.75 368 SER A CA 1
ATOM 2899 C C . SER A 1 368 ? -4.553 16.683 -2.591 1.00 89.75 368 SER A C 1
ATOM 2901 O O . SER A 1 368 ? -4.723 15.744 -3.373 1.00 89.75 368 SER A O 1
ATOM 2903 N N . PRO A 1 369 ? -5.582 17.230 -1.916 1.00 91.62 369 PRO A N 1
ATOM 2904 C CA . PRO A 1 369 ? -6.963 16.786 -2.112 1.00 91.62 369 PRO A CA 1
ATOM 2905 C C . PRO A 1 369 ? -7.416 16.827 -3.579 1.00 91.62 369 PRO A C 1
ATOM 2907 O O . PRO A 1 369 ? -8.148 15.946 -4.014 1.00 91.62 369 PRO A O 1
ATOM 2910 N N . THR A 1 370 ? -6.954 17.825 -4.341 1.00 89.38 370 THR A N 1
ATOM 2911 C CA . THR A 1 370 ? -7.242 17.964 -5.775 1.00 89.38 370 THR A CA 1
ATOM 2912 C C . THR A 1 370 ? -6.659 16.803 -6.573 1.00 89.38 370 THR A C 1
ATOM 2914 O O . THR A 1 370 ? -7.393 16.133 -7.285 1.00 89.38 370 THR A O 1
ATOM 2917 N N . GLN A 1 371 ? -5.378 16.478 -6.365 1.00 83.12 371 GLN A N 1
ATOM 2918 C CA . GLN A 1 371 ? -4.737 15.363 -7.072 1.00 83.12 371 GLN A CA 1
ATOM 2919 C C . GLN A 1 371 ? -5.432 14.018 -6.804 1.00 83.12 371 GLN A C 1
ATOM 2921 O O . GLN A 1 371 ? -5.563 13.209 -7.714 1.00 83.12 371 GLN A O 1
ATOM 2926 N N . VAL A 1 372 ? -5.903 13.784 -5.572 1.00 82.88 372 VAL A N 1
ATOM 2927 C CA . VAL A 1 372 ? -6.646 12.557 -5.221 1.00 82.88 372 VAL A CA 1
ATOM 2928 C C . VAL A 1 372 ? -8.017 12.486 -5.903 1.00 82.88 372 VAL A C 1
ATOM 2930 O O . VAL A 1 372 ? -8.501 11.393 -6.173 1.00 82.88 372 VAL A O 1
ATOM 2933 N N . ARG A 1 373 ? -8.656 13.627 -6.178 1.00 85.25 373 ARG A N 1
ATOM 2934 C CA . ARG A 1 373 ? -9.928 13.680 -6.913 1.00 85.25 373 ARG A CA 1
ATOM 2935 C C . ARG A 1 373 ? -9.737 13.471 -8.408 1.00 85.25 373 ARG A C 1
ATOM 2937 O O . ARG A 1 373 ? -10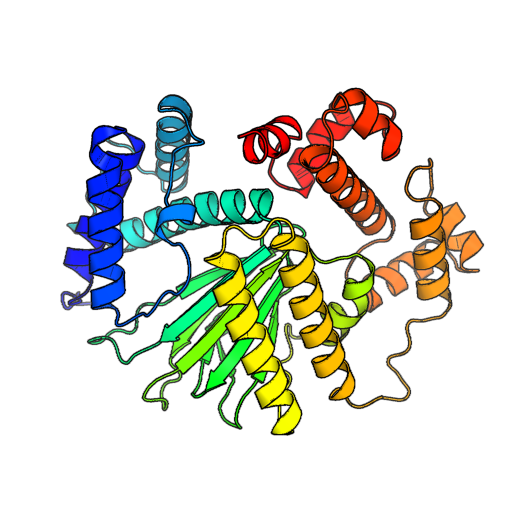.490 12.727 -9.036 1.00 85.25 373 ARG A O 1
ATOM 2944 N N . ASP A 1 374 ? -8.741 14.136 -8.973 1.00 77.12 374 ASP A N 1
ATOM 2945 C CA . ASP A 1 374 ? -8.472 14.071 -10.407 1.00 77.12 374 ASP A CA 1
ATOM 2946 C C . ASP A 1 374 ? -8.023 12.662 -10.813 1.00 77.12 374 ASP A C 1
ATOM 2948 O O . ASP A 1 374 ? -8.270 12.232 -11.935 1.00 77.12 374 ASP A O 1
ATOM 2952 N N . SER A 1 375 ? -7.444 11.900 -9.879 1.00 65.06 375 SER A N 1
ATOM 2953 C CA . SER A 1 375 ? -7.063 10.512 -10.121 1.00 65.06 375 SER A CA 1
ATOM 2954 C C . SER A 1 375 ? -8.251 9.546 -10.221 1.00 65.06 375 SER A C 1
ATOM 2956 O O . SER A 1 375 ? -8.105 8.495 -10.828 1.00 65.06 375 SER A O 1
ATOM 2958 N N . THR A 1 376 ? -9.422 9.882 -9.667 1.00 52.81 376 THR A N 1
ATOM 2959 C CA . THR A 1 376 ? -10.648 9.063 -9.771 1.00 52.81 376 THR A CA 1
ATOM 2960 C C . THR A 1 376 ? -11.638 9.556 -10.821 1.00 52.81 376 THR A C 1
ATOM 2962 O O . THR A 1 376 ? -12.594 8.854 -11.135 1.00 52.81 376 THR A O 1
ATOM 2965 N N . THR A 1 377 ? -11.450 10.768 -11.348 1.00 43.88 377 THR A N 1
ATOM 2966 C CA . THR A 1 377 ? -12.381 11.378 -12.304 1.00 43.88 377 THR A CA 1
ATOM 2967 C C . THR A 1 377 ? -11.955 11.037 -13.733 1.00 43.88 377 THR A C 1
ATOM 2969 O O . THR A 1 377 ? -11.353 11.872 -14.405 1.00 43.88 377 THR A O 1
ATOM 2972 N N . LYS A 1 378 ? -12.242 9.812 -14.190 1.00 39.81 378 LYS A N 1
ATOM 2973 C CA . LYS A 1 378 ? -12.445 9.463 -15.609 1.00 39.81 378 LYS A CA 1
ATOM 2974 C C . LYS A 1 378 ? -13.118 8.104 -15.752 1.00 39.81 378 LYS A C 1
ATOM 2976 O O . LYS A 1 378 ? -12.546 7.116 -15.247 1.00 39.81 378 LYS A O 1
#

Foldseek 3Di:
DDDPPDPCLVLLVLLLVLLLVVLQDVVSLVVNVVSVVVSCVLQVKPKLFVVVQLSDCVLPDSVNSVVQSQVLQVVVVHDPVDDDCVVPVVSSVSSVVSVSVVSVLLVCLLLQKTKIKTKRAPRRPDRDWDKDAAAFQKKKKKKWQAAWKWKQWPLGTDIPQPVGIKIWIADHGTIIIITGDPPTNMIIMMMMIGNADPVCLLLRLVQADPSGGHMQDDPDPVLSVLLVVLSVVLSVLSVDPDPCSSVSNNVSVVVNSVSSVVSDPPDPPLDQDQLLVQLSVVLVVDLQEPDDLVNSCVSSVHDSVVSQVSNCVNSVDGSNVVSLSVLLVQLLCPLQVHPPPLCVSCNRSRHPDSVVVQVSSCVRSVDGSVSSNSSNDD

Solvent-accessible surface area (backbone atoms only — not comparable to full-atom values): 20509 Å² total; per-residue (Å²): 128,86,81,71,82,46,83,59,50,64,60,51,46,52,38,44,54,31,46,54,42,30,30,74,34,77,88,31,39,65,56,27,52,51,42,48,50,55,52,37,56,67,44,54,38,55,64,63,40,64,54,68,66,44,70,50,53,90,92,50,56,70,64,55,31,40,49,52,50,52,53,55,31,48,78,71,76,46,50,88,93,69,75,50,44,89,85,36,56,69,56,40,52,52,49,51,53,53,54,47,52,51,36,47,51,52,45,35,68,54,56,42,49,46,61,32,42,43,36,41,46,75,33,77,70,69,77,75,70,46,78,47,75,20,54,57,75,19,33,32,40,36,39,32,63,40,39,18,38,24,41,34,38,95,92,47,71,46,78,42,23,82,94,41,28,22,39,36,46,42,59,51,68,41,56,35,32,41,36,60,22,96,86,41,78,40,19,40,31,33,42,34,39,29,57,69,58,82,87,44,50,67,64,57,48,74,30,52,51,100,92,43,66,42,69,45,74,45,82,49,67,67,60,47,49,51,46,50,52,40,48,52,52,41,49,54,38,73,78,44,92,52,93,56,35,65,61,53,43,52,53,39,53,49,50,45,48,52,57,54,51,71,71,48,81,87,57,101,75,76,69,74,52,70,41,44,49,38,31,48,54,48,40,72,77,39,46,46,48,97,73,50,64,62,57,40,14,56,72,24,76,41,54,51,68,59,41,36,53,50,28,25,69,76,67,73,39,46,61,70,59,47,40,50,48,54,30,47,52,54,38,49,53,45,43,60,75,40,90,66,53,68,59,56,44,24,46,69,36,42,30,94,47,43,70,58,37,38,53,50,40,21,69,58,60,72,44,43,62,64,59,55,27,60,59,58,69,124

InterPro domains:
  IPR009057 Homedomain-like superfamily [SSF46689] (273-323)
  IPR009057 Homedomain-like superfamily [SSF46689] (326-375)
  IPR018060 AraC-like, DNA binding HTH domain [PF12833] (297-374)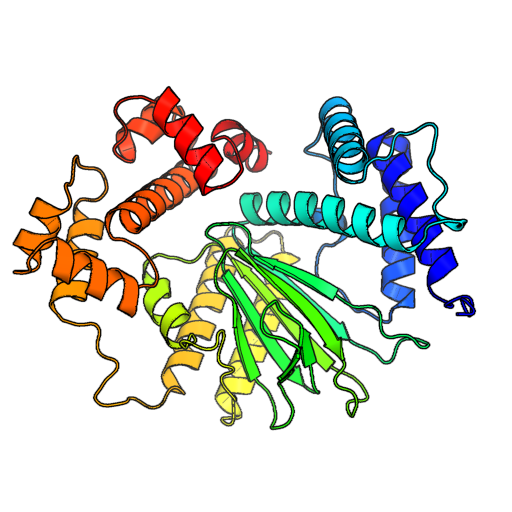
  IPR018060 AraC-like, DNA binding HTH domain [PS01124] (277-375)
  IPR018060 AraC-like, DNA binding HTH domain [SM00342] (290-373)
  IPR018062 HTH domain AraC-type, conserved site [PS00041] (327-369)

Sequence (378 aa):
MNTVDSPLQAPLISLTEALVAALQSEDAETAFVEESGQFVDLLGDTLSLPYSAILNFDHMDLQGRRELLEETLADLGLGLDNLDWPAYPELAVQFQNRVWQYLYRRFLNTHQAVSSHVELLPAPEPDYPRPLFTPAGSWLMLFIESGECLVNGDTGGRVFGSDGPAVLVLPPESSVELCRGHAASRCSLFSNAFFPRETWLPLLQAGQDESGPRALNIGDRHIAADLKESQGRIIDIAHSQAHHALALHFNLLERMLLLCDELRPRGNGEQLDRRVVAARDYLLAHYREKTTVEQVAAAANAAPSTLNALFKNQIGENLMRWRDQLRMQRARELLQGTDKPIKVIATEVGYDDPMFFSRRFKQLTGWSPTQVRDSTTK

Nearest PDB structures (foldseek):
  6swi-assembly1_A  TM=9.614E-01  e=3.007E-05  Geobacillus stearothermophilus
  1xja-assembly1_B  TM=7.838E-01  e=8.722E-07  Escherichia coli
  2arc-assembly1_A  TM=7.951E-01  e=2.214E-06  Escherichia coli
  3lsg-assembly1_A  TM=9.537E-01  e=4.083E-04  Fusobacterium nucleatum subsp. nucleatum
  3w6v-assembly1_A  TM=9.238E-01  e=1.249E-03  Streptomyces griseus

pLDDT: mean 84.35, std 11.91, range [28.38, 96.81]

Mean predicted aligned error: 8.88 Å

Secondary structure (DSSP, 8-state):
------TTHHHHHHHHHHHHHHHH-GGGHHHHHHHHHHHHHHHT----S-HHHHS--TTS-HHHHHHHHHHHHHTTT--GGG--TTT-HHHHHHHHHHHHHHHHHHHHHHHSEEEEEEEE--PSSSPPPEEEE--TT-EEEEEEEES-EEEEETTEEEEE-TTS-EEEEE-TT-EEEEEE-TT-S-EEEEEEEE---GGGHHHHHTTEETTEEPPEE---HHHHHHHHHHHHHHHHHHTS--TTHHHHHHHHHHHHHHHHHHHS---TT-S--HHHHHHHHHHHHHTTS---HHHHHHHTTS-HHHHHHHHHHHHSS-HHHHHHHHHHHHHHHHHHH----HHHHHHHTT-S-HHHHHHHHHHHHSS-HHHHHHTT--

Organism: NCBI:txid651086